Protein AF-0000000079106112 (afdb_homodimer)

Organism: Champsocephalus gunnari (NCBI:txid52237)

Sequence (578 aa):
MQNSGRPVKVTGPGAHPPPTRPFEHLMLDFIELSPSEGKKHCLVVVDMWSKWVEAFPVKAQTAHAVAKALLREIIPRWGLPDKMSSDNGSHFANEAITQIGEYMDMDIRKHCAYHPQIGGGVERENGTIKNKLAKCCADTGLSWTQALPIVLMYMRMRKITRSQLSQFEILFGAPPQIGLKAPGCPLPSTTLCEDAMLSYCVNLSSTLADIRRQVAAALPTPATGPLHRLQPGDFMLIKDFRRKSWKSNRWQGPYQVLLVTQTAVKVAERARWVHASHCKVVVTGKEKQMQNSGRPVKVTGPGAHPPPTRPFEHLMLDFIELSPSEGKKHCLVVVDMWSKWVEAFPVKAQTAHAVAKALLREIIPRWGLPDKMSSDNGSHFANEAITQIGEYMDMDIRKHCAYHPQIGGGVERENGTIKNKLAKCCADTGLSWTQALPIVLMYMRMRKITRSQLSQFEILFGAPPQIGLKAPGCPLPSTTLCEDAMLSYCVNLSSTLADIRRQVAAALPTPATGPLHRLQPGDFMLIKDFRRKSWKSNRWQGPYQVLLVTQTAVKVAERARWVHASHCKVVVTGKEKQ

pLDDT: mean 70.66, std 18.74, range [21.92, 96.88]

Secondary structure (DSSP, 8-state):
------------S-------STTSEEEEEEEEEEEETTEEEEEEEEETTT--EEEEEESS--HHHHHHIIIIIIHHHHB--SEEEESS--HHHHHHHHHHHHHHT----------HHHHHHHHHHHHHHHHHHHHHHHHH---HHHHHHHHHHHHHHSBPTTTS-BHHHHHHSS--B--SS---SPP--TTT--HHHHHHHHHHHHHHHHHHHHHHHHS-S--SS-SS---TT-EEEEE-TT-SSTTS-SEEEEEEEEEE-SSEEEETT-SSEEEGGGEEE----GGG-/------------S-------STTSEEEEEEEEEEEETTEEEEEEEEETTT--EEEEEESS--HHHHHHIIIIIIHHHHB--SEEEESS--HHHHHHHHHHHHHHT----------HHHHHHHHHHHHHHHHHHHHHHHHH---HHHHHHHHHHHHHHSBPTTTS-BHHHHHHSS--B--SS---SPP--TTT--HHHHHHHHHHHHHHHHHHHHHHHHS----SS-SS---TT-EEEEE-TT-SSTTS-SEEEEEEEEEE-SSEEEETT-SSEEEGGGEEE----GGG-

Structure (mmCIF, N/CA/C/O backbone):
data_AF-0000000079106112-model_v1
#
loop_
_entity.id
_entity.type
_entity.pdbx_description
1 polymer 'Integrase catalytic domain-containing protein'
#
loop_
_atom_site.group_PDB
_atom_site.id
_atom_site.type_symbol
_atom_site.label_atom_id
_atom_site.label_alt_id
_atom_site.label_comp_id
_atom_site.label_asym_id
_atom_site.label_entity_id
_atom_site.label_seq_id
_atom_site.pdbx_PDB_ins_code
_atom_site.Cartn_x
_atom_site.Cartn_y
_atom_site.Cartn_z
_atom_site.occupancy
_atom_site.B_iso_or_equiv
_atom_site.auth_seq_id
_atom_site.auth_comp_id
_atom_site.auth_asym_id
_atom_site.auth_atom_id
_atom_site.pdbx_PDB_model_num
ATOM 1 N N . MET A 1 1 ? 51.438 24 -23.375 1 22.22 1 MET A N 1
ATOM 2 C CA . MET A 1 1 ? 50.656 23.875 -22.141 1 22.22 1 MET A CA 1
ATOM 3 C C . MET A 1 1 ? 49.156 23.969 -22.406 1 22.22 1 MET A C 1
ATOM 5 O O . MET A 1 1 ? 48.625 25.062 -22.609 1 22.22 1 MET A O 1
ATOM 9 N N . GLN A 1 2 ? 48.531 23.094 -23.078 1 24.62 2 GLN A N 1
ATOM 10 C CA . GLN A 1 2 ? 47.219 23.109 -23.75 1 24.62 2 GLN A CA 1
ATOM 11 C C . GLN A 1 2 ? 46.094 23.172 -22.734 1 24.62 2 GLN A C 1
ATOM 13 O O . GLN A 1 2 ? 46 22.359 -21.812 1 24.62 2 GLN A O 1
ATOM 18 N N . ASN A 1 3 ? 45.625 24.406 -22.281 1 22.14 3 ASN A N 1
ATOM 19 C CA . ASN A 1 3 ? 44.594 24.828 -21.359 1 22.14 3 ASN A CA 1
ATOM 20 C C . ASN A 1 3 ? 43.25 24.141 -21.656 1 22.14 3 ASN A C 1
ATOM 22 O O . ASN A 1 3 ? 42.594 24.484 -22.625 1 22.14 3 ASN A O 1
ATOM 26 N N . SER A 1 4 ? 43.219 22.875 -21.672 1 28.69 4 SER A N 1
ATOM 27 C CA . SER A 1 4 ? 42 22.141 -22.047 1 28.69 4 SER A CA 1
ATOM 28 C C . SER A 1 4 ? 40.781 22.625 -21.266 1 28.69 4 SER A C 1
ATOM 30 O O . SER A 1 4 ? 40.875 22.828 -20.047 1 28.69 4 SER A O 1
ATOM 32 N N . GLY A 1 5 ? 39.969 23.453 -21.812 1 27.44 5 GLY A N 1
ATOM 33 C CA . GLY A 1 5 ? 38.719 24.125 -21.438 1 27.44 5 GLY A CA 1
ATOM 34 C C . GLY A 1 5 ? 37.812 23.266 -20.578 1 27.44 5 GLY A C 1
ATOM 35 O O . GLY A 1 5 ? 37.812 22.047 -20.719 1 27.44 5 GLY A O 1
ATOM 36 N N . ARG A 1 6 ? 37.625 23.672 -19.375 1 26.02 6 ARG A N 1
ATOM 37 C CA . ARG A 1 6 ? 36.781 23.125 -18.312 1 26.02 6 ARG A CA 1
ATOM 38 C C . ARG A 1 6 ? 35.375 22.906 -18.812 1 26.02 6 ARG A C 1
ATOM 40 O O . ARG A 1 6 ? 34.781 23.781 -19.438 1 26.02 6 ARG A O 1
ATOM 47 N N . PRO A 1 7 ? 35.062 21.703 -19.219 1 27.81 7 PRO A N 1
ATOM 48 C CA . PRO A 1 7 ? 33.688 21.531 -19.703 1 27.81 7 PRO A CA 1
ATOM 49 C C . PRO A 1 7 ? 32.656 22.203 -18.812 1 27.81 7 PRO A C 1
ATOM 51 O O . PRO A 1 7 ? 32.781 22.203 -17.594 1 27.81 7 PRO A O 1
ATOM 54 N N . VAL A 1 8 ? 32.062 23.328 -19.156 1 27.94 8 VAL A N 1
ATOM 55 C CA . VAL A 1 8 ? 30.984 24.062 -18.547 1 27.94 8 VAL A CA 1
ATOM 56 C C . VAL A 1 8 ? 29.875 23.109 -18.141 1 27.94 8 VAL A C 1
ATOM 58 O O . VAL A 1 8 ? 29.406 22.297 -18.953 1 27.94 8 VAL A O 1
ATOM 61 N N . LYS A 1 9 ? 29.922 22.719 -16.953 1 29.34 9 LYS A N 1
ATOM 62 C CA . LYS A 1 9 ? 28.797 21.984 -16.375 1 29.34 9 LYS A CA 1
ATOM 63 C C . LYS A 1 9 ? 27.469 22.641 -16.703 1 29.34 9 LYS A C 1
ATOM 65 O O . LYS A 1 9 ? 27.219 23.781 -16.312 1 29.34 9 LYS A O 1
ATOM 70 N N . VAL A 1 10 ? 27.062 22.672 -18 1 29.75 10 VAL A N 1
ATOM 71 C CA . VAL A 1 10 ? 25.766 23.172 -18.406 1 29.75 10 VAL A CA 1
ATOM 72 C C . VAL A 1 10 ? 24.688 22.688 -17.438 1 29.75 10 VAL A C 1
ATOM 74 O O . VAL A 1 10 ? 24.547 21.484 -17.203 1 29.75 10 VAL A O 1
ATOM 77 N N . THR A 1 11 ? 24.594 23.234 -16.312 1 33.34 11 THR A N 1
ATOM 78 C CA . THR A 1 11 ? 23.422 23.156 -15.453 1 33.34 11 THR A CA 1
ATOM 79 C C . THR A 1 11 ? 22.141 23.344 -16.266 1 33.34 11 THR A C 1
ATOM 81 O O . THR A 1 11 ? 21.828 24.469 -16.672 1 33.34 11 THR A O 1
ATOM 84 N N . GLY A 1 12 ? 21.969 22.812 -17.391 1 33.09 12 GLY A N 1
ATOM 85 C CA . GLY A 1 12 ? 20.859 23.172 -18.266 1 33.09 12 GLY A CA 1
ATOM 86 C C . GLY A 1 12 ? 19.547 23.359 -17.516 1 33.09 12 GLY A C 1
ATOM 87 O O . GLY A 1 12 ? 19.406 22.891 -16.391 1 33.09 12 GLY A O 1
ATOM 88 N N . PRO A 1 13 ? 18.75 24.391 -17.797 1 36.03 13 PRO A N 1
ATOM 89 C CA . PRO A 1 13 ? 17.453 24.844 -17.328 1 36.03 13 PRO A CA 1
ATOM 90 C C . PRO A 1 13 ? 16.5 23.688 -17.016 1 36.03 13 PRO A C 1
ATOM 92 O O . PRO A 1 13 ? 15.344 23.922 -16.656 1 36.03 13 PRO A O 1
ATOM 95 N N . GLY A 1 14 ? 16.703 22.5 -17.484 1 36.81 14 GLY A N 1
ATOM 96 C CA . GLY A 1 14 ? 15.695 21.469 -17.672 1 36.81 14 GLY A CA 1
ATOM 97 C C . GLY A 1 14 ? 15.336 20.734 -16.406 1 36.81 14 GLY A C 1
ATOM 98 O O . GLY A 1 14 ? 14.891 19.594 -16.453 1 36.81 14 GLY A O 1
ATOM 99 N N . ALA A 1 15 ? 15.797 21.062 -15.32 1 42.19 15 ALA A N 1
ATOM 100 C CA . ALA A 1 15 ? 15.477 20.312 -14.102 1 42.19 15 ALA A CA 1
ATOM 101 C C . ALA A 1 15 ? 13.977 20.281 -13.859 1 42.19 15 ALA A C 1
ATOM 103 O O . ALA A 1 15 ? 13.32 21.328 -13.828 1 42.19 15 ALA A O 1
ATOM 104 N N . HIS A 1 16 ? 13.289 19.344 -14.375 1 50.28 16 HIS A N 1
ATOM 105 C CA . HIS A 1 16 ? 11.883 19.281 -14 1 50.28 16 HIS A CA 1
ATOM 106 C C . HIS A 1 16 ? 11.695 19.547 -12.508 1 50.28 16 HIS A C 1
ATOM 108 O O . HIS A 1 16 ? 12.547 19.156 -11.695 1 50.28 16 HIS A O 1
ATOM 114 N N . PRO A 1 17 ? 10.977 20.453 -12.289 1 56.81 17 PRO A N 1
ATOM 115 C CA . PRO A 1 17 ? 10.664 20.734 -10.883 1 56.81 17 PRO A CA 1
ATOM 116 C C . PRO A 1 17 ? 10.32 19.469 -10.102 1 56.81 17 PRO A C 1
ATOM 118 O O . PRO A 1 17 ? 9.75 18.516 -10.656 1 56.81 17 PRO A O 1
ATOM 121 N N . PRO A 1 18 ? 11 19.328 -9.016 1 63.41 18 PRO A N 1
ATOM 122 C CA . PRO A 1 18 ? 10.641 18.203 -8.141 1 63.41 18 PRO A CA 1
ATOM 123 C C . PRO A 1 18 ? 9.133 18.078 -7.934 1 63.41 18 PRO A C 1
ATOM 125 O O . PRO A 1 18 ? 8.422 19.078 -7.977 1 63.41 18 PRO A O 1
ATOM 128 N N . PRO A 1 19 ? 8.758 16.766 -7.922 1 71.56 19 PRO A N 1
ATOM 129 C CA . PRO A 1 19 ? 7.328 16.594 -7.648 1 71.56 19 PRO A CA 1
ATOM 130 C C . PRO A 1 19 ? 6.887 17.281 -6.363 1 71.56 19 PRO A C 1
ATOM 132 O O . PRO A 1 19 ? 7.691 17.469 -5.445 1 71.56 19 PRO A O 1
ATOM 135 N N . THR A 1 20 ? 5.684 17.656 -6.379 1 67.5 20 THR A N 1
ATOM 136 C CA . THR A 1 20 ? 5.168 18.438 -5.262 1 67.5 20 THR A CA 1
ATOM 137 C C . THR A 1 20 ? 4.188 17.625 -4.43 1 67.5 20 THR A C 1
ATOM 139 O O . THR A 1 20 ? 3.729 18.078 -3.379 1 67.5 20 THR A O 1
ATOM 142 N N . ARG A 1 21 ? 3.859 16.469 -4.883 1 73.25 21 ARG A N 1
ATOM 143 C CA . ARG A 1 21 ? 2.928 15.617 -4.156 1 73.25 21 ARG A CA 1
ATOM 144 C C . ARG A 1 21 ? 3.293 14.141 -4.32 1 73.25 21 ARG A C 1
ATOM 146 O O . ARG A 1 21 ? 4.02 13.781 -5.246 1 73.25 21 ARG A O 1
ATOM 153 N N . PRO A 1 22 ? 2.742 13.406 -3.432 1 80.25 22 PRO A N 1
ATOM 154 C CA . PRO A 1 22 ? 3.031 11.969 -3.523 1 80.25 22 PRO A CA 1
ATOM 155 C C . PRO A 1 22 ? 2.568 11.359 -4.844 1 80.25 22 PRO A C 1
ATOM 157 O O . PRO A 1 22 ? 1.471 11.664 -5.316 1 80.25 22 PRO A O 1
ATOM 160 N N . PHE A 1 23 ? 3.469 10.617 -5.426 1 88.31 23 PHE A N 1
ATOM 161 C CA . PHE A 1 23 ? 3.209 9.781 -6.594 1 88.31 23 PHE A CA 1
ATOM 162 C C . PHE A 1 23 ? 2.834 10.641 -7.797 1 88.31 23 PHE A C 1
ATOM 164 O O . PHE A 1 23 ? 2.121 10.18 -8.695 1 88.31 23 PHE A O 1
ATOM 171 N N . GLU A 1 24 ? 3.26 11.859 -7.766 1 82.38 24 GLU A N 1
ATOM 172 C CA . GLU A 1 24 ? 3.123 12.742 -8.914 1 82.38 24 GLU A CA 1
ATOM 173 C C . GLU A 1 24 ? 4.023 12.305 -10.062 1 82.38 24 GLU A C 1
ATOM 175 O O . GLU A 1 24 ? 3.609 12.32 -11.227 1 82.38 24 GLU A O 1
ATOM 180 N N . HIS A 1 25 ? 5.168 11.93 -9.672 1 84.69 25 HIS A N 1
ATOM 181 C CA . HIS A 1 25 ? 6.168 11.469 -10.625 1 84.69 25 HIS A CA 1
ATOM 182 C C . HIS A 1 25 ? 6.75 10.125 -10.203 1 84.69 25 HIS A C 1
ATOM 184 O O . HIS A 1 25 ? 7.355 10.008 -9.133 1 84.69 25 HIS A O 1
ATOM 190 N N . LEU A 1 26 ? 6.516 9.156 -11.133 1 88.94 26 LEU A N 1
ATOM 191 C CA . LEU A 1 26 ? 7.039 7.82 -10.875 1 88.94 26 LEU A CA 1
ATOM 192 C C . LEU A 1 26 ? 8.195 7.496 -11.805 1 88.94 26 LEU A C 1
ATOM 194 O O . LEU A 1 26 ? 8.148 7.82 -12.992 1 88.94 26 LEU A O 1
ATOM 198 N N . MET A 1 27 ? 9.188 6.926 -11.227 1 87 27 MET A N 1
ATOM 199 C CA . MET A 1 27 ? 10.273 6.359 -12.016 1 87 27 MET A CA 1
ATOM 200 C C . MET A 1 27 ? 10.234 4.836 -11.984 1 87 27 MET A C 1
ATOM 202 O O . MET A 1 27 ? 10.125 4.238 -10.914 1 87 27 MET A O 1
ATOM 206 N N . LEU A 1 28 ? 10.281 4.281 -13.164 1 88.81 28 LEU A N 1
ATOM 207 C CA . LEU A 1 28 ? 10.211 2.83 -13.289 1 88.81 28 LEU A CA 1
ATOM 208 C C . LEU A 1 28 ? 11.516 2.268 -13.836 1 88.81 28 LEU A C 1
ATOM 210 O O . LEU A 1 28 ? 12.117 2.855 -14.734 1 88.81 28 LEU A O 1
ATOM 214 N N . ASP A 1 29 ? 11.938 1.133 -13.297 1 86.19 29 ASP A N 1
ATOM 215 C CA . ASP A 1 29 ? 13.109 0.415 -13.789 1 86.19 29 ASP A CA 1
ATOM 216 C C . ASP A 1 29 ? 13 -1.079 -13.492 1 86.19 29 ASP A C 1
ATOM 218 O O . ASP A 1 29 ? 12.359 -1.479 -12.516 1 86.19 29 ASP A O 1
ATOM 222 N N . PHE A 1 30 ? 13.656 -1.836 -14.398 1 89 30 PHE A N 1
ATOM 223 C CA . PHE A 1 30 ? 13.742 -3.268 -14.141 1 89 30 PHE A CA 1
ATOM 224 C C . PHE A 1 30 ? 15.102 -3.621 -13.531 1 89 30 PHE A C 1
ATOM 226 O O . PHE A 1 30 ? 16.125 -3.076 -13.938 1 89 30 PHE A O 1
ATOM 233 N N . ILE A 1 31 ? 15.086 -4.457 -12.586 1 88.88 31 ILE A N 1
ATOM 234 C CA . ILE A 1 31 ? 16.328 -5.082 -12.141 1 88.88 31 ILE A CA 1
ATOM 235 C C . ILE A 1 31 ? 16.281 -6.586 -12.406 1 88.88 31 ILE A C 1
ATOM 237 O O . ILE A 1 31 ? 15.211 -7.203 -12.305 1 88.88 31 ILE A O 1
ATOM 241 N N . GLU A 1 32 ? 17.391 -7.055 -12.773 1 90.56 32 GLU A N 1
ATOM 242 C CA . GLU A 1 32 ? 17.516 -8.492 -13.008 1 90.56 32 GLU A CA 1
ATOM 243 C C . GLU A 1 32 ? 18.094 -9.203 -11.789 1 90.56 32 GLU A C 1
ATOM 245 O O . GLU A 1 32 ? 19.062 -8.742 -11.188 1 90.56 32 GLU A O 1
ATOM 250 N N . LEU A 1 33 ? 17.453 -10.273 -11.406 1 91.81 33 LEU A N 1
ATOM 251 C CA . LEU A 1 33 ? 17.859 -11.086 -10.266 1 91.81 33 LEU A CA 1
ATOM 252 C C . LEU A 1 33 ? 17.953 -12.555 -10.656 1 91.81 33 LEU A C 1
ATOM 254 O O . LEU A 1 33 ? 17.641 -12.922 -11.797 1 91.81 33 LEU A O 1
ATOM 258 N N . SER A 1 34 ? 18.516 -13.359 -9.75 1 90.94 34 SER A N 1
ATOM 259 C CA . SER A 1 34 ? 18.547 -14.797 -10.008 1 90.94 34 SER A CA 1
ATOM 260 C C . SER A 1 34 ? 17.125 -15.375 -10.055 1 90.94 34 SER A C 1
ATOM 262 O O . SER A 1 34 ? 16.25 -14.922 -9.328 1 90.94 34 SER A O 1
ATOM 264 N N . PRO A 1 35 ? 16.938 -16.344 -10.945 1 91.94 35 PRO A N 1
ATOM 265 C CA . PRO A 1 35 ? 15.602 -16.938 -11.023 1 91.94 35 PRO A CA 1
ATOM 266 C C . PRO A 1 35 ? 15.109 -17.469 -9.68 1 91.94 35 PRO A C 1
ATOM 268 O O . PRO A 1 35 ? 15.883 -18.094 -8.945 1 91.94 35 PRO A O 1
ATOM 271 N N . SER A 1 36 ? 13.93 -17.172 -9.297 1 91.56 36 SER A N 1
ATOM 272 C CA . SER A 1 36 ? 13.281 -17.594 -8.062 1 91.56 36 SER A CA 1
ATOM 273 C C . SER A 1 36 ? 11.766 -17.641 -8.219 1 91.56 36 SER A C 1
ATOM 275 O O . SER A 1 36 ? 11.141 -16.641 -8.57 1 91.56 36 SER A O 1
ATOM 277 N N . GLU A 1 37 ? 11.188 -18.812 -8 1 92.75 37 GLU A N 1
ATOM 278 C CA . GLU A 1 37 ? 9.742 -19 -8.062 1 92.75 37 GLU A CA 1
ATOM 279 C C . GLU A 1 37 ? 9.172 -18.484 -9.383 1 92.75 37 GLU A C 1
ATOM 281 O O . GLU A 1 37 ? 8.172 -17.781 -9.398 1 92.75 37 GLU A O 1
ATOM 286 N N . GLY A 1 38 ? 9.875 -18.672 -10.43 1 92.94 38 GLY A N 1
ATOM 287 C CA . GLY A 1 38 ? 9.422 -18.344 -11.773 1 92.94 38 GLY A CA 1
ATOM 288 C C . GLY A 1 38 ? 9.633 -16.891 -12.133 1 92.94 38 GLY A C 1
ATOM 289 O O . GLY A 1 38 ? 9.188 -16.438 -13.188 1 92.94 38 GLY A O 1
ATOM 290 N N . LYS A 1 39 ? 10.219 -16.156 -11.242 1 95.56 39 LYS A N 1
ATOM 291 C CA . LYS A 1 39 ? 10.5 -14.75 -11.477 1 95.56 39 LYS A CA 1
ATOM 292 C C . LYS A 1 39 ? 12 -14.508 -11.648 1 95.56 39 LYS A C 1
ATOM 294 O O . LYS A 1 39 ? 12.812 -15.125 -10.953 1 95.56 39 LYS A O 1
ATOM 299 N N . LYS A 1 40 ? 12.328 -13.633 -12.648 1 94.62 40 LYS A N 1
ATOM 300 C CA . LYS A 1 40 ? 13.742 -13.359 -12.891 1 94.62 40 LYS A CA 1
ATOM 301 C C . LYS A 1 40 ? 14.031 -11.867 -12.844 1 94.62 40 LYS A C 1
ATOM 303 O O . LYS A 1 40 ? 15.188 -11.453 -12.852 1 94.62 40 LYS A O 1
ATOM 308 N N . HIS A 1 41 ? 12.977 -11.086 -12.844 1 93.38 41 HIS A N 1
ATOM 309 C CA . HIS A 1 41 ? 13.117 -9.633 -12.836 1 93.38 41 HIS A CA 1
ATOM 310 C C . HIS A 1 41 ? 12.219 -9 -11.781 1 93.38 41 HIS A C 1
ATOM 312 O O . HIS A 1 41 ? 11.305 -9.648 -11.266 1 93.38 41 HIS A O 1
ATOM 318 N N . CYS A 1 42 ? 12.594 -7.832 -11.43 1 94.44 42 CYS A N 1
ATOM 319 C CA . CYS A 1 42 ? 11.773 -7.023 -10.531 1 94.44 42 CYS A CA 1
ATOM 320 C C . CYS A 1 42 ? 11.539 -5.633 -11.109 1 94.44 42 CYS A C 1
ATOM 322 O O . CYS A 1 42 ? 12.492 -4.941 -11.484 1 94.44 42 CYS A O 1
ATOM 324 N N . LEU A 1 43 ? 10.281 -5.309 -11.359 1 93.38 43 LEU A N 1
ATOM 325 C CA . LEU A 1 43 ? 9.945 -3.939 -11.727 1 93.38 43 LEU A CA 1
ATOM 326 C C . LEU A 1 43 ? 9.93 -3.033 -10.5 1 93.38 43 LEU A C 1
ATOM 328 O O . LEU A 1 43 ? 9.141 -3.246 -9.578 1 93.38 43 LEU A O 1
ATOM 332 N N . VAL A 1 44 ? 10.797 -2.109 -10.5 1 93.56 44 VAL A N 1
ATOM 333 C CA . VAL A 1 44 ? 10.898 -1.176 -9.391 1 93.56 44 VAL A CA 1
ATOM 334 C C . VAL A 1 44 ? 10.25 0.155 -9.766 1 93.56 44 VAL A C 1
ATOM 336 O O . VAL A 1 44 ? 10.523 0.703 -10.836 1 93.56 44 VAL A O 1
ATOM 339 N N . VAL A 1 45 ? 9.352 0.619 -8.922 1 93 45 VAL A N 1
ATOM 340 C CA . VAL A 1 45 ? 8.672 1.903 -9.078 1 93 45 VAL A CA 1
ATOM 341 C C . VAL A 1 45 ? 9.008 2.812 -7.898 1 93 45 VAL A C 1
ATOM 343 O O . VAL A 1 45 ? 8.766 2.457 -6.746 1 93 45 VAL A O 1
ATOM 346 N N . VAL A 1 46 ? 9.555 3.996 -8.227 1 91.81 46 VAL A N 1
ATOM 347 C CA . VAL A 1 46 ? 9.961 4.914 -7.168 1 91.81 46 VAL A CA 1
ATOM 348 C C . VAL A 1 46 ? 9.164 6.215 -7.277 1 91.81 46 VAL A C 1
ATOM 350 O O . VAL A 1 46 ? 9.109 6.828 -8.344 1 91.81 46 VAL A O 1
ATOM 353 N N . ASP A 1 47 ? 8.516 6.555 -6.227 1 90.25 47 ASP A N 1
ATOM 354 C CA . ASP A 1 47 ? 7.93 7.887 -6.125 1 90.25 47 ASP A CA 1
ATOM 355 C C . ASP A 1 47 ? 9.016 8.945 -5.945 1 90.25 47 ASP A C 1
ATOM 357 O O . ASP A 1 47 ? 9.711 8.961 -4.93 1 90.25 47 ASP A O 1
ATOM 361 N N . MET A 1 48 ? 9.031 9.781 -6.781 1 83.88 48 MET A N 1
ATOM 362 C CA . MET A 1 48 ? 10.148 10.719 -6.801 1 83.88 48 MET A CA 1
ATOM 363 C C . MET A 1 48 ? 9.938 11.828 -5.773 1 83.88 48 MET A C 1
ATOM 365 O O . MET A 1 48 ? 10.852 12.617 -5.516 1 83.88 48 MET A O 1
ATOM 369 N N . TRP A 1 49 ? 8.82 11.836 -5.203 1 80 49 TRP A N 1
ATOM 370 C CA . TRP A 1 49 ? 8.57 12.805 -4.141 1 80 49 TRP A CA 1
ATOM 371 C C . TRP A 1 49 ? 9.023 12.266 -2.791 1 80 49 TRP A C 1
ATOM 373 O O . TRP A 1 49 ? 9.82 12.906 -2.098 1 80 49 TRP A O 1
ATOM 383 N N . SER A 1 50 ? 8.578 11.141 -2.432 1 81 50 SER A N 1
ATOM 384 C CA . SER A 1 50 ? 8.859 10.57 -1.117 1 81 50 SER A CA 1
ATOM 385 C C . SER A 1 50 ? 10 9.562 -1.182 1 81 50 SER A C 1
ATOM 387 O O . SER A 1 50 ? 10.531 9.156 -0.148 1 81 50 SER A O 1
ATOM 389 N N . LYS A 1 51 ? 10.312 9.094 -2.332 1 86.12 51 LYS A N 1
ATOM 390 C CA . LYS A 1 51 ? 11.289 8.031 -2.576 1 86.12 51 LYS A CA 1
ATOM 391 C C . LYS A 1 51 ? 10.742 6.676 -2.143 1 86.12 51 LYS A C 1
ATOM 393 O O . LYS A 1 51 ? 11.492 5.695 -2.068 1 86.12 51 LYS A O 1
ATOM 398 N N . TRP A 1 52 ? 9.422 6.656 -1.921 1 92.5 52 TRP A N 1
ATOM 399 C CA . TRP A 1 52 ? 8.75 5.391 -1.646 1 92.5 52 TRP A CA 1
ATOM 400 C C . TRP A 1 52 ? 8.961 4.402 -2.789 1 92.5 52 TRP A C 1
ATOM 402 O O . TRP A 1 52 ? 8.836 4.766 -3.961 1 92.5 52 TRP A O 1
ATOM 412 N N . VAL A 1 53 ? 9.258 3.193 -2.369 1 94.31 53 VAL A N 1
ATOM 413 C CA . VAL A 1 53 ? 9.594 2.197 -3.381 1 94.31 53 VAL A CA 1
ATOM 414 C C . VAL A 1 53 ? 8.523 1.106 -3.41 1 94.31 53 VAL A C 1
ATOM 416 O O . VAL A 1 53 ? 8.117 0.604 -2.361 1 94.31 53 VAL A O 1
ATOM 419 N N . GLU A 1 54 ? 8.008 0.826 -4.57 1 96.56 54 GLU A N 1
ATOM 420 C CA . GLU A 1 54 ? 7.258 -0.386 -4.887 1 96.56 54 GLU A CA 1
ATOM 421 C C . GLU A 1 54 ? 8.055 -1.305 -5.809 1 96.56 54 GLU A C 1
ATOM 423 O O . GLU A 1 54 ? 8.781 -0.835 -6.684 1 96.56 54 GLU A O 1
ATOM 428 N N . ALA A 1 55 ? 7.941 -2.559 -5.578 1 96.31 55 ALA A N 1
ATOM 429 C CA . ALA A 1 55 ? 8.656 -3.525 -6.406 1 96.31 55 ALA A CA 1
ATOM 430 C C . ALA A 1 55 ? 7.793 -4.754 -6.688 1 96.31 55 ALA A C 1
ATOM 432 O O . ALA A 1 55 ? 7.121 -5.266 -5.793 1 96.31 55 ALA A O 1
ATOM 433 N N . PHE A 1 56 ? 7.875 -5.18 -7.949 1 96.38 56 PHE A N 1
ATOM 434 C CA . PHE A 1 56 ? 7.016 -6.27 -8.391 1 96.38 56 PHE A CA 1
ATOM 435 C C . PHE A 1 56 ? 7.82 -7.328 -9.133 1 96.38 56 PHE A C 1
ATOM 437 O O . PHE A 1 56 ? 8.375 -7.059 -10.203 1 96.38 56 PHE A O 1
ATOM 444 N N . PRO A 1 57 ? 7.891 -8.547 -8.547 1 96.88 57 PRO A N 1
ATOM 445 C CA . PRO A 1 57 ? 8.547 -9.625 -9.281 1 96.88 57 PRO A CA 1
ATOM 446 C C . PRO A 1 57 ? 7.836 -9.969 -10.586 1 96.88 57 PRO A C 1
ATOM 448 O O . PRO A 1 57 ? 6.605 -10.07 -10.609 1 96.88 57 PRO A O 1
ATOM 451 N N . VAL A 1 58 ? 8.609 -10.094 -11.641 1 94.81 58 VAL A N 1
ATOM 452 C CA . VAL A 1 58 ? 8.039 -10.438 -12.938 1 94.81 58 VAL A CA 1
ATOM 453 C C . VAL A 1 58 ? 8.906 -11.5 -13.617 1 94.81 58 VAL A C 1
ATOM 455 O O . VAL A 1 58 ? 10.109 -11.578 -13.375 1 94.81 58 VAL A O 1
ATOM 458 N N . LYS A 1 59 ? 8.227 -12.305 -14.422 1 94.5 59 LYS A N 1
ATOM 459 C CA . LYS A 1 59 ? 8.93 -13.359 -15.148 1 94.5 59 LYS A CA 1
ATOM 460 C C . LYS A 1 59 ? 9.82 -12.766 -16.25 1 94.5 59 LYS A C 1
ATOM 462 O O . LYS A 1 59 ? 10.93 -13.25 -16.484 1 94.5 59 LYS A O 1
ATOM 467 N N . ALA A 1 60 ? 9.297 -11.711 -16.953 1 90.88 60 ALA A N 1
ATOM 468 C CA . ALA A 1 60 ? 9.984 -11.094 -18.078 1 90.88 60 ALA A CA 1
ATOM 469 C C . ALA A 1 60 ? 9.742 -9.586 -18.109 1 90.88 60 ALA A C 1
ATOM 471 O O . ALA A 1 60 ? 8.719 -9.109 -17.609 1 90.88 60 ALA A O 1
ATOM 472 N N . GLN A 1 61 ? 10.68 -8.953 -18.656 1 89 61 GLN A N 1
ATOM 473 C CA . GLN A 1 61 ? 10.547 -7.516 -18.844 1 89 61 GLN A CA 1
ATOM 474 C C . GLN A 1 61 ? 9.672 -7.207 -20.062 1 89 61 GLN A C 1
ATOM 476 O O . GLN A 1 61 ? 10.164 -7.125 -21.188 1 89 61 GLN A O 1
ATOM 481 N N . THR A 1 62 ? 8.445 -7.07 -19.844 1 86.62 62 THR A N 1
ATOM 482 C CA . THR A 1 62 ? 7.527 -6.805 -20.938 1 86.62 62 THR A CA 1
ATOM 483 C C . THR A 1 62 ? 6.68 -5.566 -20.641 1 86.62 62 THR A C 1
ATOM 485 O O . THR A 1 62 ? 6.539 -5.16 -19.484 1 86.62 62 THR A O 1
ATOM 488 N N . ALA A 1 63 ? 6.195 -5.027 -21.656 1 83.88 63 ALA A N 1
ATOM 489 C CA . ALA A 1 63 ? 5.258 -3.916 -21.516 1 83.88 63 ALA A CA 1
ATOM 490 C C . ALA A 1 63 ? 4.02 -4.34 -20.734 1 83.88 63 ALA A C 1
ATOM 492 O O . ALA A 1 63 ? 3.465 -3.553 -19.953 1 83.88 63 ALA A O 1
ATOM 493 N N . HIS A 1 64 ? 3.672 -5.57 -20.938 1 84.12 64 HIS A N 1
ATOM 494 C CA . HIS A 1 64 ? 2.512 -6.109 -20.25 1 84.12 64 HIS A CA 1
ATOM 495 C C . HIS A 1 64 ? 2.742 -6.148 -18.734 1 84.12 64 HIS A C 1
ATOM 497 O O . HIS A 1 64 ? 1.847 -5.812 -17.953 1 84.12 64 HIS A O 1
ATOM 503 N N . ALA A 1 65 ? 3.91 -6.535 -18.391 1 88.88 65 ALA A N 1
ATOM 504 C CA . ALA A 1 65 ? 4.246 -6.582 -16.969 1 88.88 65 ALA A CA 1
ATOM 505 C C . ALA A 1 65 ? 4.172 -5.191 -16.344 1 88.88 65 ALA A C 1
ATOM 507 O O . ALA A 1 65 ? 3.67 -5.031 -15.227 1 88.88 65 ALA A O 1
ATOM 508 N N . VAL A 1 66 ? 4.613 -4.219 -17.031 1 88.88 66 VAL A N 1
ATOM 509 C CA . VAL A 1 66 ? 4.586 -2.84 -16.562 1 88.88 66 VAL A CA 1
ATOM 510 C C . VAL A 1 66 ? 3.141 -2.359 -16.453 1 88.88 66 VAL A C 1
ATOM 512 O O . VAL A 1 66 ? 2.74 -1.79 -15.438 1 88.88 66 VAL A O 1
ATOM 515 N N . ALA A 1 67 ? 2.404 -2.625 -17.484 1 85.56 67 ALA A N 1
ATOM 516 C CA . ALA A 1 67 ? 1.003 -2.215 -17.5 1 85.56 67 ALA A CA 1
ATOM 517 C C . ALA A 1 67 ? 0.234 -2.838 -16.344 1 85.56 67 ALA A C 1
ATOM 519 O O . ALA A 1 67 ? -0.55 -2.16 -15.672 1 85.56 67 ALA A O 1
ATOM 520 N N . LYS A 1 68 ? 0.493 -4.055 -16.125 1 89.12 68 LYS A N 1
ATOM 521 C CA . LYS A 1 68 ? -0.174 -4.766 -15.039 1 89.12 68 LYS A CA 1
ATOM 522 C C . LYS A 1 68 ? 0.17 -4.148 -13.688 1 89.12 68 LYS A C 1
ATOM 524 O O . LYS A 1 68 ? -0.714 -3.928 -12.859 1 89.12 68 LYS A O 1
ATOM 529 N N . ALA A 1 69 ? 1.377 -3.881 -13.477 1 92.31 69 ALA A N 1
ATOM 530 C CA . ALA A 1 69 ? 1.821 -3.277 -12.227 1 92.31 69 ALA A CA 1
ATOM 531 C C . ALA A 1 69 ? 1.188 -1.902 -12.023 1 92.31 69 ALA A C 1
ATOM 533 O O . ALA A 1 69 ? 0.73 -1.578 -10.93 1 92.31 69 ALA A O 1
ATOM 534 N N . LEU A 1 70 ? 1.149 -1.147 -13.039 1 89.62 70 LEU A N 1
ATOM 535 C CA . LEU A 1 70 ? 0.616 0.208 -12.945 1 89.62 70 LEU A CA 1
ATOM 536 C C . LEU A 1 70 ? -0.895 0.185 -12.742 1 89.62 70 LEU A C 1
ATOM 538 O O . LEU A 1 70 ? -1.414 0.84 -11.836 1 89.62 70 LEU A O 1
ATOM 542 N N . LEU A 1 71 ? -1.559 -0.663 -13.523 1 87.75 71 LEU A N 1
ATOM 543 C CA . LEU A 1 71 ? -3.016 -0.625 -13.57 1 87.75 71 LEU A CA 1
ATOM 544 C C . LEU A 1 71 ? -3.619 -1.362 -12.383 1 87.75 71 LEU A C 1
ATOM 546 O O . LEU A 1 71 ? -4.676 -0.976 -11.875 1 87.75 71 LEU A O 1
ATOM 550 N N . ARG A 1 72 ? -2.914 -2.373 -11.859 1 90.94 72 ARG A N 1
ATOM 551 C CA . ARG A 1 72 ? -3.535 -3.215 -10.844 1 90.94 72 ARG A CA 1
ATOM 552 C C . ARG A 1 72 ? -2.975 -2.902 -9.461 1 90.94 72 ARG A C 1
ATOM 554 O O . ARG A 1 72 ? -3.627 -3.166 -8.445 1 90.94 72 ARG A O 1
ATOM 561 N N . GLU A 1 73 ? -1.802 -2.377 -9.445 1 94.12 73 GLU A N 1
ATOM 562 C CA . GLU A 1 73 ? -1.145 -2.25 -8.148 1 94.12 73 GLU A CA 1
ATOM 563 C C . GLU A 1 73 ? -0.932 -0.786 -7.777 1 94.12 73 GLU A C 1
ATOM 565 O O . GLU A 1 73 ? -1.29 -0.359 -6.676 1 94.12 73 GLU A O 1
ATOM 570 N N . ILE A 1 74 ? -0.462 -0.005 -8.695 1 93.94 74 ILE A N 1
ATOM 571 C CA . ILE A 1 74 ? -0.033 1.351 -8.367 1 93.94 74 ILE A CA 1
ATOM 572 C C . ILE A 1 74 ? -1.237 2.291 -8.383 1 93.94 74 ILE A C 1
ATOM 574 O O . ILE A 1 74 ? -1.579 2.891 -7.359 1 93.94 74 ILE A O 1
ATOM 578 N N . ILE A 1 75 ? -1.95 2.324 -9.469 1 90.44 75 ILE A N 1
ATOM 579 C CA . ILE A 1 75 ? -2.996 3.322 -9.664 1 90.44 75 ILE A CA 1
ATOM 580 C C . ILE A 1 75 ? -4.125 3.084 -8.664 1 90.44 75 ILE A C 1
ATOM 582 O O . ILE A 1 75 ? -4.594 4.02 -8.008 1 90.44 75 ILE A O 1
ATOM 586 N N . PRO A 1 76 ? -4.531 1.853 -8.445 1 92.69 76 PRO A N 1
ATOM 587 C CA . PRO A 1 76 ? -5.625 1.652 -7.488 1 92.69 76 PRO A CA 1
ATOM 588 C C . PRO A 1 76 ? -5.238 2.031 -6.062 1 92.69 76 PRO A C 1
ATOM 590 O O . PRO A 1 76 ? -6.113 2.32 -5.238 1 92.69 76 PRO A O 1
ATOM 593 N N . ARG A 1 77 ? -3.99 2.027 -5.793 1 93.75 77 ARG A N 1
ATOM 594 C CA . ARG A 1 77 ? -3.559 2.295 -4.426 1 93.75 77 ARG A CA 1
ATOM 595 C C . ARG A 1 77 ? -3.189 3.766 -4.246 1 93.75 77 ARG A C 1
ATOM 597 O O . ARG A 1 77 ? -3.49 4.363 -3.211 1 93.75 77 ARG A O 1
ATOM 604 N N . TRP A 1 78 ? -2.572 4.305 -5.324 1 92.38 78 TRP A N 1
ATOM 605 C CA . TRP A 1 78 ? -1.915 5.586 -5.105 1 92.38 78 TRP A CA 1
ATOM 606 C C . TRP A 1 78 ? -2.539 6.676 -5.973 1 92.38 78 TRP A C 1
ATOM 608 O O . TRP A 1 78 ? -2.24 7.859 -5.809 1 92.38 78 TRP A O 1
ATOM 618 N N . GLY A 1 79 ? -3.377 6.285 -6.898 1 87.69 79 GLY A N 1
ATOM 619 C CA . GLY A 1 79 ? -3.941 7.25 -7.828 1 87.69 79 GLY A CA 1
ATOM 620 C C . GLY A 1 79 ? -3.137 7.383 -9.109 1 87.69 79 GLY A C 1
ATOM 621 O O . GLY A 1 79 ? -2.184 6.637 -9.328 1 87.69 79 GLY A O 1
ATOM 622 N N . LEU A 1 80 ? -3.535 8.336 -9.906 1 86.12 80 LEU A N 1
ATOM 623 C CA . LEU A 1 80 ? -2.896 8.547 -11.195 1 86.12 80 LEU A CA 1
ATOM 624 C C . LEU A 1 80 ? -1.66 9.43 -11.055 1 86.12 80 LEU A C 1
ATOM 626 O O . LEU A 1 80 ? -1.741 10.539 -10.523 1 86.12 80 LEU A O 1
ATOM 630 N N . PRO A 1 81 ? -0.544 8.891 -11.531 1 86.75 81 PRO A N 1
ATOM 631 C CA . PRO A 1 81 ? 0.612 9.789 -11.57 1 86.75 81 PRO A CA 1
ATOM 632 C C . PRO A 1 81 ? 0.502 10.844 -12.672 1 86.75 81 PRO A C 1
ATOM 634 O O . PRO A 1 81 ? -0.188 10.625 -13.672 1 86.75 81 PRO A O 1
ATOM 637 N N . ASP A 1 82 ? 1.224 11.945 -12.508 1 80.44 82 ASP A N 1
ATOM 638 C CA . ASP A 1 82 ? 1.281 12.977 -13.539 1 80.44 82 ASP A CA 1
ATOM 639 C C . ASP A 1 82 ? 2.379 12.664 -14.562 1 80.44 82 ASP A C 1
ATOM 641 O O . ASP A 1 82 ? 2.252 13.008 -15.734 1 80.44 82 ASP A O 1
ATOM 645 N N . LYS A 1 83 ? 3.359 12.094 -13.953 1 81.94 83 LYS A N 1
ATOM 646 C CA . LYS A 1 83 ? 4.535 11.82 -14.773 1 81.94 83 LYS A CA 1
ATOM 647 C C . LYS A 1 83 ? 5.109 10.438 -14.461 1 81.94 83 LYS A C 1
ATOM 649 O O . LYS A 1 83 ? 5.172 10.031 -13.297 1 81.94 83 LYS A O 1
ATOM 654 N N . MET A 1 84 ? 5.496 9.75 -15.523 1 85.38 84 MET A N 1
ATOM 655 C CA . MET A 1 84 ? 6.219 8.484 -15.391 1 85.38 84 MET A CA 1
ATOM 656 C C . MET A 1 84 ? 7.449 8.461 -16.281 1 85.38 84 MET A C 1
ATOM 658 O O . MET A 1 84 ? 7.395 8.898 -17.438 1 85.38 84 MET A O 1
ATOM 662 N N . SER A 1 85 ? 8.555 8.094 -15.68 1 79.5 85 SER A N 1
ATOM 663 C CA . SER A 1 85 ? 9.797 7.988 -16.438 1 79.5 85 SER A CA 1
ATOM 664 C C . SER A 1 85 ? 10.484 6.652 -16.188 1 79.5 85 SER A C 1
ATOM 666 O O . SER A 1 85 ? 10.266 6.016 -15.156 1 79.5 85 SER A O 1
ATOM 668 N N . SER A 1 86 ? 11.164 6.172 -17.234 1 78.31 86 SER A N 1
ATOM 669 C CA . SER A 1 86 ? 11.992 4.977 -17.109 1 78.31 86 SER A CA 1
ATOM 670 C C . SER A 1 86 ? 13.391 5.211 -17.672 1 78.31 86 SER A C 1
ATOM 672 O O . SER A 1 86 ? 13.547 5.828 -18.719 1 78.31 86 SER A O 1
ATOM 674 N N 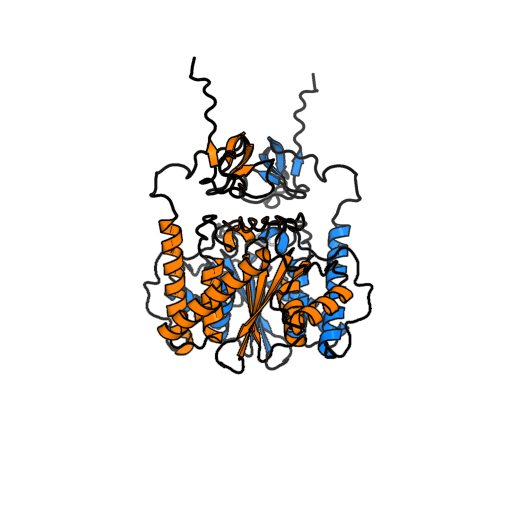. ASP A 1 87 ? 14.469 5.301 -16.875 1 60.03 87 ASP A N 1
ATOM 675 C CA . ASP A 1 87 ? 15.828 5.57 -17.344 1 60.03 87 ASP A CA 1
ATOM 676 C C . ASP A 1 87 ? 16.312 4.496 -18.312 1 60.03 87 ASP A C 1
ATOM 678 O O . ASP A 1 87 ? 16.984 4.797 -19.297 1 60.03 87 ASP A O 1
ATOM 682 N N . ASN A 1 88 ? 16.484 3.232 -17.672 1 54.34 88 ASN A N 1
ATOM 683 C CA . ASN A 1 88 ? 17.266 2.311 -18.484 1 54.34 88 ASN A CA 1
ATOM 684 C C . ASN A 1 88 ? 16.531 1.903 -19.75 1 54.34 88 ASN A C 1
ATOM 686 O O . ASN A 1 88 ? 16.797 0.836 -20.312 1 54.34 88 ASN A O 1
ATOM 690 N N . GLY A 1 89 ? 15.953 2.971 -20.375 1 53.81 89 GLY A N 1
ATOM 691 C CA . GLY A 1 89 ? 15.523 2.736 -21.75 1 53.81 89 GLY A CA 1
ATOM 692 C C . GLY A 1 89 ? 14.711 1.469 -21.906 1 53.81 89 GLY A C 1
ATOM 693 O O . GLY A 1 89 ? 14.734 0.838 -22.969 1 53.81 89 GLY A O 1
ATOM 694 N N . SER A 1 90 ? 14.227 0.981 -20.75 1 63.72 90 SER A N 1
ATOM 695 C CA . SER A 1 90 ? 13.547 -0.264 -21.094 1 63.72 90 SER A CA 1
ATOM 696 C C . SER A 1 90 ? 12.367 -0.012 -22.031 1 63.72 90 SER A C 1
ATOM 698 O O . SER A 1 90 ? 11.461 0.756 -21.703 1 63.72 90 SER A O 1
ATOM 700 N N . HIS A 1 91 ? 12.695 -0.261 -23.266 1 69.62 91 HIS A N 1
ATOM 701 C CA . HIS A 1 91 ? 11.711 -0.202 -24.344 1 69.62 91 HIS A CA 1
ATOM 702 C C . HIS A 1 91 ? 10.336 -0.657 -23.859 1 69.62 91 HIS A C 1
ATOM 704 O O . HIS A 1 91 ? 9.32 -0.035 -24.188 1 69.62 91 HIS A O 1
ATOM 710 N N . PHE A 1 92 ? 10.32 -1.521 -22.938 1 72.5 92 PHE A N 1
ATOM 711 C CA . PHE A 1 92 ? 9.055 -2.102 -22.484 1 72.5 92 PHE A CA 1
ATOM 712 C C . PHE A 1 92 ? 8.328 -1.146 -21.547 1 72.5 92 PHE A C 1
ATOM 714 O O . PHE A 1 92 ? 7.113 -0.964 -21.672 1 72.5 92 PHE A O 1
ATOM 721 N N . ALA A 1 93 ? 9.086 -0.46 -20.719 1 73.94 93 ALA A N 1
ATOM 722 C CA . ALA A 1 93 ? 8.477 0.488 -19.797 1 73.94 93 ALA A CA 1
ATOM 723 C C . ALA A 1 93 ? 7.941 1.711 -20.531 1 73.94 93 ALA A C 1
ATOM 725 O O . ALA A 1 93 ? 6.824 2.164 -20.281 1 73.94 93 ALA A O 1
ATOM 726 N N . ASN A 1 94 ? 8.648 2.072 -21.438 1 73.69 94 ASN A N 1
ATOM 727 C CA . ASN A 1 94 ? 8.234 3.248 -22.203 1 73.69 94 ASN A CA 1
ATOM 728 C C . ASN A 1 94 ? 6.992 2.967 -23.031 1 73.69 94 ASN A C 1
ATOM 730 O O . ASN A 1 94 ? 6.102 3.812 -23.125 1 73.69 94 ASN A O 1
ATOM 734 N N . GLU A 1 95 ? 6.996 1.821 -23.609 1 74.88 95 GLU A N 1
ATOM 735 C CA . GLU A 1 95 ? 5.836 1.433 -24.406 1 74.88 95 GLU A CA 1
ATOM 736 C C . GLU A 1 95 ? 4.574 1.362 -23.547 1 74.88 95 GLU A C 1
ATOM 738 O O . GLU A 1 95 ? 3.531 1.896 -23.922 1 74.88 95 GLU A O 1
ATOM 743 N N . ALA A 1 96 ? 4.676 0.721 -22.438 1 77.19 96 ALA A N 1
ATOM 744 C CA . ALA A 1 96 ? 3.531 0.584 -21.531 1 77.19 96 ALA A CA 1
ATOM 745 C C . ALA A 1 96 ? 3.09 1.942 -21 1 77.19 96 ALA A C 1
ATOM 747 O O . ALA A 1 96 ? 1.894 2.238 -20.953 1 77.19 96 ALA A O 1
ATOM 748 N N . ILE A 1 97 ? 4.023 2.744 -20.656 1 76.44 97 ILE A N 1
ATOM 749 C CA . ILE A 1 97 ? 3.752 4.062 -20.094 1 76.44 97 ILE A CA 1
ATOM 750 C C . ILE A 1 97 ? 3.023 4.922 -21.109 1 76.44 97 ILE A C 1
ATOM 752 O O . ILE A 1 97 ? 2.041 5.594 -20.797 1 76.44 97 ILE A O 1
ATOM 756 N N . THR A 1 98 ? 3.525 4.82 -22.25 1 74.06 98 THR A N 1
ATOM 757 C CA . THR A 1 98 ? 2.934 5.609 -23.328 1 74.06 98 THR A CA 1
ATOM 758 C C . THR A 1 98 ? 1.494 5.176 -23.594 1 74.06 98 THR A C 1
ATOM 760 O O . THR A 1 98 ? 0.594 6.012 -23.688 1 74.06 98 THR A O 1
ATOM 763 N N . GLN A 1 99 ? 1.321 3.936 -23.625 1 72.62 99 GLN A N 1
ATOM 764 C CA . GLN A 1 99 ? -0.003 3.412 -23.938 1 72.62 99 GLN A CA 1
ATOM 765 C C . GLN A 1 99 ? -0.988 3.674 -22.812 1 72.62 99 GLN A C 1
ATOM 767 O O . GLN A 1 99 ? -2.121 4.098 -23.047 1 72.62 99 GLN A O 1
ATOM 772 N N . ILE A 1 100 ? -0.553 3.428 -21.625 1 74.38 100 ILE A N 1
ATOM 773 C CA . ILE A 1 100 ? -1.404 3.652 -20.469 1 74.38 100 ILE A CA 1
ATOM 774 C C . ILE A 1 100 ? -1.664 5.148 -20.297 1 74.38 100 ILE A C 1
ATOM 776 O O . ILE A 1 100 ? -2.781 5.555 -19.969 1 74.38 100 ILE A O 1
ATOM 780 N N . GLY A 1 101 ? -0.649 5.879 -20.5 1 72.19 101 GLY A N 1
ATOM 781 C CA . GLY A 1 101 ? -0.785 7.32 -20.406 1 72.19 101 GLY A CA 1
ATOM 782 C C . GLY A 1 101 ? -1.791 7.898 -21.375 1 72.19 101 GLY A C 1
ATOM 783 O O . GLY A 1 101 ? -2.59 8.766 -21.016 1 72.19 101 GLY A O 1
ATOM 784 N N . GLU A 1 102 ? -1.701 7.43 -22.516 1 68.56 102 GLU A N 1
ATOM 785 C CA . GLU A 1 102 ? -2.635 7.898 -23.531 1 68.56 102 GLU A CA 1
ATOM 786 C C . GLU A 1 102 ? -4.07 7.52 -23.172 1 68.56 102 GLU A C 1
ATOM 788 O O . GLU A 1 102 ? -4.988 8.32 -23.344 1 68.56 102 GLU A O 1
ATOM 793 N N . TYR A 1 103 ? -4.223 6.41 -22.656 1 68.06 103 TYR A N 1
ATOM 794 C CA . TYR A 1 103 ? -5.559 5.926 -22.328 1 68.06 103 TYR A CA 1
ATOM 795 C C . TYR A 1 103 ? -6.125 6.648 -21.109 1 68.06 103 TYR A C 1
ATOM 797 O O . TYR A 1 103 ? -7.309 6.988 -21.078 1 68.06 103 TYR A O 1
ATOM 805 N N . MET A 1 104 ? -5.32 6.793 -20.219 1 70.56 104 MET A N 1
ATOM 806 C CA . MET A 1 104 ? -5.801 7.379 -18.969 1 70.56 104 MET A CA 1
ATOM 807 C C . MET A 1 104 ? -5.707 8.898 -19 1 70.56 104 MET A C 1
ATOM 809 O O . MET A 1 104 ? -6.012 9.57 -18.016 1 70.56 104 MET A O 1
ATOM 813 N N . ASP A 1 105 ? -5.352 9.531 -20.172 1 63.03 105 ASP A N 1
ATOM 814 C CA . ASP A 1 105 ? -5.195 10.977 -20.344 1 63.03 105 ASP A CA 1
ATOM 815 C C . ASP A 1 105 ? -4.223 11.555 -19.328 1 63.03 105 ASP A C 1
ATOM 817 O O . ASP A 1 105 ? -4.52 12.57 -18.688 1 63.03 105 ASP A O 1
ATOM 821 N N . MET A 1 106 ? -3.346 10.766 -19.031 1 63.22 106 MET A N 1
ATOM 822 C CA . MET A 1 106 ? -2.262 11.258 -18.188 1 63.22 106 MET A CA 1
ATOM 823 C C . MET A 1 106 ? -1.295 12.125 -18.984 1 63.22 106 MET A C 1
ATOM 825 O O . MET A 1 106 ? -1.062 11.875 -20.172 1 63.22 106 MET A O 1
ATOM 829 N N . ASP A 1 107 ? -1.221 13.5 -18.594 1 54.28 107 ASP A N 1
ATOM 830 C CA . ASP A 1 107 ? -0.179 14.281 -19.234 1 54.28 107 ASP A CA 1
ATOM 831 C C . ASP A 1 107 ? 1.192 13.641 -19.062 1 54.28 107 ASP A C 1
ATOM 833 O O . ASP A 1 107 ? 1.926 13.984 -18.125 1 54.28 107 ASP A O 1
ATOM 837 N N . ILE A 1 108 ? 1.228 12.43 -19.469 1 49.31 108 ILE A N 1
ATOM 838 C CA . ILE A 1 108 ? 2.527 11.773 -19.359 1 49.31 108 ILE A CA 1
ATOM 839 C C . ILE A 1 108 ? 3.535 12.484 -20.266 1 49.31 108 ILE A C 1
ATOM 841 O O . ILE A 1 108 ? 3.588 12.227 -21.469 1 49.31 108 ILE A O 1
ATOM 845 N N . ARG A 1 109 ? 3.566 13.852 -20.297 1 42.78 109 ARG A N 1
ATOM 846 C CA . ARG A 1 109 ? 4.652 14.391 -21.109 1 42.78 109 ARG A CA 1
ATOM 847 C C . ARG A 1 109 ? 5.891 13.5 -21.016 1 42.78 109 ARG A C 1
ATOM 849 O O . ARG A 1 109 ? 6.293 13.094 -19.938 1 42.78 109 ARG A O 1
ATOM 856 N N . LYS A 1 110 ? 6.035 12.773 -22.031 1 43.06 110 LYS A N 1
ATOM 857 C CA . LYS A 1 110 ? 7.293 12.086 -22.312 1 43.06 110 LYS A CA 1
ATOM 858 C C . LYS A 1 110 ? 8.477 12.828 -21.688 1 43.06 110 LYS A C 1
ATOM 860 O O . LYS A 1 110 ? 9.203 13.539 -22.391 1 43.06 110 LYS A O 1
ATOM 865 N N . HIS A 1 111 ? 8.32 13.68 -20.922 1 39.81 111 HIS A N 1
ATOM 866 C CA . HIS A 1 111 ? 9.578 14.32 -20.562 1 39.81 111 HIS A CA 1
ATOM 867 C C . HIS A 1 111 ? 10.602 13.297 -20.078 1 39.81 111 HIS A C 1
ATOM 869 O O . HIS A 1 111 ? 10.766 13.094 -18.875 1 39.81 111 HIS A O 1
ATOM 875 N N . CYS A 1 112 ? 10.539 12.164 -20.594 1 41.47 112 CYS A N 1
ATOM 876 C CA . CYS A 1 112 ? 11.766 11.406 -20.391 1 41.47 112 CYS A CA 1
ATOM 877 C C . CYS A 1 112 ? 12.992 12.266 -20.688 1 41.47 112 CYS A C 1
ATOM 879 O O . CYS A 1 112 ? 13.68 12.055 -21.688 1 41.47 112 CYS A O 1
ATOM 881 N N . ALA A 1 113 ? 12.93 13.484 -21.016 1 39.81 113 ALA A N 1
ATOM 882 C CA . ALA A 1 113 ? 14.312 13.93 -21.109 1 39.81 113 ALA A 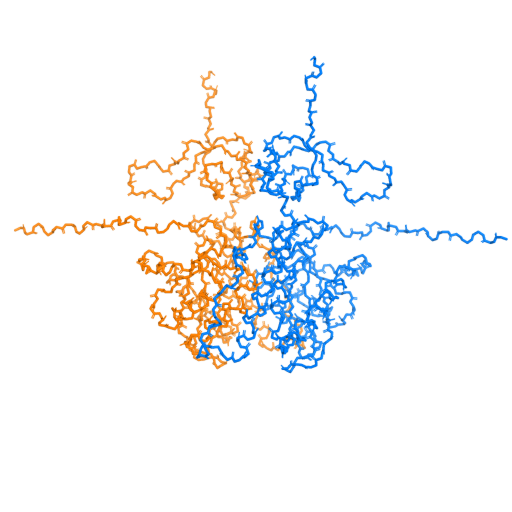CA 1
ATOM 883 C C . ALA A 1 113 ? 15.125 13.469 -19.906 1 39.81 113 ALA A C 1
ATOM 885 O O . ALA A 1 113 ? 14.758 13.734 -18.766 1 39.81 113 ALA A O 1
ATOM 886 N N . TYR A 1 114 ? 15.656 12.273 -20.219 1 41.5 114 TYR A N 1
ATOM 887 C CA . TYR A 1 114 ? 16.641 11.711 -19.297 1 41.5 114 TYR A CA 1
ATOM 888 C C . TYR A 1 114 ? 17.391 12.812 -18.562 1 41.5 114 TYR A C 1
ATOM 890 O O . TYR A 1 114 ? 18.047 13.648 -19.172 1 41.5 114 TYR A O 1
ATOM 898 N N . HIS A 1 115 ? 16.953 13.266 -17.562 1 45.84 115 HIS A N 1
ATOM 899 C CA . HIS A 1 115 ? 17.922 14.031 -16.781 1 45.84 115 HIS A CA 1
ATOM 900 C C . HIS A 1 115 ? 18.75 13.117 -15.875 1 45.84 115 HIS A C 1
ATOM 902 O O . HIS A 1 115 ? 18.203 12.406 -15.039 1 45.84 115 HIS A O 1
ATOM 908 N N . PRO A 1 116 ? 19.953 12.977 -16.312 1 48.28 116 PRO A N 1
ATOM 909 C CA . PRO A 1 116 ? 20.922 12.141 -15.578 1 48.28 116 PRO A CA 1
ATOM 910 C C . PRO A 1 116 ? 20.688 12.172 -14.07 1 48.28 116 PRO A C 1
ATOM 912 O O . PRO A 1 116 ? 20.953 11.18 -13.383 1 48.28 116 PRO A O 1
ATOM 915 N N . GLN A 1 117 ? 20.219 13.32 -13.625 1 49.06 117 GLN A N 1
ATOM 916 C CA . GLN A 1 117 ? 20.125 13.414 -12.172 1 49.06 117 GLN A CA 1
ATOM 917 C C . GLN A 1 117 ? 19 12.539 -11.625 1 49.06 117 GLN A C 1
ATOM 919 O O . GLN A 1 117 ? 19.094 12.031 -10.508 1 49.06 117 GLN A O 1
ATOM 924 N N . ILE A 1 118 ? 17.969 12.375 -12.445 1 52.28 118 ILE A N 1
ATOM 925 C CA . ILE A 1 118 ? 16.844 11.57 -11.969 1 52.28 118 ILE A CA 1
ATOM 926 C C . ILE A 1 118 ? 17.234 10.094 -11.977 1 52.28 118 ILE A C 1
ATOM 928 O O . ILE A 1 118 ? 16.859 9.344 -11.078 1 52.28 118 ILE A O 1
ATOM 932 N N . GLY A 1 119 ? 18.031 9.734 -12.938 1 56.28 119 GLY A N 1
ATOM 933 C CA . GLY A 1 119 ? 18.5 8.359 -13.031 1 56.28 119 GLY A CA 1
ATOM 934 C C . GLY A 1 119 ? 19.281 7.91 -11.82 1 56.28 119 GLY A C 1
ATOM 935 O O . GLY A 1 119 ? 19.25 6.738 -11.445 1 56.28 119 GLY A O 1
ATOM 936 N N . GLY A 1 120 ? 19.891 8.914 -11.219 1 59.38 120 GLY A N 1
ATOM 937 C CA . GLY A 1 120 ? 20.719 8.594 -10.055 1 59.38 120 GLY A CA 1
ATOM 938 C C . GLY A 1 120 ? 19.906 8.117 -8.867 1 59.38 120 GLY A C 1
ATOM 939 O O . GLY A 1 120 ? 20.344 7.25 -8.109 1 59.38 120 GLY A O 1
ATOM 940 N N . GLY A 1 121 ? 18.656 8.617 -8.758 1 62.88 121 GLY A N 1
ATOM 941 C CA . GLY A 1 121 ? 17.828 8.234 -7.629 1 62.88 121 GLY A CA 1
ATOM 942 C C . GLY A 1 121 ? 17.328 6.801 -7.707 1 62.88 121 GLY A C 1
ATOM 943 O O . GLY A 1 121 ? 17.438 6.047 -6.738 1 62.88 121 GLY A O 1
ATOM 944 N N . VAL A 1 122 ? 16.953 6.324 -8.867 1 72 122 VAL A N 1
ATOM 945 C CA . VAL A 1 122 ? 16.453 4.961 -9.016 1 72 122 VAL A CA 1
ATOM 946 C C . VAL A 1 122 ? 17.609 3.973 -8.953 1 72 122 VAL A C 1
ATOM 948 O O . VAL A 1 122 ? 17.469 2.875 -8.406 1 72 122 VAL A O 1
ATOM 951 N N . GLU A 1 123 ? 18.797 4.426 -9.547 1 75.38 123 GLU A N 1
ATOM 952 C CA . GLU A 1 123 ? 19.969 3.566 -9.508 1 75.38 123 GLU A CA 1
ATOM 953 C C . GLU A 1 123 ? 20.406 3.287 -8.07 1 75.38 123 GLU A C 1
ATOM 955 O O . GLU A 1 123 ? 20.797 2.166 -7.738 1 75.38 123 GLU A O 1
ATOM 960 N N . ARG A 1 124 ? 20.281 4.246 -7.254 1 78 124 ARG A N 1
ATOM 961 C CA . ARG A 1 124 ? 20.625 4.074 -5.848 1 78 124 ARG A CA 1
ATOM 962 C C . ARG A 1 124 ? 19.656 3.119 -5.164 1 78 124 ARG A C 1
ATOM 964 O O . ARG A 1 124 ? 20.062 2.225 -4.422 1 78 124 ARG A O 1
ATOM 971 N N . GLU A 1 125 ? 18.359 3.332 -5.414 1 86.31 125 GLU A N 1
ATOM 972 C CA . GLU A 1 125 ? 17.359 2.449 -4.824 1 86.31 125 GLU A CA 1
ATOM 973 C C . GLU A 1 125 ? 17.516 1.018 -5.328 1 86.31 125 GLU A C 1
ATOM 975 O O . GLU A 1 125 ? 17.406 0.066 -4.551 1 86.31 125 GLU A O 1
ATOM 980 N N . ASN A 1 126 ? 17.844 0.896 -6.617 1 86.69 126 ASN A N 1
ATOM 981 C CA . ASN A 1 126 ? 18.047 -0.431 -7.184 1 86.69 126 ASN A CA 1
ATOM 982 C C . ASN A 1 126 ? 19.25 -1.131 -6.543 1 86.69 126 ASN A C 1
ATOM 984 O O . ASN A 1 126 ? 19.188 -2.33 -6.27 1 86.69 126 ASN A O 1
ATOM 988 N N . GLY A 1 127 ? 20.266 -0.344 -6.371 1 88.12 127 GLY A N 1
ATOM 989 C CA . GLY A 1 127 ? 21.422 -0.892 -5.684 1 88.12 127 GLY A CA 1
ATOM 990 C C . GLY A 1 127 ? 21.125 -1.341 -4.266 1 88.12 127 GLY A C 1
ATOM 991 O O . GLY A 1 127 ? 21.562 -2.41 -3.84 1 88.12 127 GLY A O 1
ATOM 992 N N . THR A 1 128 ? 20.375 -0.578 -3.582 1 88.25 128 THR A N 1
ATOM 993 C CA . THR A 1 128 ? 19.984 -0.901 -2.213 1 88.25 128 THR A CA 1
ATOM 994 C C . THR A 1 128 ? 19.125 -2.164 -2.176 1 88.25 128 THR A C 1
ATOM 996 O O . THR A 1 128 ? 19.344 -3.043 -1.34 1 88.25 128 THR A O 1
ATOM 999 N N . ILE A 1 129 ? 18.188 -2.283 -3.104 1 93.12 129 ILE A N 1
ATOM 1000 C CA . ILE A 1 129 ? 17.312 -3.455 -3.162 1 93.12 129 ILE A CA 1
ATOM 1001 C C . ILE A 1 129 ? 18.156 -4.707 -3.4 1 93.12 129 ILE A C 1
ATOM 1003 O O . ILE A 1 129 ? 18.016 -5.707 -2.693 1 93.12 129 ILE A O 1
ATOM 1007 N N . LYS A 1 130 ? 19.031 -4.656 -4.34 1 91.62 130 LYS A N 1
ATOM 1008 C CA . LYS A 1 130 ? 19.844 -5.82 -4.691 1 91.62 130 LYS A CA 1
ATOM 1009 C C . LYS A 1 130 ? 20.734 -6.242 -3.521 1 91.62 130 LYS A C 1
ATOM 1011 O O . LYS A 1 130 ? 20.797 -7.426 -3.176 1 91.62 130 LYS A O 1
ATOM 1016 N N . ASN A 1 131 ? 21.359 -5.266 -2.916 1 90.81 131 ASN A N 1
ATOM 1017 C CA . ASN A 1 131 ? 22.266 -5.555 -1.81 1 90.81 131 ASN A CA 1
ATOM 1018 C C . ASN A 1 131 ? 21.516 -6.129 -0.61 1 90.81 131 ASN A C 1
ATOM 1020 O O . ASN A 1 131 ? 21.938 -7.129 -0.025 1 90.81 131 ASN A O 1
ATOM 1024 N N . LYS A 1 132 ? 20.438 -5.551 -0.277 1 91.19 132 LYS A N 1
ATOM 1025 C CA . LYS A 1 132 ? 19.688 -5.984 0.895 1 91.19 132 LYS A CA 1
ATOM 1026 C C . LYS A 1 132 ? 19.016 -7.332 0.646 1 91.19 132 LYS A C 1
ATOM 1028 O O . LYS A 1 132 ? 18.875 -8.148 1.563 1 91.19 132 LYS A O 1
ATOM 1033 N N . LEU A 1 133 ? 18.562 -7.527 -0.585 1 92.69 133 LEU A N 1
ATOM 1034 C CA . LEU A 1 133 ? 18.016 -8.836 -0.927 1 92.69 133 LEU A CA 1
ATOM 1035 C C . LEU A 1 133 ? 19.062 -9.922 -0.789 1 92.69 133 LEU A C 1
ATOM 1037 O O . LEU A 1 133 ? 18.797 -10.984 -0.22 1 92.69 133 LEU A O 1
ATOM 1041 N N . ALA A 1 134 ? 20.25 -9.633 -1.297 1 91.25 134 ALA A N 1
ATOM 1042 C CA . ALA A 1 134 ? 21.344 -10.594 -1.211 1 91.25 134 ALA A CA 1
ATOM 1043 C C . ALA A 1 134 ? 21.656 -10.953 0.242 1 91.25 134 ALA A C 1
ATOM 1045 O O . ALA A 1 134 ? 21.797 -12.125 0.585 1 91.25 134 ALA A O 1
ATOM 1046 N N . LYS A 1 135 ? 21.719 -9.945 1.004 1 87.44 135 LYS A N 1
ATOM 1047 C CA . LYS A 1 135 ? 22 -10.156 2.418 1 87.44 135 LYS A CA 1
ATOM 1048 C C . LYS A 1 135 ? 20.891 -10.945 3.102 1 87.44 135 LYS A C 1
ATOM 1050 O O . LYS A 1 135 ? 21.172 -11.891 3.842 1 87.44 135 LYS A O 1
ATOM 1055 N N . CYS A 1 136 ? 19.672 -10.57 2.893 1 87.56 136 CYS A N 1
ATOM 1056 C CA . CYS A 1 136 ? 18.531 -11.227 3.506 1 87.56 136 CYS A CA 1
ATOM 1057 C C . CYS A 1 136 ? 18.453 -12.695 3.088 1 87.56 136 CYS A C 1
ATOM 1059 O O . CYS A 1 136 ? 18.203 -13.57 3.92 1 87.56 136 CYS A O 1
ATOM 1061 N N . CYS A 1 137 ? 18.656 -12.875 1.825 1 88.56 137 CYS A N 1
ATOM 1062 C CA . CYS A 1 137 ? 18.625 -14.242 1.313 1 88.56 137 CYS A CA 1
ATOM 1063 C C . CYS A 1 137 ? 19.734 -15.086 1.922 1 88.56 137 CYS A C 1
ATOM 1065 O O . CYS A 1 137 ? 19.516 -16.25 2.279 1 88.56 137 CYS A O 1
ATOM 1067 N N . ALA A 1 138 ? 20.875 -14.562 2.025 1 86.5 138 ALA A N 1
ATOM 1068 C CA . ALA A 1 138 ? 22.031 -15.273 2.604 1 86.5 138 ALA A CA 1
ATOM 1069 C C . ALA A 1 138 ? 21.781 -15.594 4.074 1 86.5 138 ALA A C 1
ATOM 1071 O O . ALA A 1 138 ? 22.062 -16.703 4.527 1 86.5 138 ALA A O 1
ATOM 1072 N N . ASP A 1 139 ? 21.172 -14.68 4.766 1 79.75 139 ASP A N 1
ATOM 1073 C CA . ASP A 1 139 ? 20.984 -14.805 6.207 1 79.75 139 ASP A CA 1
ATOM 1074 C C . ASP A 1 139 ? 19.859 -15.789 6.531 1 79.75 139 ASP A C 1
ATOM 1076 O O . ASP A 1 139 ? 19.891 -16.453 7.566 1 79.75 139 ASP A O 1
ATOM 1080 N N . THR A 1 140 ? 18.891 -15.922 5.652 1 77.19 140 THR A N 1
ATOM 1081 C CA . THR A 1 140 ? 17.672 -16.609 6.055 1 77.19 140 THR A CA 1
ATOM 1082 C C . THR A 1 140 ? 17.422 -17.828 5.164 1 77.19 140 THR A C 1
ATOM 1084 O O . THR A 1 140 ? 16.625 -18.688 5.504 1 77.19 140 THR A O 1
ATOM 1087 N N . GLY A 1 141 ? 18.031 -17.828 3.982 1 83.12 141 GLY A N 1
ATOM 1088 C CA . GLY A 1 141 ? 17.75 -18.891 3.027 1 83.12 141 GLY A CA 1
ATOM 1089 C C . GLY A 1 141 ? 16.484 -18.656 2.229 1 83.12 141 GLY A C 1
ATOM 1090 O O . GLY A 1 141 ? 16.125 -19.484 1.39 1 83.12 141 GLY A O 1
ATOM 1091 N N . LEU A 1 142 ? 15.852 -17.562 2.514 1 87.38 142 LEU A N 1
ATOM 1092 C CA . LEU A 1 142 ? 14.648 -17.234 1.753 1 87.38 142 LEU A CA 1
ATOM 1093 C C . LEU A 1 142 ? 15 -16.891 0.312 1 87.38 142 LEU A C 1
ATOM 1095 O O . LEU A 1 142 ? 16.078 -16.359 0.043 1 87.38 142 LEU A O 1
ATOM 1099 N N . SER A 1 143 ? 14.078 -17.234 -0.598 1 91.81 143 SER A N 1
ATOM 1100 C CA . SER A 1 143 ? 14.219 -16.703 -1.951 1 91.81 143 SER A CA 1
ATOM 1101 C C . SER A 1 143 ? 14.039 -15.188 -1.976 1 91.81 143 SER A C 1
ATOM 1103 O O . SER A 1 143 ? 13.461 -14.609 -1.051 1 91.81 143 SER A O 1
ATOM 1105 N N . TRP A 1 144 ? 14.547 -14.555 -3.021 1 93.75 144 TRP A N 1
ATOM 1106 C CA . TRP A 1 144 ? 14.438 -13.102 -3.041 1 93.75 144 TRP A CA 1
ATOM 1107 C C . TRP A 1 144 ? 12.984 -12.664 -3.166 1 93.75 144 TRP A C 1
ATOM 1109 O O . TRP A 1 144 ? 12.602 -11.602 -2.662 1 93.75 144 TRP A O 1
ATOM 1119 N N . THR A 1 145 ? 12.188 -13.492 -3.818 1 94.31 145 THR A N 1
ATOM 1120 C CA . THR A 1 145 ? 10.773 -13.148 -3.926 1 94.31 145 THR A CA 1
ATOM 1121 C C . THR A 1 145 ? 10.109 -13.164 -2.553 1 94.31 145 THR A C 1
ATOM 1123 O O . THR A 1 145 ? 9.25 -12.328 -2.264 1 94.31 145 THR A O 1
ATOM 1126 N N . GLN A 1 146 ? 10.531 -14.016 -1.695 1 91.69 146 GLN A N 1
ATOM 1127 C CA . GLN A 1 146 ? 9.984 -14.109 -0.345 1 91.69 146 GLN A CA 1
ATOM 1128 C C . GLN A 1 146 ? 10.547 -13.008 0.55 1 91.69 146 GLN A C 1
ATOM 1130 O O . GLN A 1 146 ? 9.852 -12.508 1.437 1 91.69 146 GLN A O 1
ATOM 1135 N N . ALA A 1 147 ? 11.75 -12.625 0.302 1 93.38 147 ALA A N 1
ATOM 1136 C CA . ALA A 1 147 ? 12.445 -11.656 1.146 1 93.38 147 ALA A CA 1
ATOM 1137 C C . ALA A 1 147 ? 12.07 -10.227 0.771 1 93.38 147 ALA A C 1
ATOM 1139 O O . ALA A 1 147 ? 12.297 -9.297 1.544 1 93.38 147 ALA A O 1
ATOM 1140 N N . LEU A 1 148 ? 11.484 -10.039 -0.352 1 95.69 148 LEU A N 1
ATOM 1141 C CA . LEU A 1 148 ? 11.297 -8.719 -0.947 1 95.69 148 LEU A CA 1
ATOM 1142 C C . LEU A 1 148 ? 10.484 -7.82 -0.026 1 95.69 148 LEU A C 1
ATOM 1144 O O . LEU A 1 148 ? 10.859 -6.672 0.219 1 95.69 148 LEU A O 1
ATOM 1148 N N . PRO A 1 149 ? 9.422 -8.359 0.603 1 95.44 149 PRO A N 1
ATOM 1149 C CA . PRO A 1 149 ? 8.641 -7.469 1.468 1 95.44 149 PRO A CA 1
ATOM 1150 C C . PRO A 1 149 ? 9.438 -6.965 2.668 1 95.44 149 PRO A C 1
ATOM 1152 O O . PRO A 1 149 ? 9.258 -5.824 3.102 1 95.44 149 PRO A O 1
ATOM 1155 N N . ILE A 1 150 ? 10.258 -7.766 3.178 1 92.88 150 ILE A N 1
ATOM 1156 C CA . ILE A 1 150 ? 11.086 -7.383 4.312 1 92.88 150 ILE A CA 1
ATOM 1157 C C . ILE A 1 150 ? 12.062 -6.285 3.893 1 92.88 150 ILE A C 1
ATOM 1159 O O . ILE A 1 150 ? 12.242 -5.297 4.605 1 92.88 150 ILE A O 1
ATOM 1163 N N . VAL A 1 151 ? 12.648 -6.48 2.74 1 94.38 151 VAL A N 1
ATOM 1164 C CA . VAL A 1 151 ? 13.609 -5.516 2.225 1 94.38 151 VAL A CA 1
ATOM 1165 C C . VAL A 1 151 ? 12.914 -4.188 1.938 1 94.38 151 VAL A C 1
ATOM 1167 O O . VAL A 1 151 ? 13.445 -3.121 2.258 1 94.38 151 VAL A O 1
ATOM 1170 N N . LEU A 1 152 ? 11.758 -4.258 1.356 1 96 152 LEU A N 1
ATOM 1171 C CA . LEU A 1 152 ? 11.008 -3.039 1.081 1 96 152 LEU A CA 1
ATOM 1172 C C . LEU A 1 152 ? 10.625 -2.334 2.377 1 96 152 LEU A C 1
ATOM 1174 O O . LEU A 1 152 ? 10.672 -1.104 2.455 1 96 152 LEU A O 1
ATOM 1178 N N . MET A 1 153 ? 10.234 -3.088 3.355 1 93.94 153 MET A N 1
ATOM 1179 C CA . MET A 1 153 ? 9.93 -2.504 4.66 1 93.94 153 MET A CA 1
ATOM 1180 C C . MET A 1 153 ? 11.133 -1.727 5.199 1 93.94 153 MET A C 1
ATOM 1182 O O . MET A 1 153 ? 10.984 -0.592 5.656 1 93.94 153 MET A O 1
ATOM 1186 N N . TYR A 1 154 ? 12.266 -2.34 5.125 1 91 154 TYR A N 1
ATOM 1187 C CA . TYR A 1 154 ? 13.492 -1.693 5.57 1 91 154 TYR A CA 1
ATOM 1188 C C . TYR A 1 154 ? 13.719 -0.379 4.836 1 91 154 TYR A C 1
ATOM 1190 O O . TYR A 1 154 ? 13.992 0.65 5.457 1 91 154 TYR A O 1
ATOM 1198 N N . MET A 1 155 ? 13.562 -0.416 3.586 1 92.06 155 MET A N 1
ATOM 1199 C CA . MET A 1 155 ? 13.812 0.771 2.771 1 92.06 155 MET A CA 1
ATOM 1200 C C . MET A 1 155 ? 12.789 1.862 3.078 1 92.06 155 MET A C 1
ATOM 1202 O O . MET A 1 155 ? 13.141 3.041 3.154 1 92.06 155 MET A O 1
ATOM 1206 N N . ARG A 1 156 ? 11.562 1.486 3.266 1 92.75 156 ARG A N 1
ATOM 1207 C CA . ARG A 1 156 ? 10.469 2.43 3.461 1 92.75 156 ARG A CA 1
ATOM 1208 C C . ARG A 1 156 ? 10.531 3.066 4.844 1 92.75 156 ARG A C 1
ATOM 1210 O O . ARG A 1 156 ? 10.133 4.219 5.023 1 92.75 156 ARG A O 1
ATOM 1217 N N . MET A 1 157 ? 11.078 2.318 5.797 1 90.19 157 MET A N 1
ATOM 1218 C CA . MET A 1 157 ? 10.906 2.766 7.18 1 90.19 157 MET A CA 1
ATOM 1219 C C . MET A 1 157 ? 12.234 3.236 7.762 1 90.19 157 MET A C 1
ATOM 1221 O O . MET A 1 157 ? 12.266 3.912 8.789 1 90.19 157 MET A O 1
ATOM 1225 N N . ARG A 1 158 ? 13.273 2.947 7.082 1 84.31 158 ARG A N 1
ATOM 1226 C CA . ARG A 1 158 ? 14.57 3.408 7.566 1 84.31 158 ARG A CA 1
ATOM 1227 C C . ARG A 1 158 ? 14.719 4.914 7.371 1 84.31 158 ARG A C 1
ATOM 1229 O O . ARG A 1 158 ? 14.234 5.469 6.383 1 84.31 158 ARG A O 1
ATOM 1236 N N . LYS A 1 159 ? 15.422 5.422 8.32 1 78.31 159 LYS A N 1
ATOM 1237 C CA . LYS A 1 159 ? 15.703 6.848 8.188 1 78.31 159 LYS A CA 1
ATOM 1238 C C . LYS A 1 159 ? 16.781 7.109 7.145 1 78.31 159 LYS A C 1
ATOM 1240 O O . LYS A 1 159 ? 17.766 6.371 7.066 1 78.31 159 LYS A O 1
ATOM 1245 N N . ILE A 1 160 ? 16.406 8.039 6.34 1 67.81 160 ILE A N 1
ATOM 1246 C CA . ILE A 1 160 ? 17.391 8.445 5.336 1 67.81 160 ILE A CA 1
ATOM 1247 C C . ILE A 1 160 ? 18.312 9.508 5.926 1 67.81 160 ILE A C 1
ATOM 1249 O O . ILE A 1 160 ? 17.859 10.445 6.582 1 67.81 160 ILE A O 1
ATOM 1253 N N . THR A 1 161 ? 19.625 9.227 5.793 1 59.88 161 THR A N 1
ATOM 1254 C CA . THR A 1 161 ? 20.672 10.016 6.43 1 59.88 161 THR A CA 1
ATOM 1255 C C . THR A 1 161 ? 20.5 11.5 6.125 1 59.88 161 THR A C 1
ATOM 1257 O O . THR A 1 161 ? 20.625 12.344 7.012 1 59.88 161 THR A O 1
ATOM 1260 N N . ARG A 1 162 ? 20.125 11.797 4.93 1 55.84 162 ARG A N 1
ATOM 1261 C CA . ARG A 1 162 ? 20.094 13.188 4.496 1 55.84 162 ARG A CA 1
ATOM 1262 C C . ARG A 1 162 ? 18.922 13.93 5.141 1 55.84 162 ARG A C 1
ATOM 1264 O O . ARG A 1 162 ? 19.094 15.055 5.621 1 55.84 162 ARG A O 1
ATOM 1271 N N . SER A 1 163 ? 17.75 13.359 5.293 1 58.06 163 SER A N 1
ATOM 1272 C CA . SER A 1 163 ? 16.531 14.023 5.75 1 58.06 163 SER A CA 1
ATOM 1273 C C . SER A 1 163 ? 16.188 13.617 7.176 1 58.06 163 SER A C 1
ATOM 1275 O O . SER A 1 163 ? 15.367 14.258 7.828 1 58.06 163 SER A O 1
ATOM 1277 N N . GLN A 1 164 ? 16.781 12.57 7.66 1 64.31 164 GLN A N 1
ATOM 1278 C CA . GLN A 1 164 ? 16.469 11.961 8.945 1 64.31 164 GLN A CA 1
ATOM 1279 C C . GLN A 1 164 ? 15 11.531 9.008 1 64.31 164 GLN A C 1
ATOM 1281 O O . GLN A 1 164 ? 14.406 11.477 10.086 1 64.31 164 GLN A O 1
ATOM 1286 N N . LEU A 1 165 ? 14.43 11.578 7.809 1 72.25 165 LEU A N 1
ATOM 1287 C CA . LEU A 1 165 ? 13.07 11.055 7.676 1 72.25 165 LEU A CA 1
ATOM 1288 C C . LEU A 1 165 ? 13.055 9.797 6.816 1 72.25 165 LEU A C 1
ATOM 1290 O O . LEU A 1 165 ? 13.789 9.695 5.836 1 72.25 165 LEU A O 1
ATOM 1294 N N . SER A 1 166 ? 12.227 8.969 7.309 1 83.38 166 SER A N 1
ATOM 1295 C CA . SER A 1 166 ? 12.016 7.793 6.465 1 83.38 166 SER A CA 1
ATOM 1296 C C . SER A 1 166 ? 11.039 8.094 5.336 1 83.38 166 SER A C 1
ATOM 1298 O O . SER A 1 166 ? 10.297 9.078 5.387 1 83.38 166 SER A O 1
ATOM 1300 N N . GLN A 1 167 ? 11.078 7.293 4.258 1 85.94 167 GLN A N 1
ATOM 1301 C CA . GLN A 1 167 ? 10.086 7.395 3.193 1 85.94 167 GLN A CA 1
ATOM 1302 C C . GLN A 1 167 ? 8.672 7.316 3.756 1 85.94 167 GLN A C 1
ATOM 1304 O O . GLN A 1 167 ? 7.773 8.031 3.303 1 85.94 167 GLN A O 1
ATOM 1309 N N . PHE A 1 168 ? 8.539 6.535 4.801 1 88.56 168 PHE A N 1
ATOM 1310 C CA . PHE A 1 168 ? 7.254 6.359 5.473 1 88.56 168 PHE A CA 1
ATOM 1311 C C . PHE A 1 168 ? 6.801 7.66 6.121 1 88.56 168 PHE A C 1
ATOM 1313 O O . PHE A 1 168 ? 5.66 8.094 5.926 1 88.56 168 PHE A O 1
ATOM 1320 N N . GLU A 1 169 ? 7.633 8.211 6.734 1 76.81 169 GLU A N 1
ATOM 1321 C CA . GLU A 1 169 ? 7.316 9.461 7.422 1 76.81 169 GLU A CA 1
ATOM 1322 C C . GLU A 1 169 ? 7.004 10.578 6.426 1 76.81 169 GLU A C 1
ATOM 1324 O O . GLU A 1 169 ? 6.125 11.406 6.672 1 76.81 169 GLU A O 1
ATOM 1329 N N . ILE A 1 170 ? 7.711 10.547 5.422 1 74.06 170 ILE A N 1
ATOM 1330 C CA . ILE A 1 170 ? 7.48 11.555 4.395 1 74.06 170 ILE A CA 1
ATOM 1331 C C . ILE A 1 170 ? 6.094 11.367 3.789 1 74.06 170 ILE A C 1
ATOM 1333 O O . ILE A 1 170 ? 5.359 12.336 3.592 1 74.06 170 ILE A O 1
ATOM 1337 N N . LEU A 1 171 ? 5.699 10.164 3.592 1 78.81 171 LEU A N 1
ATOM 1338 C CA . LEU A 1 171 ? 4.453 9.867 2.893 1 78.81 171 LEU A CA 1
ATOM 1339 C C . LEU A 1 171 ? 3.262 9.953 3.84 1 78.81 171 LEU A C 1
ATOM 1341 O O . LEU A 1 171 ? 2.199 10.453 3.465 1 78.81 171 LEU A O 1
ATOM 1345 N N . PHE A 1 172 ? 3.479 9.5 5.094 1 74.25 172 PHE A N 1
ATOM 1346 C CA . PHE A 1 172 ? 2.32 9.328 5.965 1 74.25 172 PHE A CA 1
ATOM 1347 C C . PHE A 1 172 ? 2.307 10.398 7.055 1 74.25 172 PHE A C 1
ATOM 1349 O O . PHE A 1 172 ? 1.318 10.539 7.777 1 74.25 172 PHE A O 1
ATOM 1356 N N . GLY A 1 173 ? 3.369 11.055 7.188 1 65.88 173 GLY A N 1
ATOM 1357 C CA . GLY A 1 173 ? 3.43 12.148 8.141 1 65.88 173 GLY A CA 1
ATOM 1358 C C . GLY A 1 173 ? 3.625 11.688 9.57 1 65.88 173 GLY A C 1
ATOM 1359 O O . GLY A 1 173 ? 3.482 12.469 10.516 1 65.88 173 GLY A O 1
ATOM 1360 N N . ALA A 1 174 ? 3.77 10.469 9.766 1 66.25 174 ALA A N 1
ATOM 1361 C CA . ALA A 1 174 ? 3.996 9.891 11.086 1 66.25 174 ALA A CA 1
ATOM 1362 C C . ALA A 1 174 ? 4.957 8.703 11.016 1 66.25 174 ALA A C 1
ATOM 1364 O O . ALA A 1 174 ? 5.031 8.023 9.992 1 66.25 174 ALA A O 1
ATOM 1365 N N . PRO A 1 175 ? 5.699 8.539 12.086 1 71.75 175 PRO A N 1
ATOM 1366 C CA . PRO A 1 175 ? 6.602 7.391 12.078 1 71.75 175 PRO A CA 1
ATOM 1367 C C . PRO A 1 175 ? 5.859 6.059 12.109 1 71.75 175 PRO A C 1
ATOM 1369 O O . PRO A 1 175 ? 4.742 5.98 12.633 1 71.75 175 PRO A O 1
ATOM 1372 N N . PRO A 1 176 ? 6.48 5.125 11.477 1 78.31 176 PRO A N 1
ATOM 1373 C CA . PRO A 1 176 ? 5.879 3.795 11.57 1 78.31 176 PRO A CA 1
ATOM 1374 C C . PRO A 1 176 ? 6 3.191 12.969 1 78.31 176 PRO A C 1
ATOM 1376 O O . PRO A 1 176 ? 6.902 3.561 13.727 1 78.31 176 PRO A O 1
ATOM 1379 N N . GLN A 1 177 ? 5.074 2.383 13.25 1 77.5 177 GLN A N 1
ATOM 1380 C CA . GLN A 1 177 ? 5.199 1.616 14.484 1 77.5 177 GLN A CA 1
ATOM 1381 C C . GLN A 1 177 ? 6.062 0.374 14.273 1 77.5 177 GLN A C 1
ATOM 1383 O O . GLN A 1 177 ? 5.684 -0.534 13.531 1 77.5 177 GLN A O 1
ATOM 1388 N N . ILE A 1 178 ? 7.184 0.381 14.867 1 76.19 178 ILE A N 1
ATOM 1389 C CA . ILE A 1 178 ? 8.125 -0.708 14.633 1 76.19 178 ILE A CA 1
ATOM 1390 C C . ILE A 1 178 ? 8.32 -1.505 15.922 1 76.19 178 ILE A C 1
ATOM 1392 O O . ILE A 1 178 ? 9.156 -2.41 15.984 1 76.19 178 ILE A O 1
ATOM 1396 N N . GLY A 1 179 ? 7.496 -1.337 16.859 1 69.38 179 GLY A N 1
ATOM 1397 C CA . GLY A 1 179 ? 7.594 -2.062 18.125 1 69.38 179 GLY A CA 1
ATOM 1398 C C . GLY A 1 179 ? 8.641 -1.495 19.062 1 69.38 179 GLY A C 1
ATOM 1399 O O . GLY A 1 179 ? 9.578 -0.823 18.625 1 69.38 179 GLY A O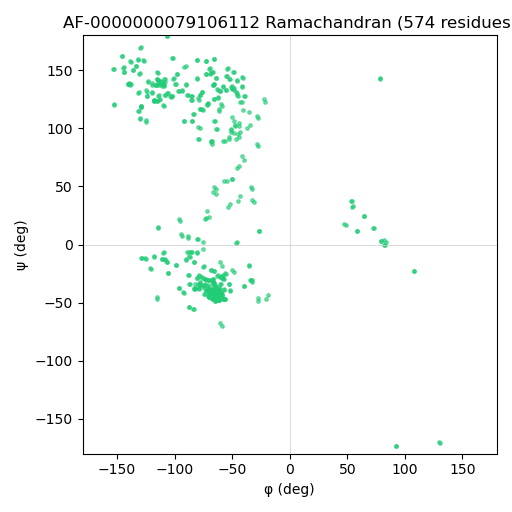 1
ATOM 1400 N N . LEU A 1 180 ? 8.367 -1.492 20.297 1 56.16 180 LEU A N 1
ATOM 1401 C CA . LEU A 1 180 ? 9.258 -0.904 21.297 1 56.16 180 LEU A CA 1
ATOM 1402 C C . LEU A 1 180 ? 10.383 -1.868 21.672 1 56.16 180 LEU A C 1
ATOM 1404 O O . LEU A 1 180 ? 11.484 -1.439 22.016 1 56.16 180 LEU A O 1
ATOM 1408 N N . LYS A 1 181 ? 9.992 -3.164 21.734 1 58.06 181 LYS A N 1
ATOM 1409 C CA . LYS A 1 181 ? 10.953 -4.145 22.234 1 58.06 181 LYS A CA 1
ATOM 1410 C C . LYS A 1 181 ? 11.258 -5.199 21.172 1 58.06 181 LYS A C 1
ATOM 1412 O O . LYS A 1 181 ? 10.438 -5.457 20.297 1 58.06 181 LYS A O 1
ATOM 1417 N N . ALA A 1 182 ? 12.578 -5.574 21.078 1 54.62 182 ALA A N 1
ATOM 1418 C CA . ALA A 1 182 ? 12.961 -6.711 20.234 1 54.62 182 ALA A CA 1
ATOM 1419 C C . ALA A 1 182 ? 12.109 -7.938 20.562 1 54.62 182 ALA A C 1
ATOM 1421 O O . ALA A 1 182 ? 11.719 -8.141 21.719 1 54.62 182 ALA A O 1
ATOM 1422 N N . PRO A 1 183 ? 11.625 -8.648 19.484 1 54.16 183 PRO A N 1
ATOM 1423 C CA . PRO A 1 183 ? 10.844 -9.859 19.766 1 54.16 183 PRO A CA 1
ATOM 1424 C C . PRO A 1 183 ? 11.508 -10.773 20.797 1 54.16 183 PRO A C 1
ATOM 1426 O O . PRO A 1 183 ? 12.719 -10.984 20.75 1 54.16 183 PRO A O 1
ATOM 1429 N N . GLY A 1 184 ? 11.055 -10.758 22.016 1 51.25 184 GLY A N 1
ATOM 1430 C CA . GLY A 1 184 ? 11.641 -11.617 23.047 1 51.25 184 GLY A CA 1
ATOM 1431 C C . GLY A 1 184 ? 11.023 -13 23.078 1 51.25 184 GLY A C 1
ATOM 1432 O O . GLY A 1 184 ? 11.492 -13.875 23.812 1 51.25 184 GLY A O 1
ATOM 1433 N N . CYS A 1 185 ? 9.992 -13.164 22.406 1 52.97 185 CYS A N 1
ATOM 1434 C CA . CYS A 1 185 ? 9.312 -14.422 22.703 1 52.97 185 CYS A CA 1
ATOM 1435 C C . CYS A 1 185 ? 9.625 -15.461 21.625 1 52.97 185 CYS A C 1
ATOM 1437 O O . CYS A 1 185 ? 10.016 -15.109 20.516 1 52.97 185 CYS A O 1
ATOM 1439 N N . PRO A 1 186 ? 9.391 -16.781 22.031 1 56.34 186 PRO A N 1
ATOM 1440 C CA . PRO A 1 186 ? 9.594 -17.922 21.125 1 56.34 186 PRO A CA 1
ATOM 1441 C C . PRO A 1 186 ? 8.812 -17.797 19.828 1 56.34 186 PRO A C 1
ATOM 1443 O O . PRO A 1 186 ? 7.777 -17.109 19.781 1 56.34 186 PRO A O 1
ATOM 1446 N N . LEU A 1 187 ? 9.43 -18.297 18.75 1 60.44 187 LEU A N 1
ATOM 1447 C CA . LEU A 1 187 ? 8.852 -18.375 17.406 1 60.44 187 LEU A CA 1
ATOM 1448 C C . LEU A 1 187 ? 7.453 -18.984 17.453 1 60.44 187 LEU A C 1
ATOM 1450 O O . LEU A 1 187 ? 7.18 -19.875 18.281 1 60.44 187 LEU A O 1
ATOM 1454 N N . PRO A 1 188 ? 6.531 -18.328 16.75 1 59.34 188 PRO A N 1
ATOM 1455 C CA . PRO A 1 188 ? 5.191 -18.922 16.672 1 59.34 188 PRO A CA 1
ATOM 1456 C C . PRO A 1 188 ? 5.223 -20.438 16.5 1 59.34 188 PRO A C 1
ATOM 1458 O O . PRO A 1 188 ? 6.195 -20.984 15.969 1 59.34 188 PRO A O 1
ATOM 1461 N N . SER A 1 189 ? 4.277 -21.109 17.125 1 58.41 189 SER A N 1
ATOM 1462 C CA . SER A 1 189 ? 4.199 -22.562 17.031 1 58.41 189 SER A CA 1
ATOM 1463 C C . SER A 1 189 ? 4.25 -23.031 15.586 1 58.41 189 SER A C 1
ATOM 1465 O O . SER A 1 189 ? 3.801 -22.328 14.68 1 58.41 189 SER A O 1
ATOM 1467 N N . THR A 1 190 ? 5.008 -24.047 15.312 1 54.69 190 THR A N 1
ATOM 1468 C CA . THR A 1 190 ? 5.242 -24.688 14.023 1 54.69 190 THR A CA 1
ATOM 1469 C C . THR A 1 190 ? 3.92 -25.016 13.336 1 54.69 190 THR A C 1
ATOM 1471 O O . THR A 1 190 ? 3.873 -25.156 12.109 1 54.69 190 THR A O 1
ATOM 1474 N N . THR A 1 191 ? 2.891 -25.109 14.062 1 56.38 191 THR A N 1
ATOM 1475 C CA . THR A 1 191 ? 1.648 -25.5 13.398 1 56.38 191 THR A CA 1
ATOM 1476 C C . THR A 1 191 ? 1.184 -24.406 12.445 1 56.38 191 THR A C 1
ATOM 1478 O O . THR A 1 191 ? 0.607 -24.688 11.391 1 56.38 191 THR A O 1
ATOM 1481 N N . LEU A 1 192 ? 1.438 -23.172 12.867 1 55.72 192 LEU A N 1
ATOM 1482 C CA . LEU A 1 192 ? 0.939 -22.078 12.039 1 55.72 192 LEU A CA 1
ATOM 1483 C C . LEU A 1 192 ? 1.95 -21.719 10.953 1 55.72 192 LEU A C 1
ATOM 1485 O O . LEU A 1 192 ? 1.581 -21.156 9.914 1 55.72 192 LEU A O 1
ATOM 1489 N N . CYS A 1 193 ? 3.199 -22.047 11.328 1 59.91 193 CYS A N 1
ATOM 1490 C CA . CYS A 1 193 ? 4.18 -21.438 10.43 1 59.91 193 CYS A CA 1
ATOM 1491 C C . CYS A 1 193 ? 5.098 -22.5 9.836 1 59.91 193 CYS A C 1
ATOM 1493 O O . CYS A 1 193 ? 5.668 -23.312 10.57 1 59.91 193 CYS A O 1
ATOM 1495 N N . GLU A 1 194 ? 4.836 -22.766 8.57 1 66.69 194 GLU A N 1
ATOM 1496 C CA . GLU A 1 194 ? 5.855 -23.5 7.84 1 66.69 194 GLU A CA 1
ATOM 1497 C C . GLU A 1 194 ? 7.238 -22.891 8.047 1 66.69 194 GLU A C 1
ATOM 1499 O O . GLU A 1 194 ? 7.355 -21.734 8.453 1 66.69 194 GLU A O 1
ATOM 1504 N N . ASP A 1 195 ? 8.234 -23.812 8.008 1 65.38 195 ASP A N 1
ATOM 1505 C CA . ASP A 1 195 ? 9.625 -23.406 8.188 1 65.38 195 ASP A CA 1
ATOM 1506 C C . ASP A 1 195 ? 9.914 -22.094 7.484 1 65.38 195 ASP A C 1
ATOM 1508 O O . ASP A 1 195 ? 10.602 -21.219 8.031 1 65.38 195 ASP A O 1
ATOM 1512 N N . ALA A 1 196 ? 9.266 -21.984 6.379 1 71.56 196 ALA A N 1
ATOM 1513 C CA . ALA A 1 196 ? 9.508 -20.781 5.602 1 71.56 196 ALA A CA 1
ATOM 1514 C C . ALA A 1 196 ? 8.914 -19.547 6.293 1 71.56 196 ALA A C 1
ATOM 1516 O O . ALA A 1 196 ? 9.516 -18.484 6.293 1 71.56 196 ALA A O 1
ATOM 1517 N N . MET A 1 197 ? 7.855 -19.75 7.012 1 75.5 197 MET A N 1
ATOM 1518 C CA . MET A 1 197 ? 7.199 -18.641 7.691 1 75.5 197 MET A CA 1
ATOM 1519 C C . MET A 1 197 ? 7.953 -18.25 8.961 1 75.5 197 MET A C 1
ATOM 1521 O O . MET A 1 197 ? 8.047 -17.078 9.297 1 75.5 197 MET A O 1
ATOM 1525 N N . LEU A 1 198 ? 8.477 -19.25 9.555 1 72.88 198 LEU A N 1
ATOM 1526 C CA . LEU A 1 198 ? 9.273 -18.984 10.742 1 72.88 198 LEU A CA 1
ATOM 1527 C C . LEU A 1 198 ? 10.516 -18.172 10.398 1 72.88 198 LEU A C 1
ATOM 1529 O O . LEU A 1 198 ? 10.836 -17.188 11.078 1 72.88 198 LEU A O 1
ATOM 1533 N N . SER A 1 199 ? 11.164 -18.688 9.359 1 75.12 199 SER A N 1
ATOM 1534 C CA . SER A 1 199 ? 12.328 -17.938 8.906 1 75.12 199 SER A CA 1
ATOM 1535 C C . SER A 1 199 ? 11.961 -16.5 8.539 1 75.12 199 SER A C 1
ATOM 1537 O O . SER A 1 199 ? 12.703 -15.57 8.844 1 75.12 199 SER A O 1
ATOM 1539 N N . TYR A 1 200 ? 10.883 -16.406 7.98 1 81.62 200 TYR A N 1
ATOM 1540 C CA . TYR A 1 200 ? 10.406 -15.078 7.609 1 81.62 200 TYR A CA 1
ATOM 1541 C C . TYR A 1 200 ? 10.188 -14.211 8.844 1 81.62 200 TYR A C 1
ATOM 1543 O O . TYR A 1 200 ? 10.602 -13.055 8.875 1 81.62 200 TYR A O 1
ATOM 1551 N N . CYS A 1 201 ? 9.641 -14.797 9.82 1 76.94 201 CYS A N 1
ATOM 1552 C CA . CYS A 1 201 ? 9.336 -14.062 11.039 1 76.94 201 CYS A CA 1
ATOM 1553 C C . CYS A 1 201 ? 10.617 -13.578 11.711 1 76.94 201 CYS A C 1
ATOM 1555 O O . CYS A 1 201 ? 10.68 -12.445 12.195 1 76.94 201 CYS A O 1
ATOM 1557 N N . VAL A 1 202 ? 11.492 -14.383 11.695 1 74.12 202 VAL A N 1
ATOM 1558 C CA . VAL A 1 202 ? 12.766 -14.047 12.305 1 74.12 202 VAL A CA 1
ATOM 1559 C C . VAL A 1 202 ? 13.406 -12.883 11.555 1 74.12 202 VAL A C 1
ATOM 1561 O O . VAL A 1 202 ? 13.898 -11.93 12.172 1 74.12 202 VAL A O 1
ATOM 1564 N N . ASN A 1 203 ? 13.375 -12.945 10.289 1 79.69 203 ASN A N 1
ATOM 1565 C CA . ASN A 1 203 ? 13.977 -11.891 9.484 1 79.69 203 ASN A CA 1
ATOM 1566 C C . ASN A 1 203 ? 13.203 -10.578 9.602 1 79.69 203 ASN A C 1
ATOM 1568 O O . ASN A 1 203 ? 13.805 -9.508 9.664 1 79.69 203 ASN A O 1
ATOM 1572 N N . LEU A 1 204 ? 11.992 -10.742 9.633 1 80.69 204 LEU A N 1
ATOM 1573 C CA . LEU A 1 204 ? 11.164 -9.555 9.828 1 80.69 204 LEU A CA 1
ATOM 1574 C C . LEU A 1 204 ? 11.477 -8.891 11.164 1 80.69 204 LEU A C 1
ATOM 1576 O O . LEU A 1 204 ? 11.656 -7.668 11.227 1 80.69 204 LEU A O 1
ATOM 1580 N N . SER A 1 205 ? 11.57 -9.695 12.156 1 77.31 205 SER A N 1
ATOM 1581 C CA . SER A 1 205 ? 11.875 -9.18 13.492 1 77.31 205 SER A CA 1
ATOM 1582 C C . SER A 1 205 ? 13.25 -8.523 13.531 1 77.31 205 SER A C 1
ATOM 1584 O O . SER A 1 205 ? 13.422 -7.469 14.148 1 77.31 205 SER A O 1
ATOM 1586 N N . SER A 1 206 ? 14.148 -9.164 12.906 1 78.06 206 SER A N 1
ATOM 1587 C CA . SER A 1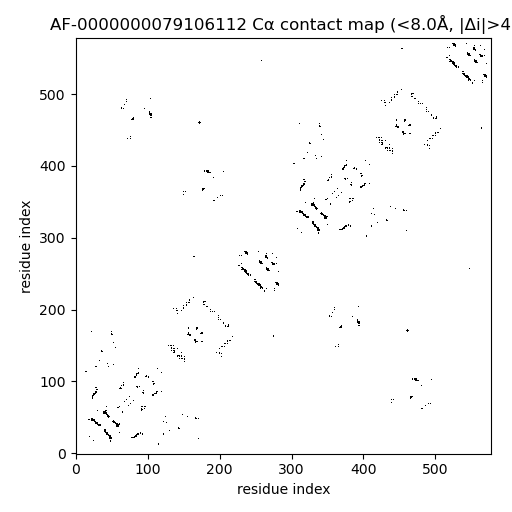 206 ? 15.5 -8.617 12.859 1 78.06 206 SER A CA 1
ATOM 1588 C C . SER A 1 206 ? 15.539 -7.289 12.117 1 78.06 206 SER A C 1
ATOM 1590 O O . SER A 1 206 ? 16.219 -6.355 12.539 1 78.06 206 SER A O 1
ATOM 1592 N N . THR A 1 207 ? 14.875 -7.23 11.07 1 80.81 207 THR A N 1
ATOM 1593 C CA . THR A 1 207 ? 14.812 -6 10.289 1 80.81 207 THR A CA 1
ATOM 1594 C C . THR A 1 207 ? 14.156 -4.879 11.086 1 80.81 207 THR A C 1
ATOM 1596 O O . THR A 1 207 ? 14.633 -3.742 11.086 1 80.81 207 THR A O 1
ATOM 1599 N N . LEU A 1 208 ? 13.141 -5.207 11.766 1 77.81 208 LEU A N 1
ATOM 1600 C CA . LEU A 1 208 ? 12.477 -4.219 12.609 1 77.81 208 LEU A CA 1
ATOM 1601 C C . LEU A 1 208 ? 13.406 -3.723 13.711 1 77.81 208 LEU A C 1
ATOM 1603 O O . LEU A 1 208 ? 13.422 -2.531 14.023 1 77.81 208 LEU A O 1
ATOM 1607 N N . ALA A 1 209 ? 14.141 -4.629 14.227 1 75.25 209 ALA A N 1
ATOM 1608 C CA . ALA A 1 209 ? 15.117 -4.258 15.242 1 75.25 209 ALA A CA 1
ATOM 1609 C C . ALA A 1 209 ? 16.172 -3.305 14.68 1 75.25 209 ALA A C 1
ATOM 1611 O O . ALA A 1 209 ? 16.578 -2.352 15.344 1 75.25 209 ALA A O 1
ATOM 1612 N N . ASP A 1 210 ? 16.594 -3.602 13.523 1 78.06 210 ASP A N 1
ATOM 1613 C CA . ASP A 1 210 ? 17.562 -2.746 12.859 1 78.06 210 ASP A CA 1
ATOM 1614 C C . ASP A 1 210 ? 17.016 -1.34 12.641 1 78.06 210 ASP A C 1
ATOM 1616 O O . ASP A 1 210 ? 17.703 -0.349 12.859 1 78.06 210 ASP A O 1
ATOM 1620 N N . ILE A 1 211 ? 15.828 -1.273 12.227 1 77.81 211 ILE A N 1
ATOM 1621 C CA . ILE A 1 211 ? 15.195 0.021 12.008 1 77.81 211 ILE A CA 1
ATOM 1622 C C . ILE A 1 211 ? 15.07 0.768 13.328 1 77.81 211 ILE A C 1
ATOM 1624 O O . ILE A 1 211 ? 15.328 1.972 13.398 1 77.81 211 ILE A O 1
ATOM 1628 N N . ARG A 1 212 ? 14.727 0.049 14.344 1 71.12 212 ARG A N 1
ATOM 1629 C CA . ARG A 1 212 ? 14.609 0.646 15.672 1 71.12 212 ARG A CA 1
ATOM 1630 C C . ARG A 1 212 ? 15.93 1.264 16.109 1 71.12 212 ARG A C 1
ATOM 1632 O O . ARG A 1 212 ? 15.953 2.361 16.672 1 71.12 212 ARG A O 1
ATOM 1639 N N . ARG A 1 213 ? 16.891 0.563 15.883 1 71 213 ARG A N 1
ATOM 1640 C CA . ARG A 1 213 ? 18.219 1.05 16.25 1 71 213 ARG A CA 1
ATOM 1641 C C . ARG A 1 213 ? 18.562 2.334 15.5 1 71 213 ARG A C 1
ATOM 1643 O O . ARG A 1 213 ? 19.141 3.258 16.078 1 71 213 ARG A O 1
ATOM 1650 N N . GLN A 1 214 ? 18.219 2.434 14.32 1 69.56 214 GLN A N 1
ATOM 1651 C CA . GLN A 1 214 ? 18.484 3.619 13.508 1 69.56 214 GLN A CA 1
ATOM 1652 C C . GLN A 1 214 ? 17.641 4.805 13.977 1 69.56 214 GLN A C 1
ATOM 1654 O O . GLN A 1 214 ? 18.141 5.934 14.039 1 69.56 214 GLN A O 1
ATOM 1659 N N . VAL A 1 215 ? 16.5 4.449 14.305 1 62.69 215 VAL A N 1
ATOM 1660 C CA . VAL A 1 215 ? 15.594 5.496 14.766 1 62.69 215 VAL A CA 1
ATOM 1661 C C . VAL A 1 215 ? 16.047 6.004 16.141 1 62.69 215 VAL A C 1
ATOM 1663 O O . VAL A 1 215 ? 16.062 7.211 16.391 1 62.69 215 VAL A O 1
ATOM 1666 N N . ALA A 1 216 ? 16.406 5.004 16.953 1 59.41 216 ALA A N 1
ATOM 1667 C CA . ALA A 1 216 ? 16.891 5.355 18.281 1 59.41 216 ALA A CA 1
ATOM 1668 C C . ALA A 1 216 ? 18.188 6.168 18.188 1 59.41 216 ALA A C 1
ATOM 1670 O O . ALA A 1 216 ? 18.391 7.102 18.953 1 59.41 216 ALA A O 1
ATOM 1671 N N . ALA A 1 217 ? 18.984 5.73 17.312 1 56.53 217 ALA A N 1
ATOM 1672 C CA . ALA A 1 217 ? 20.266 6.414 17.125 1 56.53 217 ALA A CA 1
ATOM 1673 C C . ALA A 1 217 ? 20.062 7.824 16.578 1 56.53 217 ALA A C 1
ATOM 1675 O O . ALA A 1 217 ? 20.859 8.727 16.844 1 56.53 217 ALA A O 1
ATOM 1676 N N . ALA A 1 218 ? 19.078 7.848 15.859 1 52.19 218 ALA A N 1
ATOM 1677 C CA . ALA A 1 218 ? 18.766 9.156 15.281 1 52.19 218 ALA A CA 1
ATOM 1678 C C . ALA A 1 218 ? 18.062 10.047 16.297 1 52.19 218 ALA A C 1
ATOM 1680 O O . ALA A 1 218 ? 18.031 11.273 16.141 1 52.19 218 ALA A O 1
ATOM 1681 N N . LEU A 1 219 ? 17.359 9.359 17.281 1 41.34 219 LEU A N 1
ATOM 1682 C CA . LEU A 1 219 ? 16.703 10.133 18.344 1 41.34 219 LEU A CA 1
ATOM 1683 C C . LEU A 1 219 ? 17.75 10.828 19.203 1 41.34 219 LEU A C 1
ATOM 1685 O O . LEU A 1 219 ? 18.719 10.211 19.641 1 41.34 219 LEU A O 1
ATOM 1689 N N . PRO A 1 220 ? 17.891 12.078 19.078 1 34.88 220 PRO A N 1
ATOM 1690 C CA . PRO A 1 220 ? 18.812 12.734 20.016 1 34.88 220 PRO A CA 1
ATOM 1691 C C . PRO A 1 220 ? 18.719 12.172 21.438 1 34.88 220 PRO A C 1
ATOM 1693 O O . PRO A 1 220 ? 17.688 11.625 21.812 1 34.88 220 PRO A O 1
ATOM 1696 N N . THR A 1 221 ? 19.906 11.719 22.141 1 35.06 221 THR A N 1
ATOM 1697 C CA . THR A 1 221 ? 19.906 11.477 23.578 1 35.06 221 THR A CA 1
ATOM 1698 C C . THR A 1 221 ? 18.781 12.258 24.25 1 35.06 221 THR A C 1
ATOM 1700 O O . THR A 1 221 ? 18.547 13.422 23.938 1 35.06 221 THR A O 1
ATOM 1703 N N . PRO A 1 222 ? 17.922 11.523 25 1 32.44 222 PRO A N 1
ATOM 1704 C CA . PRO A 1 222 ? 16.828 12.172 25.719 1 32.44 222 PRO A CA 1
ATOM 1705 C C . PRO A 1 222 ? 17.203 13.57 26.219 1 32.44 222 PRO A C 1
ATOM 1707 O O . PRO A 1 222 ? 17.938 13.703 27.188 1 32.44 222 PRO A O 1
ATOM 1710 N N . ALA A 1 223 ? 17.719 14.492 25.578 1 31.2 223 ALA A N 1
ATOM 1711 C CA . ALA A 1 223 ? 17.484 15.773 26.234 1 31.2 223 ALA A CA 1
ATOM 1712 C C . ALA A 1 223 ? 16 15.953 26.578 1 31.2 223 ALA A C 1
ATOM 1714 O O . ALA A 1 223 ? 15.133 15.508 25.828 1 31.2 223 ALA A O 1
ATOM 1715 N N . THR A 1 224 ? 15.523 15.93 27.859 1 34.69 224 THR A N 1
ATOM 1716 C CA . THR A 1 224 ? 14.234 16.078 28.516 1 34.69 224 THR A CA 1
ATOM 1717 C C . THR A 1 224 ? 13.242 16.812 27.609 1 34.69 224 THR A C 1
ATOM 1719 O O . THR A 1 224 ? 12.031 16.734 27.828 1 34.69 224 THR A O 1
ATOM 1722 N N . GLY A 1 225 ? 13.461 17.922 26.922 1 34.84 225 GLY A N 1
ATOM 1723 C CA . GLY A 1 225 ? 12.547 18.922 26.375 1 34.84 225 GLY A CA 1
ATOM 1724 C C . GLY A 1 225 ? 12.102 18.609 24.969 1 34.84 225 GLY A C 1
ATOM 1725 O O . GLY A 1 225 ? 12.578 17.656 24.344 1 34.84 225 GLY A O 1
ATOM 1726 N N . PRO A 1 226 ? 10.945 19.031 24.469 1 39.31 226 PRO A N 1
ATOM 1727 C CA . PRO A 1 226 ? 10.484 18.984 23.078 1 39.31 226 PRO A CA 1
ATOM 1728 C C . PRO A 1 226 ? 11.633 19.031 22.078 1 39.31 226 PRO A C 1
ATOM 1730 O O . PRO A 1 226 ? 12.688 19.609 22.359 1 39.31 226 PRO A O 1
ATOM 1733 N N . LEU A 1 227 ? 11.891 17.953 21.391 1 44.06 227 LEU A N 1
ATOM 1734 C CA . LEU A 1 227 ? 13.031 17.828 20.484 1 44.06 227 LEU A CA 1
ATOM 1735 C C . LEU A 1 227 ? 13.43 19.203 19.938 1 44.06 227 LEU A C 1
ATOM 1737 O O . LEU A 1 227 ? 14.57 19.391 19.5 1 44.06 227 LEU A O 1
ATOM 1741 N N . HIS A 1 228 ? 12.609 19.797 19.547 1 49.38 228 HIS A N 1
ATOM 1742 C CA . HIS A 1 228 ? 12.828 21.219 19.281 1 49.38 228 HIS A CA 1
ATOM 1743 C C . HIS A 1 228 ? 11.82 22.078 20.031 1 49.38 228 HIS A C 1
ATOM 1745 O O . HIS A 1 228 ? 10.789 21.578 20.484 1 49.38 228 HIS A O 1
ATOM 1751 N N . ARG A 1 229 ? 12.117 23.016 20.672 1 54.38 229 ARG A N 1
ATOM 1752 C CA . ARG A 1 229 ? 11.289 23.984 21.375 1 54.38 229 ARG A CA 1
ATOM 1753 C C . ARG A 1 229 ? 10.586 24.922 20.391 1 54.38 229 ARG A C 1
ATOM 1755 O O . ARG A 1 229 ? 10.219 26.047 20.734 1 54.38 229 ARG A O 1
ATOM 1762 N N . LEU A 1 230 ? 10.469 24.312 19.062 1 62.03 230 LEU A N 1
ATOM 1763 C CA . LEU A 1 230 ? 9.898 25.203 18.062 1 62.03 230 LEU A CA 1
ATOM 1764 C C . LEU A 1 230 ? 8.375 25.25 18.188 1 62.03 230 LEU A C 1
ATOM 1766 O O . LEU A 1 230 ? 7.734 24.219 18.438 1 62.03 230 LEU A O 1
ATOM 1770 N N . GLN A 1 231 ? 7.82 26.344 18.312 1 64.44 231 GLN A N 1
ATOM 1771 C CA . GLN A 1 231 ? 6.387 26.578 18.406 1 64.44 231 GLN A CA 1
ATOM 1772 C C . GLN A 1 231 ? 5.867 27.266 17.141 1 64.44 231 GLN A C 1
ATOM 1774 O O . GLN A 1 231 ? 6.605 27.984 16.469 1 64.44 231 GLN A O 1
ATOM 1779 N N . PRO A 1 232 ? 4.707 26.828 16.719 1 67.44 232 PRO A N 1
ATOM 1780 C CA . PRO A 1 232 ? 4.148 27.641 15.625 1 67.44 232 PRO A CA 1
ATOM 1781 C C . PRO A 1 232 ? 4.234 29.141 15.891 1 67.44 232 PRO A C 1
ATOM 1783 O O . PRO A 1 232 ? 3.953 29.594 17 1 67.44 232 PRO A O 1
ATOM 1786 N N . GLY A 1 233 ? 4.719 29.969 14.984 1 69.5 233 GLY A N 1
ATOM 1787 C CA . GLY A 1 233 ? 4.98 31.391 15.164 1 69.5 233 GLY A CA 1
ATOM 1788 C C . GLY A 1 233 ? 6.461 31.719 15.234 1 69.5 233 GLY A C 1
ATOM 1789 O O . GLY A 1 233 ? 6.855 32.875 15.047 1 69.5 233 GLY A O 1
ATOM 1790 N N . ASP A 1 234 ? 7.25 30.781 15.578 1 71.94 234 ASP A N 1
ATOM 1791 C CA . ASP A 1 234 ? 8.688 31 15.625 1 71.94 234 ASP A CA 1
ATOM 1792 C C . ASP A 1 234 ? 9.258 31.25 14.234 1 71.94 234 ASP A C 1
ATOM 1794 O O . ASP A 1 234 ? 8.711 30.766 13.242 1 71.94 234 ASP A O 1
ATOM 1798 N N . PHE A 1 235 ? 10.117 32.188 14.188 1 78.88 235 PHE A N 1
ATOM 1799 C CA . PHE A 1 235 ? 10.852 32.406 12.945 1 78.88 235 PHE A CA 1
ATOM 1800 C C . PHE A 1 235 ? 12.117 31.562 12.922 1 78.88 235 PHE A C 1
ATOM 1802 O O . PHE A 1 235 ? 12.836 31.469 13.922 1 78.88 235 PHE A O 1
ATOM 1809 N N . MET A 1 236 ? 12.234 30.844 11.828 1 77.81 236 MET A N 1
ATOM 1810 C CA . MET A 1 236 ? 13.406 29.984 11.75 1 77.81 236 MET A CA 1
ATOM 1811 C C . MET A 1 236 ? 14.094 30.109 10.391 1 77.81 236 MET A C 1
ATOM 1813 O O . MET A 1 236 ? 13.469 30.531 9.422 1 77.81 236 MET A O 1
ATOM 1817 N N . LEU A 1 237 ? 15.406 29.812 10.469 1 80.25 237 LEU A N 1
ATOM 1818 C CA . LEU A 1 237 ? 16.188 29.641 9.258 1 80.25 237 LEU A CA 1
ATOM 1819 C C . LEU A 1 237 ? 16.234 28.172 8.844 1 80.25 237 LEU A C 1
ATOM 1821 O O . LEU A 1 237 ? 16.266 27.281 9.695 1 80.25 237 LEU A O 1
ATOM 1825 N N . ILE A 1 238 ? 16.016 27.938 7.672 1 79.44 238 ILE A N 1
ATOM 1826 C CA . ILE A 1 238 ? 16.016 26.578 7.137 1 79.44 238 ILE A CA 1
ATOM 1827 C C . ILE A 1 238 ? 17.281 26.359 6.312 1 79.44 238 ILE A C 1
ATOM 1829 O O . ILE A 1 238 ? 17.656 27.203 5.488 1 79.44 238 ILE A O 1
ATOM 1833 N N . LYS A 1 239 ? 17.906 25.375 6.555 1 74.62 239 LYS A N 1
ATOM 1834 C CA . LYS A 1 239 ? 19.125 25.031 5.836 1 74.62 239 LYS A CA 1
ATOM 1835 C C . LYS A 1 239 ? 18.844 24.797 4.352 1 74.62 239 LYS A C 1
ATOM 1837 O O . LYS A 1 239 ? 17.891 24.094 3.998 1 74.62 239 LYS A O 1
ATOM 1842 N N . ASP A 1 240 ? 19.5 25.422 3.5 1 68.81 240 ASP A N 1
ATOM 1843 C CA . ASP A 1 240 ? 19.359 25.312 2.051 1 68.81 240 ASP A CA 1
ATOM 1844 C C . ASP A 1 240 ? 20.312 24.25 1.495 1 68.81 240 ASP A C 1
ATOM 1846 O O . ASP A 1 240 ? 21.531 24.484 1.411 1 68.81 240 ASP A O 1
ATOM 1850 N N . PHE A 1 241 ? 19.766 23.125 1.11 1 59.94 241 PHE A N 1
ATOM 1851 C CA . PHE A 1 241 ? 20.609 22.047 0.619 1 59.94 241 PHE A CA 1
ATOM 1852 C C . PHE A 1 241 ? 20.828 22.172 -0.884 1 59.94 241 PHE A C 1
ATOM 1854 O O . PHE A 1 241 ? 21.625 21.422 -1.463 1 59.94 241 PHE A O 1
ATOM 1861 N N . ARG A 1 242 ? 20.234 23.016 -1.505 1 51.28 242 ARG A N 1
ATOM 1862 C CA . ARG A 1 242 ? 20.344 23.203 -2.947 1 51.28 242 ARG A CA 1
ATOM 1863 C C . ARG A 1 242 ? 21.375 24.281 -3.283 1 51.28 242 ARG A C 1
ATOM 1865 O O . ARG A 1 242 ? 21.375 24.812 -4.398 1 51.28 242 ARG A O 1
ATOM 1872 N N . ARG A 1 243 ? 22.156 24.531 -2.459 1 53.81 243 ARG A N 1
ATOM 1873 C CA . ARG A 1 243 ? 23.125 25.594 -2.699 1 53.81 243 ARG A CA 1
ATOM 1874 C C . ARG A 1 243 ? 24 25.266 -3.898 1 53.81 243 ARG A C 1
ATOM 1876 O O . ARG A 1 243 ? 24.531 24.156 -4.008 1 53.81 243 ARG A O 1
ATOM 1883 N N . LYS A 1 244 ? 23.922 26.031 -4.867 1 48.84 244 LYS A N 1
ATOM 1884 C CA . LYS A 1 244 ? 24.75 25.875 -6.062 1 48.84 244 LYS A CA 1
ATOM 1885 C C . LYS A 1 244 ? 26.125 26.484 -5.852 1 48.84 244 LYS A C 1
ATOM 1887 O O . LYS A 1 244 ? 27.094 26.094 -6.52 1 48.84 244 LYS A O 1
ATOM 1892 N N . SER A 1 245 ? 26.188 27.609 -5.066 1 50.97 245 SER A N 1
ATOM 1893 C CA . SER A 1 245 ? 27.469 28.281 -4.836 1 50.97 245 SER A CA 1
ATOM 1894 C C . SER A 1 245 ? 27.859 28.219 -3.367 1 50.97 245 SER A C 1
ATOM 1896 O O . SER A 1 245 ? 27 28.188 -2.482 1 50.97 245 SER A O 1
ATOM 1898 N N . TRP A 1 246 ? 29.109 27.953 -3.102 1 51.94 246 TRP A N 1
ATOM 1899 C CA . TRP A 1 246 ? 29.688 27.891 -1.763 1 51.94 246 TRP A CA 1
ATOM 1900 C C . TRP A 1 246 ? 29.438 29.188 -1.005 1 51.94 246 TRP A C 1
ATOM 1902 O O . TRP A 1 246 ? 29.406 29.203 0.228 1 51.94 246 TRP A O 1
ATOM 1912 N N . LYS A 1 247 ? 29.25 30.312 -1.664 1 56.06 247 LYS A N 1
ATOM 1913 C CA . LYS A 1 247 ? 29.078 31.625 -1.054 1 56.06 247 LYS A CA 1
ATOM 1914 C C . LYS A 1 247 ? 27.625 31.859 -0.661 1 56.06 247 LYS A C 1
ATOM 1916 O O . LYS A 1 247 ? 27.297 32.844 0.012 1 56.06 247 LYS A O 1
ATOM 1921 N N . SER A 1 248 ? 26.844 30.906 -1.072 1 57.44 248 SER A N 1
ATOM 1922 C CA . SER A 1 248 ? 25.438 31.125 -0.782 1 57.44 248 SER A CA 1
ATOM 1923 C C . SER A 1 248 ? 25.109 30.766 0.662 1 57.44 248 SER A C 1
ATOM 1925 O O . SER A 1 248 ? 25.766 29.922 1.263 1 57.44 248 SER A O 1
ATOM 1927 N N . ASN A 1 249 ? 24.266 31.5 1.28 1 63.69 249 ASN A N 1
ATOM 1928 C CA . ASN A 1 249 ? 23.875 31.312 2.676 1 63.69 249 ASN A CA 1
ATOM 1929 C C . ASN A 1 249 ? 23.281 29.922 2.91 1 63.69 249 ASN A C 1
ATOM 1931 O O . ASN A 1 249 ? 22.406 29.484 2.164 1 63.69 249 ASN A O 1
ATOM 1935 N N . ARG A 1 250 ? 23.906 29.219 3.738 1 70.75 250 ARG A N 1
ATOM 1936 C 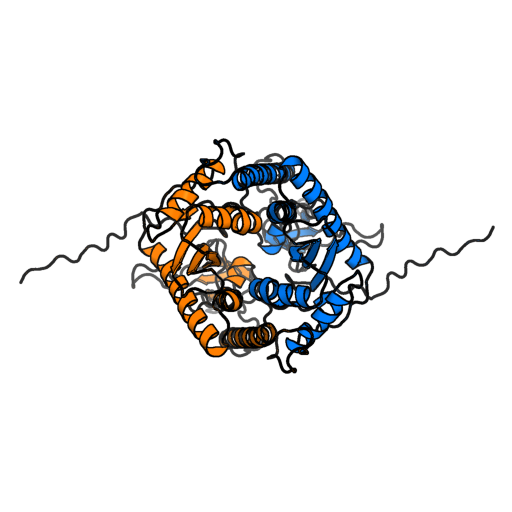CA . ARG A 1 250 ? 23.5 27.859 4.082 1 70.75 250 ARG A CA 1
ATOM 1937 C C . ARG A 1 250 ? 22.078 27.828 4.629 1 70.75 250 ARG A C 1
ATOM 1939 O O . ARG A 1 250 ? 21.406 26.797 4.559 1 70.75 250 ARG A O 1
ATOM 1946 N N . TRP A 1 251 ? 21.797 28.969 5.156 1 73.94 251 TRP A N 1
ATOM 1947 C CA . TRP A 1 251 ? 20.5 29.047 5.824 1 73.94 251 TRP A CA 1
ATOM 1948 C C . TRP A 1 251 ? 19.578 30 5.094 1 73.94 251 TRP A C 1
ATOM 1950 O O . TRP A 1 251 ? 19.969 31.125 4.75 1 73.94 251 TRP A O 1
ATOM 1960 N N . GLN A 1 252 ? 18.469 29.547 4.73 1 77.31 252 GLN A N 1
ATOM 1961 C CA . GLN A 1 252 ? 17.438 30.391 4.121 1 77.31 252 GLN A CA 1
ATOM 1962 C C . GLN A 1 252 ? 16.359 30.766 5.137 1 77.31 252 GLN A C 1
ATOM 1964 O O . GLN A 1 252 ? 15.992 29.953 5.992 1 77.31 252 GLN A O 1
ATOM 1969 N N . GLY A 1 253 ? 15.883 32.031 4.988 1 76.88 253 GLY A N 1
ATOM 1970 C CA . GLY A 1 253 ? 14.891 32.594 5.902 1 76.88 253 GLY A CA 1
ATOM 1971 C C . GLY A 1 253 ? 15.266 33.938 6.434 1 76.88 253 GLY A C 1
ATOM 1972 O O . GLY A 1 253 ? 16.094 34.656 5.844 1 76.88 253 GLY A O 1
ATOM 1973 N N . PRO A 1 254 ? 14.445 34.281 7.402 1 77.44 254 PRO A N 1
ATOM 1974 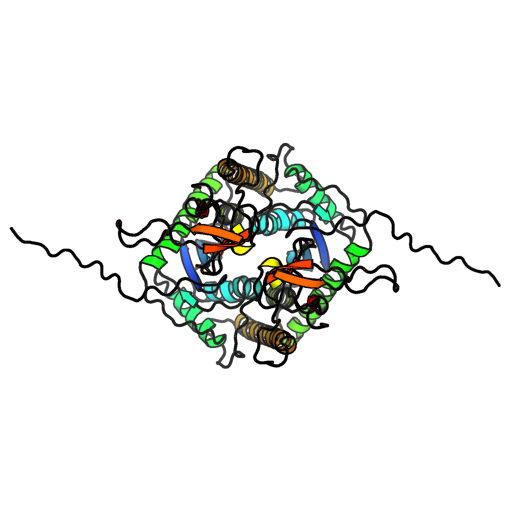C CA . PRO A 1 254 ? 13.641 33.531 8.367 1 77.44 254 PRO A CA 1
ATOM 1975 C C . PRO A 1 254 ? 12.25 33.219 7.844 1 77.44 254 PRO A C 1
ATOM 1977 O O . PRO A 1 254 ? 11.641 34 7.133 1 77.44 254 PRO A O 1
ATOM 1980 N N . TYR A 1 255 ? 11.93 31.984 8.141 1 80.88 255 TYR A N 1
ATOM 1981 C CA . TYR A 1 255 ? 10.57 31.531 7.832 1 80.88 255 TYR A CA 1
ATOM 1982 C C . TYR A 1 255 ? 9.773 31.297 9.109 1 80.88 255 TYR A C 1
ATOM 1984 O O . TYR A 1 255 ? 10.32 30.859 10.125 1 80.88 255 TYR A O 1
ATOM 1992 N N . GLN A 1 256 ? 8.602 31.766 8.992 1 76.88 256 GLN A N 1
ATOM 1993 C CA . GLN A 1 256 ? 7.727 31.531 10.141 1 76.88 256 GLN A CA 1
ATOM 1994 C C . GLN A 1 256 ? 7.199 30.109 10.156 1 76.88 256 GLN A C 1
ATOM 1996 O O . GLN A 1 256 ? 6.684 29.625 9.148 1 76.88 256 GLN A O 1
ATOM 2001 N N . VAL A 1 257 ? 7.359 29.5 11.25 1 76.06 257 VAL A N 1
ATOM 2002 C CA . VAL A 1 257 ? 6.867 28.141 11.445 1 76.06 257 VAL A CA 1
ATOM 2003 C C . VAL A 1 257 ? 5.34 28.141 11.539 1 76.06 257 VAL A C 1
ATOM 2005 O O . VAL A 1 257 ? 4.77 28.859 12.367 1 76.06 257 VAL A O 1
ATOM 2008 N N . LEU A 1 258 ? 4.762 27.422 10.617 1 68.81 258 LEU A N 1
ATOM 2009 C CA . LEU A 1 258 ? 3.305 27.344 10.633 1 68.81 258 LEU A CA 1
ATOM 2010 C C . LEU A 1 258 ? 2.82 26.156 11.453 1 68.81 258 LEU A C 1
ATOM 2012 O O . LEU A 1 258 ? 1.863 26.266 12.219 1 68.81 258 LEU A O 1
ATOM 2016 N N . LEU A 1 259 ? 3.529 25.094 11.242 1 67.44 259 LEU A N 1
ATOM 2017 C CA . LEU A 1 259 ? 3.176 23.844 11.914 1 67.44 259 LEU A CA 1
ATOM 2018 C C . LEU A 1 259 ? 4.426 23.109 12.391 1 67.44 259 LEU A C 1
ATOM 2020 O O . LEU A 1 259 ? 5.5 23.266 11.805 1 67.44 259 LEU A O 1
ATOM 2024 N N . VAL A 1 260 ? 4.25 22.562 13.648 1 61.56 260 VAL A N 1
ATOM 2025 C CA . VAL A 1 260 ? 5.363 21.812 14.211 1 61.56 260 VAL A CA 1
ATOM 2026 C C . VAL A 1 260 ? 4.918 20.375 14.477 1 61.56 260 VAL A C 1
ATOM 2028 O O . VAL A 1 260 ? 3.795 20.141 14.93 1 61.56 260 VAL A O 1
ATOM 2031 N N . THR A 1 261 ? 5.664 19.531 14.039 1 59.62 261 THR A N 1
ATOM 2032 C CA . THR A 1 261 ? 5.547 18.141 14.461 1 59.62 261 THR A CA 1
ATOM 2033 C C . THR A 1 261 ? 6.691 17.766 15.398 1 59.62 261 THR A C 1
ATOM 2035 O O . THR A 1 261 ? 7.504 18.609 15.773 1 59.62 261 THR A O 1
ATOM 2038 N N . GLN A 1 262 ? 6.699 16.578 15.844 1 57.03 262 GLN A N 1
ATOM 2039 C CA . GLN A 1 262 ? 7.762 16.156 16.75 1 57.03 262 GLN A CA 1
ATOM 2040 C C . GLN A 1 262 ? 9.133 16.328 16.094 1 57.03 262 GLN A C 1
ATOM 2042 O O . GLN A 1 262 ? 10.117 16.609 16.781 1 57.03 262 GLN A O 1
ATOM 2047 N N . THR A 1 263 ? 9.172 16.234 14.906 1 54 263 THR A N 1
ATOM 2048 C CA . THR A 1 263 ? 10.508 16.219 14.32 1 54 263 THR A CA 1
ATOM 2049 C C . THR A 1 263 ? 10.617 17.266 13.211 1 54 263 THR A C 1
ATOM 2051 O O . THR A 1 263 ? 11.711 17.531 12.711 1 54 263 THR A O 1
ATOM 2054 N N . ALA A 1 264 ? 9.523 17.828 12.781 1 63.97 264 ALA A N 1
ATOM 2055 C CA . ALA A 1 264 ? 9.562 18.688 11.602 1 63.97 264 ALA A CA 1
ATOM 2056 C C . ALA A 1 264 ? 8.703 19.938 11.805 1 63.97 264 ALA A C 1
ATOM 2058 O O . ALA A 1 264 ? 7.84 19.953 12.688 1 63.97 264 ALA A O 1
ATOM 2059 N N . VAL A 1 265 ? 9.125 20.938 10.961 1 68.69 265 VAL A N 1
ATOM 2060 C CA . VAL A 1 265 ? 8.406 22.203 10.969 1 68.69 265 VAL A CA 1
ATOM 2061 C C . VAL A 1 265 ? 7.906 22.516 9.562 1 68.69 265 VAL A C 1
ATOM 2063 O O . VAL A 1 265 ? 8.547 22.156 8.57 1 68.69 265 VAL A O 1
ATOM 2066 N N . LYS A 1 266 ? 6.805 22.984 9.523 1 71.06 266 LYS A N 1
ATOM 2067 C CA . LYS A 1 266 ? 6.242 23.5 8.281 1 71.06 266 LYS A CA 1
ATOM 2068 C C . LYS A 1 266 ? 6.273 25.031 8.25 1 71.06 266 LYS A C 1
ATOM 2070 O O . LYS A 1 266 ? 5.867 25.688 9.219 1 71.06 266 LYS A O 1
ATOM 2075 N N . VAL A 1 267 ? 6.883 25.578 7.121 1 72.44 267 VAL A N 1
ATOM 2076 C CA . VAL A 1 267 ? 6.965 27.031 6.945 1 72.44 267 VAL A CA 1
ATOM 2077 C C . VAL A 1 267 ? 6.129 27.453 5.738 1 72.44 267 VAL A C 1
ATOM 2079 O O . VAL A 1 267 ? 5.883 26.656 4.836 1 72.44 267 VAL A O 1
ATOM 2082 N N . ALA A 1 268 ? 5.547 28.688 5.809 1 66.5 268 ALA A N 1
ATOM 2083 C CA . ALA A 1 268 ? 4.652 29.203 4.777 1 66.5 268 ALA A CA 1
ATOM 2084 C C . ALA A 1 268 ? 5.344 29.219 3.414 1 66.5 268 ALA A C 1
ATOM 2086 O O . ALA A 1 268 ? 4.703 29 2.383 1 66.5 268 ALA A O 1
ATOM 2087 N N . GLU A 1 269 ? 6.621 29.375 3.371 1 66.44 269 GLU A N 1
ATOM 2088 C CA . GLU A 1 269 ? 7.352 29.641 2.135 1 66.44 269 GLU A CA 1
ATOM 2089 C C . GLU A 1 269 ? 7.793 28.344 1.462 1 66.44 269 GLU A C 1
ATOM 2091 O O . GLU A 1 269 ? 8.242 28.359 0.316 1 66.44 269 GLU A O 1
ATOM 2096 N N . ARG A 1 270 ? 7.672 27.328 2.221 1 65.12 270 ARG A N 1
ATOM 2097 C CA . ARG A 1 270 ? 8.078 26.047 1.657 1 65.12 270 ARG A CA 1
ATOM 2098 C C . ARG A 1 270 ? 6.945 25.031 1.733 1 65.12 270 ARG A C 1
ATOM 2100 O O . ARG A 1 270 ? 6.27 24.922 2.758 1 65.12 270 ARG A O 1
ATOM 2107 N N . ALA A 1 271 ? 6.746 24.547 0.657 1 58.28 271 ALA A N 1
ATOM 2108 C CA . ALA A 1 271 ? 5.648 23.594 0.571 1 58.28 271 ALA A CA 1
ATOM 2109 C C . ALA A 1 271 ? 5.969 22.312 1.349 1 58.28 271 ALA A C 1
ATOM 2111 O O . ALA A 1 271 ? 5.062 21.656 1.857 1 58.28 271 ALA A O 1
ATOM 2112 N N . ARG A 1 272 ? 7.207 22.125 1.536 1 57.88 272 ARG A N 1
ATOM 2113 C CA . ARG A 1 272 ? 7.645 20.875 2.146 1 57.88 272 ARG A CA 1
ATOM 2114 C C . ARG A 1 272 ? 7.891 21.047 3.641 1 57.88 272 ARG A C 1
ATOM 2116 O O . ARG A 1 272 ? 8.234 22.141 4.094 1 57.88 272 ARG A O 1
ATOM 2123 N N . TRP A 1 273 ? 7.633 20 4.43 1 65.19 273 TRP A N 1
ATOM 2124 C CA . TRP A 1 273 ? 8.062 19.984 5.824 1 65.19 273 TRP A CA 1
ATOM 2125 C C . TRP A 1 273 ? 9.578 19.969 5.926 1 65.19 273 TRP A C 1
ATOM 2127 O O . TRP A 1 273 ? 10.258 19.359 5.094 1 65.19 273 TRP A O 1
ATOM 2137 N N . VAL A 1 274 ? 9.977 20.766 6.863 1 67.88 274 VAL A N 1
ATOM 2138 C CA . VAL A 1 274 ? 11.414 20.844 7.121 1 67.88 274 VAL A CA 1
ATOM 2139 C C . VAL A 1 274 ? 11.734 20.172 8.461 1 67.88 274 VAL A C 1
ATOM 2141 O O . VAL A 1 274 ? 11.109 20.484 9.477 1 67.88 274 VAL A O 1
ATOM 2144 N N . HIS A 1 275 ? 12.523 19.188 8.406 1 65.44 275 HIS A N 1
ATOM 2145 C CA . HIS A 1 275 ? 12.969 18.562 9.648 1 65.44 275 HIS A CA 1
ATOM 2146 C C . HIS A 1 275 ? 13.531 19.594 10.617 1 65.44 275 HIS A C 1
ATOM 2148 O O . HIS A 1 275 ? 14.25 20.516 10.211 1 65.44 275 HIS A O 1
ATOM 2154 N N . ALA A 1 276 ? 13.266 19.422 11.875 1 68.5 276 ALA A N 1
ATOM 2155 C CA . ALA A 1 276 ? 13.617 20.391 12.898 1 68.5 276 ALA A CA 1
ATOM 2156 C C . ALA A 1 276 ? 15.133 20.578 12.984 1 68.5 276 ALA A C 1
ATOM 2158 O O . ALA A 1 276 ? 15.617 21.656 13.312 1 68.5 276 ALA A O 1
ATOM 2159 N N . SER A 1 277 ? 15.812 19.656 12.633 1 64.56 277 SER A N 1
ATOM 2160 C CA . SER A 1 277 ? 17.266 19.734 12.711 1 64.56 277 SER A CA 1
ATOM 2161 C C . SER A 1 277 ? 17.828 20.625 11.594 1 64.56 277 SER A C 1
ATOM 2163 O O . SER A 1 277 ? 18.969 21.078 11.672 1 64.56 277 SER A O 1
ATOM 2165 N N . HIS A 1 278 ? 17.109 20.828 10.633 1 68.44 278 HIS A N 1
ATOM 2166 C CA . HIS A 1 278 ? 17.531 21.703 9.539 1 68.44 278 HIS A CA 1
ATOM 2167 C C . HIS A 1 278 ? 17.047 23.125 9.75 1 68.44 278 HIS A C 1
ATOM 2169 O O . HIS A 1 278 ? 17.062 23.938 8.82 1 68.44 278 HIS A O 1
ATOM 2175 N N . CYS A 1 279 ? 16.547 23.266 10.836 1 71.44 279 CYS A N 1
ATOM 2176 C CA . CYS A 1 279 ? 16.016 24.578 11.172 1 71.44 279 CYS A CA 1
ATOM 2177 C C . CYS A 1 279 ? 16.812 25.219 12.297 1 71.44 279 CYS A C 1
ATOM 2179 O O . CYS A 1 279 ? 17.328 24.516 13.172 1 71.44 279 CYS A O 1
ATOM 2181 N N . LYS A 1 280 ? 17.125 26.469 12.227 1 73.31 280 LYS A N 1
ATOM 2182 C CA . LYS A 1 280 ? 17.75 27.266 13.281 1 73.31 280 LYS A CA 1
ATOM 2183 C C . LYS A 1 280 ? 16.812 28.375 13.758 1 73.31 280 LYS A C 1
ATOM 2185 O O . LYS A 1 280 ? 16.25 29.125 12.945 1 73.31 280 LYS A O 1
ATOM 2190 N N . VAL A 1 281 ? 16.5 28.438 14.992 1 69.06 281 VAL A N 1
ATOM 2191 C CA . VAL A 1 281 ? 15.633 29.469 15.578 1 69.06 281 VAL A CA 1
ATOM 2192 C C . VAL A 1 281 ? 16.297 30.828 15.484 1 69.06 281 VAL A C 1
ATOM 2194 O O . VAL A 1 281 ? 17.5 30.953 15.75 1 69.06 281 VAL A O 1
ATOM 2197 N N . VAL A 1 282 ? 15.562 31.797 14.859 1 69.25 282 VAL A N 1
ATOM 2198 C CA . VAL A 1 282 ? 16.047 33.188 14.898 1 69.25 282 VAL A CA 1
ATOM 2199 C C . VAL A 1 282 ? 15.727 33.812 16.25 1 69.25 282 VAL A C 1
ATOM 2201 O O . VAL A 1 282 ? 14.562 33.875 16.641 1 69.25 282 VAL A O 1
ATOM 2204 N N . VAL A 1 283 ? 16.672 33.906 17.172 1 54.25 283 VAL A N 1
ATOM 2205 C CA . VAL A 1 283 ? 16.516 34.656 18.406 1 54.25 283 VAL A CA 1
ATOM 2206 C C . VAL A 1 283 ? 16.438 36.156 18.109 1 54.25 283 VAL A C 1
ATOM 2208 O O . VAL A 1 283 ? 17.344 36.719 17.5 1 54.25 283 VAL A O 1
ATOM 2211 N N . THR A 1 284 ? 15.281 36.688 17.859 1 48.19 284 THR A N 1
ATOM 2212 C CA . THR A 1 284 ? 15.242 38.156 17.844 1 48.19 284 THR A CA 1
ATOM 2213 C C . THR A 1 284 ? 15.836 38.719 19.141 1 48.19 284 THR A C 1
ATOM 2215 O O . THR A 1 284 ? 15.5 38.25 20.234 1 48.19 284 THR A O 1
ATOM 2218 N N . GLY A 1 285 ? 17.016 38.938 19.094 1 45.75 285 GLY A N 1
ATOM 2219 C CA . GLY A 1 285 ? 17.656 39.75 20.109 1 45.75 285 GLY A CA 1
ATOM 2220 C C . GLY A 1 285 ? 16.766 40.844 20.656 1 45.75 285 GLY A C 1
ATOM 2221 O O . GLY A 1 285 ? 17.156 42 20.734 1 45.75 285 GLY A O 1
ATOM 2222 N N . LYS A 1 286 ? 15.492 40.812 20.922 1 40.72 286 LYS A N 1
ATOM 2223 C CA . LYS A 1 286 ? 15.211 42 21.734 1 40.72 286 LYS A CA 1
ATOM 2224 C C . LYS A 1 286 ? 16.047 42 23 1 40.72 286 LYS A C 1
ATOM 2226 O O . LYS A 1 286 ? 15.938 42.906 23.828 1 40.72 286 LYS A O 1
ATOM 2231 N N . GLU A 1 287 ? 16.656 40.906 23.516 1 37.06 287 GLU A N 1
ATOM 2232 C CA . GLU A 1 287 ? 17.234 41.469 24.734 1 37.06 287 GLU A CA 1
ATOM 2233 C C . GLU A 1 287 ? 18.469 42.312 24.406 1 37.06 287 GLU A C 1
ATOM 2235 O O . GLU A 1 287 ? 19.219 42.719 25.312 1 37.06 287 GLU A O 1
ATOM 2240 N N . LYS A 1 288 ? 18.953 42.562 23.188 1 34.47 288 LYS A N 1
ATOM 2241 C CA . LYS A 1 288 ? 20.031 43.531 23.375 1 34.47 288 LYS A CA 1
ATOM 2242 C C . LYS A 1 288 ? 19.469 44.906 23.734 1 34.47 288 LYS A C 1
ATOM 2244 O O . LYS A 1 288 ? 20.203 45.906 23.75 1 34.47 288 LYS A O 1
ATOM 2249 N N . GLN A 1 289 ? 18.234 45.125 24.422 1 24.28 289 GLN A N 1
ATOM 2250 C CA . GLN A 1 289 ? 18.5 46.344 25.234 1 24.28 289 GLN A CA 1
ATOM 2251 C C . GLN A 1 289 ? 19.234 45.969 26.516 1 24.28 289 GLN A C 1
ATOM 2253 O O . GLN A 1 289 ? 18.969 44.938 27.125 1 24.28 289 GLN A O 1
ATOM 2258 N N . MET B 1 1 ? -51.062 -3.637 33.094 1 21.92 1 MET B N 1
ATOM 2259 C CA . MET B 1 1 ? -50.312 -2.576 32.406 1 21.92 1 MET B CA 1
ATOM 2260 C C . MET B 1 1 ? -48.812 -2.781 32.625 1 21.92 1 MET B C 1
ATOM 2262 O O . MET B 1 1 ? -48.25 -2.424 33.656 1 21.92 1 MET B O 1
ATOM 2266 N N . GLN B 1 2 ? -48.219 -3.836 32.281 1 24.88 2 GLN B N 1
ATOM 2267 C CA . GLN B 1 2 ? -46.938 -4.402 32.625 1 24.88 2 GLN B CA 1
ATOM 2268 C C . GLN B 1 2 ? -45.781 -3.543 32.062 1 24.88 2 GLN B C 1
ATOM 2270 O O . GLN B 1 2 ? -45.75 -3.262 30.859 1 24.88 2 GLN B O 1
ATOM 2275 N N . ASN B 1 3 ? -45.312 -2.482 32.812 1 22.42 3 ASN B N 1
ATOM 2276 C CA . ASN B 1 3 ? -44.281 -1.475 32.594 1 22.42 3 ASN B CA 1
ATOM 2277 C C . ASN B 1 3 ? -42.969 -2.107 32.156 1 22.42 3 ASN B C 1
ATOM 2279 O O . ASN B 1 3 ? -42.312 -2.744 32.969 1 22.42 3 ASN B O 1
ATOM 2283 N N . SER B 1 4 ? -42.938 -2.855 31.125 1 28.59 4 SER B N 1
ATOM 2284 C CA . SER B 1 4 ? -41.75 -3.572 30.672 1 28.59 4 SER B CA 1
ATOM 2285 C C . SER B 1 4 ? -40.562 -2.641 30.578 1 28.59 4 SER B C 1
ATOM 2287 O O . SER B 1 4 ? -40.656 -1.531 30.062 1 28.59 4 SER B O 1
ATOM 2289 N N . GLY B 1 5 ? -39.688 -2.615 31.562 1 27.84 5 GLY B N 1
ATOM 2290 C CA . GLY B 1 5 ? -38.469 -1.874 31.875 1 27.84 5 GLY B CA 1
ATOM 2291 C C . GLY B 1 5 ? -37.594 -1.685 30.656 1 27.84 5 GLY B C 1
ATOM 2292 O O . GLY B 1 5 ? -37.594 -2.504 29.734 1 27.84 5 GLY B O 1
ATOM 2293 N N . ARG B 1 6 ? -37.438 -0.45 30.281 1 26.56 6 ARG B N 1
ATOM 2294 C CA . ARG B 1 6 ? -36.594 0.11 29.219 1 26.56 6 ARG B CA 1
ATOM 2295 C C . ARG B 1 6 ? -35.188 -0.427 29.281 1 26.56 6 ARG B C 1
ATOM 2297 O O . ARG B 1 6 ? -34.562 -0.423 30.344 1 26.56 6 ARG B O 1
ATOM 2304 N N . PRO B 1 7 ? -34.875 -1.445 28.531 1 27.7 7 PRO B N 1
ATOM 2305 C CA . PRO B 1 7 ? -33.5 -1.943 28.625 1 27.7 7 PRO B CA 1
ATOM 2306 C C . PRO B 1 7 ? -32.469 -0.821 28.641 1 27.7 7 PRO B C 1
ATOM 2308 O O . PRO B 1 7 ? -32.625 0.189 27.953 1 27.7 7 PRO B O 1
ATOM 2311 N N . VAL B 1 8 ? -31.906 -0.446 29.781 1 28.27 8 VAL B N 1
ATOM 2312 C CA . VAL B 1 8 ? -30.812 0.497 30 1 28.27 8 VAL B CA 1
ATOM 2313 C C . VAL B 1 8 ? -29.703 0.265 28.969 1 28.27 8 VAL B C 1
ATOM 2315 O O . VAL B 1 8 ? -29.266 -0.866 28.766 1 28.27 8 VAL B O 1
ATOM 2318 N N . LYS B 1 9 ? -29.766 1.023 27.984 1 29.52 9 LYS B N 1
ATOM 2319 C CA . LYS B 1 9 ? -28.656 1.076 27.047 1 29.52 9 LYS B CA 1
ATOM 2320 C C . LYS B 1 9 ? -27.312 1.13 27.766 1 29.52 9 LYS B C 1
ATOM 2322 O O . LYS B 1 9 ? -27.047 2.07 28.516 1 29.52 9 LYS B O 1
ATOM 2327 N N . VAL B 1 10 ? -26.922 0.042 28.453 1 29.53 10 VAL B N 1
ATOM 2328 C CA . VAL B 1 10 ? -25.594 -0.039 29.078 1 29.53 10 VAL B CA 1
ATOM 2329 C C . VAL B 1 10 ? -24.547 0.567 28.156 1 29.53 10 VAL B C 1
ATOM 2331 O O . VAL B 1 10 ? -24.375 0.113 27.016 1 29.53 10 VAL B O 1
ATOM 2334 N N . THR B 1 11 ? -24.484 1.818 27.984 1 33.22 11 THR B N 1
ATOM 2335 C CA . THR B 1 11 ? -23.328 2.537 27.453 1 33.22 11 THR B CA 1
ATOM 2336 C C . THR B 1 11 ? -22.047 2.033 28.094 1 33.22 11 THR B C 1
ATOM 2338 O O . THR B 1 11 ? -21.734 2.371 29.234 1 33.22 11 THR B O 1
ATOM 2341 N N . GLY B 1 12 ? -21.859 0.808 28.375 1 33.16 12 GLY B N 1
ATOM 2342 C CA . GLY B 1 12 ? -20.719 0.401 29.203 1 33.16 12 GLY B CA 1
ATOM 2343 C C . GLY B 1 12 ? -19.438 1.135 28.859 1 33.16 12 GLY B C 1
ATOM 2344 O O . GLY B 1 12 ? -19.328 1.723 27.781 1 33.16 12 GLY B O 1
ATOM 2345 N N . PRO B 1 13 ? -18.672 1.604 29.828 1 36.19 13 PRO B N 1
ATOM 2346 C CA . PRO B 1 13 ? -17.391 2.299 29.875 1 36.19 13 PRO B CA 1
ATOM 2347 C C . PRO B 1 13 ? -16.422 1.838 28.781 1 36.19 13 PRO B C 1
ATOM 2349 O O . PRO B 1 13 ? -15.273 2.271 28.734 1 36.19 13 PRO B O 1
ATOM 2352 N N . GLY B 1 14 ? -16.609 0.717 28.156 1 36.75 14 GLY B N 1
ATOM 2353 C CA . GLY B 1 14 ? -15.57 -0.056 27.5 1 36.75 14 GLY B CA 1
ATOM 2354 C C . GLY B 1 14 ? -15.211 0.468 26.125 1 36.75 14 GLY B C 1
ATOM 2355 O O . GLY B 1 14 ? -14.727 -0.284 25.281 1 36.75 14 GLY B O 1
ATOM 2356 N N . ALA B 1 15 ? -15.695 1.497 25.688 1 42 15 ALA B N 1
ATOM 2357 C CA . ALA B 1 15 ? -15.359 1.981 24.359 1 42 15 ALA B CA 1
ATOM 2358 C C . ALA B 1 15 ? -13.852 2.166 24.203 1 42 15 ALA B C 1
ATOM 2360 O O . ALA B 1 15 ? -13.227 2.875 24.984 1 42 15 ALA B O 1
ATOM 2361 N N . HIS B 1 16 ? -13.141 1.164 23.797 1 50.22 16 HIS B N 1
ATOM 2362 C CA . HIS B 1 16 ? -11.727 1.434 23.531 1 50.22 16 HIS B CA 1
ATOM 2363 C C . HIS B 1 16 ? -11.547 2.75 22.781 1 50.22 16 HIS B C 1
ATOM 2365 O O . HIS B 1 16 ? -12.391 3.121 21.953 1 50.22 16 HIS B O 1
ATOM 2371 N N . PRO B 1 17 ? -10.836 3.523 23.344 1 56.81 17 PRO B N 1
ATOM 2372 C CA . PRO B 1 17 ? -10.539 4.785 22.672 1 56.81 17 PRO B CA 1
ATOM 2373 C C . PRO B 1 17 ? -10.172 4.594 21.203 1 56.81 17 PRO B C 1
ATOM 2375 O O . PRO B 1 17 ? -9.586 3.572 20.828 1 56.81 17 PRO B O 1
ATOM 2378 N N . PRO B 1 18 ? -10.852 5.344 20.406 1 63.62 18 PRO B N 1
ATOM 2379 C CA . PRO B 1 18 ? -10.477 5.305 18.984 1 63.62 18 PRO B CA 1
ATOM 2380 C C . PRO B 1 18 ? -8.969 5.402 18.781 1 63.62 18 PRO B C 1
ATOM 2382 O O . PRO B 1 18 ? -8.266 6.02 19.578 1 63.62 18 PRO B O 1
ATOM 2385 N N . PRO B 1 19 ? -8.555 4.578 17.766 1 72.5 19 PRO B N 1
ATOM 2386 C CA . PRO B 1 19 ? -7.121 4.688 17.469 1 72.5 19 PRO B CA 1
ATOM 2387 C C . PRO B 1 19 ? -6.688 6.125 17.188 1 72.5 19 PRO B C 1
ATOM 2389 O O . PRO B 1 19 ? -7.496 6.938 16.734 1 72.5 19 PRO B O 1
ATOM 2392 N N . THR B 1 20 ? -5.488 6.363 17.484 1 67.94 20 THR B N 1
ATOM 2393 C CA . THR B 1 20 ? -4.988 7.73 17.391 1 67.94 20 THR B CA 1
ATOM 2394 C C . THR B 1 20 ? -4 7.867 16.234 1 67.94 20 THR B C 1
ATOM 2396 O O . THR B 1 20 ? -3.557 8.969 15.914 1 67.94 20 THR B O 1
ATOM 2399 N N . ARG B 1 21 ? -3.664 6.781 15.641 1 73.38 21 ARG B N 1
ATOM 2400 C CA . ARG B 1 21 ? -2.725 6.809 14.523 1 73.38 21 ARG B CA 1
ATOM 2401 C C . ARG B 1 21 ? -3.07 5.738 13.492 1 73.38 21 ARG B C 1
ATOM 2403 O O . ARG B 1 21 ? -3.789 4.785 13.797 1 73.38 21 ARG B O 1
ATOM 2410 N N . PRO B 1 22 ? -2.512 5.953 12.359 1 80.31 22 PRO B N 1
ATOM 2411 C CA . PRO B 1 22 ? -2.779 4.961 11.312 1 80.31 22 PRO B CA 1
ATOM 2412 C C . PRO B 1 22 ? -2.307 3.561 11.695 1 80.31 22 PRO B C 1
ATOM 2414 O O . PRO B 1 22 ? -1.209 3.402 12.234 1 80.31 22 PRO B O 1
ATOM 2417 N N . PHE B 1 23 ? -3.191 2.627 11.492 1 88.44 23 PHE B N 1
ATOM 2418 C CA . PHE B 1 23 ? -2.918 1.199 11.602 1 88.44 23 PHE B CA 1
ATOM 2419 C C . PHE B 1 23 ? -2.549 0.824 13.031 1 88.44 23 PHE B C 1
ATOM 2421 O O . PHE B 1 23 ? -1.829 -0.15 13.258 1 88.44 23 PHE B O 1
ATOM 2428 N N . GLU B 1 24 ? -2.996 1.624 13.938 1 82.38 24 GLU B N 1
ATOM 2429 C CA . GLU B 1 24 ? -2.867 1.307 15.352 1 82.38 24 GLU B CA 1
ATOM 2430 C C . GLU B 1 24 ? -3.756 0.127 15.734 1 82.38 24 GLU B C 1
ATOM 2432 O O . GLU B 1 24 ? -3.336 -0.751 16.5 1 82.38 24 GLU B O 1
ATOM 2437 N N . HIS B 1 25 ? -4.891 0.172 15.188 1 84.75 25 HIS B N 1
ATOM 2438 C CA . HIS B 1 25 ? -5.883 -0.869 15.438 1 84.75 25 HIS B CA 1
ATOM 2439 C C . HIS B 1 25 ? -6.449 -1.412 14.133 1 84.75 25 HIS B C 1
ATOM 2441 O O . HIS B 1 25 ? -7.055 -0.668 13.359 1 84.75 25 HIS B O 1
ATOM 2447 N N . LEU B 1 26 ? -6.203 -2.744 13.977 1 89 26 LEU B N 1
ATOM 2448 C CA . LEU B 1 26 ? -6.707 -3.402 12.773 1 89 26 LEU B CA 1
ATOM 2449 C C . LEU B 1 26 ? -7.855 -4.348 13.117 1 89 26 LEU B C 1
ATOM 2451 O O . LEU B 1 26 ? -7.805 -5.055 14.125 1 89 26 LEU B O 1
ATOM 2455 N N . MET B 1 27 ? -8.844 -4.285 12.297 1 87 27 MET B N 1
ATOM 2456 C CA . MET B 1 27 ? -9.914 -5.27 12.359 1 87 27 MET B CA 1
ATOM 2457 C C . MET B 1 27 ? -9.852 -6.215 11.164 1 87 27 MET B C 1
ATOM 2459 O O . MET B 1 27 ? -9.742 -5.773 10.023 1 87 27 MET B O 1
ATOM 2463 N N . LEU B 1 28 ? -9.875 -7.473 11.5 1 88.81 28 LEU B N 1
ATOM 2464 C CA . LEU B 1 28 ? -9.789 -8.492 10.453 1 88.81 28 LEU B CA 1
ATOM 2465 C C . LEU B 1 28 ? -11.078 -9.289 10.367 1 88.81 28 LEU B C 1
ATOM 2467 O O . LEU B 1 28 ? -11.688 -9.617 11.383 1 88.81 28 LEU B O 1
ATOM 2471 N N . ASP B 1 29 ? -11.477 -9.609 9.148 1 86.19 29 ASP B N 1
ATOM 2472 C CA . ASP B 1 29 ? -12.633 -10.461 8.898 1 86.19 29 ASP B CA 1
ATOM 2473 C C . ASP B 1 29 ? -12.508 -11.188 7.559 1 86.19 29 ASP B C 1
ATOM 2475 O O . ASP B 1 29 ? -11.867 -10.68 6.633 1 86.19 29 ASP B O 1
ATOM 2479 N N . PHE B 1 30 ? -13.156 -12.375 7.555 1 89 30 PHE B N 1
ATOM 2480 C CA . PHE B 1 30 ? -13.227 -13.094 6.285 1 89 30 PHE B CA 1
ATOM 2481 C C . PHE B 1 30 ? -14.578 -12.867 5.617 1 89 30 PHE B C 1
ATOM 2483 O O . PHE B 1 30 ? -15.617 -12.852 6.285 1 89 30 PHE B O 1
ATOM 2490 N N . ILE B 1 31 ? -14.57 -12.672 4.375 1 88.88 31 ILE B N 1
ATOM 2491 C CA . ILE B 1 31 ? -15.805 -12.742 3.604 1 88.88 31 ILE B CA 1
ATOM 2492 C C . ILE B 1 31 ? -15.734 -13.898 2.617 1 88.88 31 ILE B C 1
ATOM 2494 O O . ILE B 1 31 ? -14.664 -14.203 2.082 1 88.88 31 ILE B O 1
ATOM 2498 N N . GLU B 1 32 ? -16.828 -14.5 2.484 1 90.5 32 GLU B N 1
ATOM 2499 C CA . GLU B 1 32 ? -16.938 -15.594 1.528 1 90.5 32 GLU B CA 1
ATOM 2500 C C . GLU B 1 32 ? -17.516 -15.117 0.196 1 90.5 32 GLU B C 1
ATOM 2502 O O . GLU B 1 32 ? -18.484 -14.375 0.167 1 90.5 32 GLU B O 1
ATOM 2507 N N . LEU B 1 33 ? -16.875 -15.5 -0.862 1 91.75 33 LEU B N 1
ATOM 2508 C CA . LEU B 1 33 ? -17.266 -15.148 -2.219 1 91.75 33 LEU B CA 1
ATOM 2509 C C . LEU B 1 33 ? -17.328 -16.391 -3.107 1 91.75 33 LEU B C 1
ATOM 2511 O O . LEU B 1 33 ? -17.016 -17.5 -2.66 1 91.75 33 LEU B O 1
ATOM 2515 N N . SER B 1 34 ? -17.891 -16.219 -4.305 1 90.88 34 SER B N 1
ATOM 2516 C CA . SER B 1 34 ? -17.891 -17.328 -5.242 1 90.88 34 SER B CA 1
ATOM 2517 C C . SER B 1 34 ? -16.484 -17.703 -5.656 1 90.88 34 SER B C 1
ATOM 2519 O O . SER B 1 34 ? -15.602 -16.844 -5.754 1 90.88 34 SER B O 1
ATOM 2521 N N . PRO B 1 35 ? -16.266 -19 -5.828 1 91.81 35 PRO B N 1
ATOM 2522 C CA . PRO B 1 35 ? -14.922 -19.422 -6.223 1 91.81 35 PRO B CA 1
ATOM 2523 C C . PRO B 1 35 ? -14.438 -18.734 -7.492 1 91.81 35 PRO B C 1
ATOM 2525 O O . PRO B 1 35 ? -15.211 -18.562 -8.445 1 91.81 35 PRO B O 1
ATOM 2528 N N . SER B 1 36 ? -13.258 -18.234 -7.5 1 91.38 36 SER B N 1
ATOM 2529 C CA . SER B 1 36 ? -12.609 -17.531 -8.609 1 91.38 36 SER B CA 1
ATOM 2530 C C . SER B 1 36 ? -11.094 -17.672 -8.531 1 91.38 36 SER B C 1
ATOM 2532 O O . SER B 1 36 ? -10.484 -17.281 -7.527 1 91.38 36 SER B O 1
ATOM 2534 N N . GLU B 1 37 ? -10.5 -18.25 -9.57 1 92.56 37 GLU B N 1
ATOM 2535 C CA . GLU B 1 37 ? -9.055 -18.391 -9.664 1 92.56 37 GLU B CA 1
ATOM 2536 C C . GLU B 1 37 ? -8.492 -19.078 -8.422 1 92.56 37 GLU B C 1
ATOM 2538 O O . GLU B 1 37 ? -7.496 -18.625 -7.855 1 92.56 37 GLU B O 1
ATOM 2543 N N . GLY B 1 38 ? -9.188 -20.031 -7.902 1 92.81 38 GLY B N 1
ATOM 2544 C CA . GLY B 1 38 ? -8.742 -20.844 -6.785 1 92.81 38 GLY B CA 1
ATOM 2545 C C . GLY B 1 38 ? -8.961 -20.172 -5.438 1 92.81 38 GLY B C 1
ATOM 2546 O O . GLY B 1 38 ? -8.523 -20.688 -4.41 1 92.81 38 GLY B O 1
ATOM 2547 N N . LYS B 1 39 ? -9.562 -19.031 -5.453 1 95.44 39 LYS B N 1
ATOM 2548 C CA . LYS B 1 39 ? -9.859 -18.312 -4.219 1 95.44 39 LYS B CA 1
ATOM 2549 C C . LYS B 1 39 ? -11.359 -18.312 -3.934 1 95.44 39 LYS B C 1
ATOM 2551 O O . LYS B 1 39 ? -12.172 -18.188 -4.855 1 95.44 39 LYS B O 1
ATOM 2556 N N . LYS B 1 40 ? -11.688 -18.531 -2.633 1 94.5 40 LYS B N 1
ATOM 2557 C CA . LYS B 1 40 ? -13.102 -18.578 -2.273 1 94.5 40 LYS B CA 1
ATOM 2558 C C . LYS B 1 40 ? -13.406 -17.578 -1.154 1 94.5 40 LYS B C 1
ATOM 2560 O O . LYS B 1 40 ? -14.578 -17.328 -0.841 1 94.5 40 LYS B O 1
ATOM 2565 N N . HIS B 1 41 ? -12.367 -17.062 -0.546 1 93.31 41 HIS B N 1
ATOM 2566 C CA . HIS B 1 41 ? -12.531 -16.141 0.562 1 93.31 41 HIS B CA 1
ATOM 2567 C C . HIS B 1 41 ? -11.648 -14.906 0.381 1 93.31 41 HIS B C 1
ATOM 2569 O O . HIS B 1 41 ? -10.727 -14.914 -0.44 1 93.31 41 HIS B O 1
ATOM 2575 N N . CYS B 1 42 ? -12.031 -13.906 1.062 1 94.38 42 CYS B N 1
ATOM 2576 C CA . CYS B 1 42 ? -11.227 -12.688 1.117 1 94.38 42 CYS B CA 1
ATOM 2577 C C . CYS B 1 42 ? -11.008 -12.242 2.559 1 94.38 42 CYS B C 1
ATOM 2579 O O . CYS B 1 42 ? -11.961 -12.102 3.32 1 94.38 42 CYS B O 1
ATOM 2581 N N . LEU B 1 43 ? -9.758 -12.203 2.969 1 93.31 43 LEU B N 1
ATOM 2582 C CA . LEU B 1 43 ? -9.438 -11.609 4.262 1 93.31 43 LEU B CA 1
ATOM 2583 C C . LEU B 1 43 ? -9.445 -10.086 4.176 1 93.31 43 LEU B C 1
ATOM 2585 O O . LEU B 1 43 ? -8.656 -9.492 3.432 1 93.31 43 LEU B O 1
ATOM 2589 N N . VAL B 1 44 ? -10.32 -9.508 4.887 1 93.56 44 VAL B N 1
ATOM 2590 C CA . VAL B 1 44 ? -10.445 -8.055 4.891 1 93.56 44 VAL B CA 1
ATOM 2591 C C . VAL B 1 44 ? -9.812 -7.484 6.16 1 93.56 44 VAL B C 1
ATOM 2593 O O . VAL B 1 44 ? -10.078 -7.965 7.262 1 93.56 44 VAL B O 1
ATOM 2596 N N . VAL B 1 45 ? -8.922 -6.527 5.984 1 93.06 45 VAL B N 1
ATOM 2597 C CA . VAL B 1 45 ? -8.258 -5.824 7.082 1 93.06 45 VAL B CA 1
ATOM 2598 C C . VAL B 1 45 ? -8.609 -4.336 7.023 1 93.06 45 VAL B C 1
ATOM 2600 O O . VAL B 1 45 ? -8.367 -3.672 6.016 1 93.06 45 VAL B O 1
ATOM 2603 N N . VAL B 1 46 ? -9.172 -3.846 8.133 1 91.94 46 VAL B N 1
ATOM 2604 C CA . VAL B 1 46 ? -9.594 -2.449 8.156 1 91.94 46 VAL B CA 1
ATOM 2605 C C . VAL B 1 46 ? -8.82 -1.693 9.234 1 91.94 46 VAL B C 1
ATOM 2607 O O . VAL B 1 46 ? -8.766 -2.123 10.391 1 91.94 46 VAL B O 1
ATOM 2610 N N . ASP B 1 47 ? -8.172 -0.649 8.836 1 90.31 47 ASP B N 1
ATOM 2611 C CA . ASP B 1 47 ? -7.605 0.291 9.797 1 90.31 47 ASP B CA 1
ATOM 2612 C C . ASP B 1 47 ? -8.703 1.095 10.492 1 90.31 47 ASP B C 1
ATOM 2614 O O . ASP B 1 47 ? -9.398 1.884 9.852 1 90.31 47 ASP B O 1
ATOM 2618 N N . MET B 1 48 ? -8.734 0.978 11.672 1 83.94 48 MET B N 1
ATOM 2619 C CA . MET B 1 48 ? -9.859 1.552 12.398 1 83.94 48 MET B CA 1
ATOM 2620 C C . MET B 1 48 ? -9.672 3.053 12.602 1 83.94 48 MET B C 1
ATOM 2622 O O . MET B 1 48 ? -10.594 3.746 13.031 1 83.94 48 MET B O 1
ATOM 2626 N N . TRP B 1 49 ? -8.562 3.506 12.242 1 80.06 49 TRP B N 1
ATOM 2627 C CA . TRP B 1 49 ? -8.32 4.945 12.312 1 80.06 49 TRP B CA 1
ATOM 2628 C C . TRP B 1 49 ? -8.781 5.637 11.039 1 80.06 49 TRP B C 1
ATOM 2630 O O . TRP B 1 49 ? -9.586 6.57 11.078 1 80.06 49 TRP B O 1
ATOM 2640 N N . SER B 1 50 ? -8.328 5.195 9.945 1 81 50 SER B N 1
ATOM 2641 C CA . SER B 1 50 ? -8.602 5.84 8.664 1 81 50 SER B CA 1
ATOM 2642 C C . SER B 1 50 ? -9.734 5.137 7.922 1 81 50 SER B C 1
ATOM 2644 O O . SER B 1 50 ? -10.273 5.664 6.945 1 81 50 SER B O 1
ATOM 2646 N N . LYS B 1 51 ? -10.047 3.945 8.297 1 86.25 51 LYS B N 1
ATOM 2647 C CA . LYS B 1 51 ? -11.008 3.07 7.633 1 86.25 51 LYS B CA 1
ATOM 2648 C C . LYS B 1 51 ? -10.453 2.547 6.312 1 86.25 51 LYS B C 1
ATOM 2650 O O . LYS B 1 51 ? -11.188 1.97 5.508 1 86.25 51 LYS B O 1
ATOM 2655 N N . TRP B 1 52 ? -9.133 2.715 6.152 1 92.5 52 TRP B N 1
ATOM 2656 C CA . TRP B 1 52 ? -8.445 2.127 5.008 1 92.5 52 TRP B CA 1
ATOM 2657 C C . TRP B 1 52 ? -8.641 0.614 4.973 1 92.5 52 TRP B C 1
ATOM 2659 O O . TRP B 1 52 ? -8.523 -0.054 6.004 1 92.5 52 TRP B O 1
ATOM 2669 N N . VAL B 1 53 ? -8.906 0.163 3.779 1 94.31 53 VAL B N 1
ATOM 2670 C CA . VAL B 1 53 ? -9.227 -1.255 3.654 1 94.31 53 VAL B CA 1
ATOM 2671 C C . VAL B 1 53 ? -8.148 -1.959 2.838 1 94.31 53 VAL B C 1
ATOM 2673 O O . VAL B 1 53 ? -7.742 -1.472 1.778 1 94.31 53 VAL B O 1
ATOM 2676 N N . GLU B 1 54 ? -7.609 -3.027 3.375 1 96.56 54 GLU B N 1
ATOM 2677 C CA . GLU B 1 54 ? -6.84 -4.035 2.648 1 96.56 54 GLU B CA 1
ATOM 2678 C C . GLU B 1 54 ? -7.621 -5.34 2.521 1 96.56 54 GLU B C 1
ATOM 2680 O O . GLU B 1 54 ? -8.352 -5.723 3.438 1 96.56 54 GLU B O 1
ATOM 2685 N N . ALA B 1 55 ? -7.492 -5.969 1.413 1 96.31 55 ALA B N 1
ATOM 2686 C CA . ALA B 1 55 ? -8.188 -7.234 1.195 1 96.31 55 ALA B CA 1
ATOM 2687 C C . ALA B 1 55 ? -7.305 -8.219 0.437 1 96.31 55 ALA B C 1
ATOM 2689 O O . ALA B 1 55 ? -6.629 -7.848 -0.525 1 96.31 55 ALA B O 1
ATOM 2690 N N . PHE B 1 56 ? -7.367 -9.461 0.916 1 96.38 56 PHE B N 1
ATOM 2691 C CA . PHE B 1 56 ? -6.488 -10.492 0.365 1 96.38 56 PHE B CA 1
ATOM 2692 C C . PHE B 1 56 ? -7.277 -11.75 0.021 1 96.38 56 PHE B C 1
ATOM 2694 O O . PHE B 1 56 ? -7.824 -12.406 0.909 1 96.38 56 PHE B O 1
ATOM 2701 N N . PRO B 1 57 ? -7.332 -12.07 -1.299 1 96.81 57 PRO B N 1
ATOM 2702 C CA . PRO B 1 57 ? -7.977 -13.336 -1.666 1 96.81 57 PRO B CA 1
ATOM 2703 C C . PRO B 1 57 ? -7.25 -14.547 -1.095 1 96.81 57 PRO B C 1
ATOM 2705 O O . PRO B 1 57 ? -6.02 -14.617 -1.138 1 96.81 57 PRO B O 1
ATOM 2708 N N . VAL B 1 58 ? -8.023 -15.453 -0.525 1 94.81 58 VAL B N 1
ATOM 2709 C CA . VAL B 1 58 ? -7.445 -16.672 0.041 1 94.81 58 VAL B CA 1
ATOM 2710 C C . VAL B 1 58 ? -8.297 -17.875 -0.343 1 94.81 58 VAL B C 1
ATOM 2712 O O . VAL B 1 58 ? -9.5 -17.75 -0.572 1 94.81 58 VAL B O 1
ATOM 2715 N N . LYS B 1 59 ? -7.594 -19 -0.454 1 94.38 59 LYS B N 1
ATOM 2716 C CA . LYS B 1 59 ? -8.281 -20.25 -0.8 1 94.38 59 LYS B CA 1
ATOM 2717 C C . LYS B 1 59 ? -9.164 -20.719 0.35 1 94.38 59 LYS B C 1
ATOM 2719 O O . LYS B 1 59 ? -10.266 -21.219 0.128 1 94.38 59 LYS B O 1
ATOM 2724 N N . ALA B 1 60 ? -8.648 -20.578 1.617 1 90.75 60 ALA B N 1
ATOM 2725 C CA . ALA B 1 60 ? -9.336 -21.062 2.811 1 90.75 60 ALA B CA 1
ATOM 2726 C C . ALA B 1 60 ? -9.109 -20.125 3.994 1 90.75 60 ALA B C 1
ATOM 2728 O O . ALA B 1 60 ? -8.102 -19.422 4.055 1 90.75 60 ALA B O 1
ATOM 2729 N N . GLN B 1 61 ? -10.062 -20.156 4.824 1 89 61 GLN B N 1
ATOM 2730 C CA . GLN B 1 61 ? -9.945 -19.391 6.059 1 89 61 GLN B CA 1
ATOM 2731 C C . GLN B 1 61 ? -9.062 -20.109 7.078 1 89 61 GLN B C 1
ATOM 2733 O O . GLN B 1 61 ? -9.555 -20.938 7.848 1 89 61 GLN B O 1
ATOM 2738 N N . THR B 1 62 ? -7.84 -19.828 7.051 1 86.62 62 THR B N 1
ATOM 2739 C CA . THR B 1 62 ? -6.918 -20.5 7.965 1 86.62 62 THR B CA 1
ATOM 2740 C C . THR B 1 62 ? -6.09 -19.469 8.734 1 86.62 62 THR B C 1
ATOM 2742 O O . THR B 1 62 ? -5.961 -18.328 8.305 1 86.62 62 THR B O 1
ATOM 2745 N N . ALA B 1 63 ? -5.609 -19.906 9.797 1 83.94 63 ALA B N 1
ATOM 2746 C CA . ALA B 1 63 ? -4.691 -19.078 10.562 1 83.94 63 ALA B CA 1
ATOM 2747 C C . ALA B 1 63 ? -3.451 -18.719 9.75 1 83.94 63 ALA B C 1
ATOM 2749 O O . ALA B 1 63 ? -2.91 -17.625 9.859 1 83.94 63 ALA B O 1
ATOM 2750 N N . HIS B 1 64 ? -3.086 -19.672 8.93 1 84.19 64 HIS B N 1
ATOM 2751 C CA . HIS B 1 64 ? -1.924 -19.453 8.078 1 84.19 64 HIS B CA 1
ATOM 2752 C C . HIS B 1 64 ? -2.166 -18.328 7.086 1 84.19 64 HIS B C 1
ATOM 2754 O O . HIS B 1 64 ? -1.278 -17.5 6.848 1 84.19 64 HIS B O 1
ATOM 2760 N N . ALA B 1 65 ? -3.33 -18.312 6.559 1 88.94 65 ALA B N 1
ATOM 2761 C CA . ALA B 1 65 ? -3.674 -17.266 5.613 1 88.94 65 ALA B CA 1
ATOM 2762 C C . ALA B 1 65 ? -3.621 -15.891 6.281 1 88.94 65 ALA B C 1
ATOM 2764 O O . ALA B 1 65 ? -3.129 -14.922 5.695 1 88.94 65 ALA B O 1
ATOM 2765 N N . VAL B 1 66 ? -4.066 -15.805 7.473 1 89 66 VAL B N 1
ATOM 2766 C CA . VAL B 1 66 ? -4.055 -14.555 8.227 1 89 66 VAL B CA 1
ATOM 2767 C C . VAL B 1 66 ? -2.617 -14.156 8.539 1 89 66 VAL B C 1
ATOM 2769 O O . VAL B 1 66 ? -2.23 -13 8.328 1 89 66 VAL B O 1
ATOM 2772 N N . ALA B 1 67 ? -1.874 -15.102 9 1 85.69 67 ALA B N 1
ATOM 2773 C CA . ALA B 1 67 ? -0.478 -14.836 9.336 1 85.69 67 ALA B CA 1
ATOM 2774 C C . ALA B 1 67 ? 0.292 -14.336 8.117 1 85.69 67 ALA B C 1
ATOM 2776 O O . ALA B 1 67 ? 1.063 -13.375 8.219 1 85.69 67 ALA B O 1
ATOM 2777 N N . LYS B 1 68 ? 0.048 -14.953 7.039 1 89.25 68 LYS B N 1
ATOM 2778 C CA . LYS B 1 68 ? 0.719 -14.562 5.805 1 89.25 68 LYS B CA 1
ATOM 2779 C C . LYS B 1 68 ? 0.359 -13.125 5.41 1 89.25 68 LYS B C 1
ATOM 2781 O O . LYS B 1 68 ? 1.235 -12.336 5.059 1 89.25 68 LYS B O 1
ATOM 2786 N N . ALA B 1 69 ? -0.855 -12.812 5.477 1 92.38 69 ALA B N 1
ATOM 2787 C CA . ALA B 1 69 ? -1.315 -11.461 5.137 1 92.38 69 ALA B CA 1
ATOM 2788 C C . ALA B 1 69 ? -0.702 -10.422 6.07 1 92.38 69 ALA B C 1
ATOM 2790 O O . ALA B 1 69 ? -0.257 -9.367 5.617 1 92.38 69 ALA B O 1
ATOM 2791 N N . LEU B 1 70 ? -0.663 -10.727 7.297 1 89.62 70 LEU B N 1
ATOM 2792 C CA . LEU B 1 70 ? -0.148 -9.781 8.281 1 89.62 70 LEU B CA 1
ATOM 2793 C C . LEU B 1 70 ? 1.361 -9.617 8.148 1 89.62 70 LEU B C 1
ATOM 2795 O O . LEU B 1 70 ? 1.866 -8.492 8.07 1 89.62 70 LEU B O 1
ATOM 2799 N N . LEU B 1 71 ? 2.037 -10.75 8 1 87.81 71 LEU B N 1
ATOM 2800 C CA . LEU B 1 71 ? 3.494 -10.742 8.07 1 87.81 71 LEU B CA 1
ATOM 2801 C C . LEU B 1 71 ? 4.098 -10.289 6.742 1 87.81 71 LEU B C 1
ATOM 2803 O O . LEU B 1 71 ? 5.148 -9.641 6.727 1 87.81 71 LEU B O 1
ATOM 2807 N N . ARG B 1 72 ? 3.404 -10.539 5.625 1 91.06 72 ARG B N 1
ATOM 2808 C CA . ARG B 1 72 ? 4.027 -10.289 4.332 1 91.06 72 ARG B CA 1
ATOM 2809 C C . ARG B 1 72 ? 3.457 -9.023 3.689 1 91.06 72 ARG B C 1
ATOM 2811 O O . ARG B 1 72 ? 4.105 -8.406 2.846 1 91.06 72 ARG B O 1
ATOM 2818 N N . GLU B 1 73 ? 2.277 -8.695 4.082 1 94.19 73 GLU B N 1
ATOM 2819 C CA . GLU B 1 73 ? 1.612 -7.617 3.354 1 94.19 73 GLU B CA 1
ATOM 2820 C C . GLU B 1 73 ? 1.384 -6.402 4.25 1 94.19 73 GLU B C 1
ATOM 2822 O O . GLU B 1 73 ? 1.768 -5.285 3.902 1 94.19 73 GLU B O 1
ATOM 2827 N N . ILE B 1 74 ? 0.895 -6.605 5.422 1 93.94 74 ILE B N 1
ATOM 2828 C CA . ILE B 1 74 ? 0.45 -5.5 6.262 1 93.94 74 ILE B CA 1
ATOM 2829 C C . ILE B 1 74 ? 1.645 -4.898 7 1 93.94 74 ILE B C 1
ATOM 2831 O O . ILE B 1 74 ? 1.972 -3.725 6.812 1 93.94 74 ILE B O 1
ATOM 2835 N N . ILE B 1 75 ? 2.361 -5.707 7.719 1 90.5 75 ILE B N 1
ATOM 2836 C CA . ILE B 1 75 ? 3.396 -5.207 8.617 1 90.5 75 ILE B CA 1
ATOM 2837 C C . ILE B 1 75 ? 4.523 -4.574 7.805 1 90.5 75 ILE B C 1
ATOM 2839 O O . ILE B 1 75 ? 4.973 -3.469 8.109 1 90.5 75 ILE B O 1
ATOM 2843 N N . PRO B 1 76 ? 4.945 -5.191 6.715 1 92.69 76 PRO B N 1
ATOM 2844 C CA . PRO B 1 76 ? 6.035 -4.57 5.957 1 92.69 76 PRO B CA 1
ATOM 2845 C C . PRO B 1 76 ? 5.637 -3.234 5.336 1 92.69 76 PRO B C 1
ATOM 2847 O O . PRO B 1 76 ? 6.5 -2.404 5.039 1 92.69 76 PRO B O 1
ATOM 2850 N N . ARG B 1 77 ? 4.383 -3.047 5.156 1 93.81 77 ARG B N 1
ATOM 2851 C CA . ARG B 1 77 ? 3.938 -1.828 4.484 1 93.81 77 ARG B CA 1
ATOM 2852 C C . ARG B 1 77 ? 3.551 -0.756 5.496 1 93.81 77 ARG B C 1
ATOM 2854 O O . ARG B 1 77 ? 3.832 0.427 5.297 1 93.81 77 ARG B O 1
ATOM 2861 N N . TRP B 1 78 ? 2.934 -1.244 6.594 1 92.38 78 TRP B N 1
ATOM 2862 C CA . TRP B 1 78 ? 2.258 -0.263 7.438 1 92.38 78 TRP B CA 1
ATOM 2863 C C . TRP B 1 78 ? 2.871 -0.23 8.836 1 92.38 78 TRP B C 1
ATOM 2865 O O . TRP B 1 78 ? 2.555 0.652 9.633 1 92.38 78 TRP B O 1
ATOM 2875 N N . GLY B 1 79 ? 3.719 -1.179 9.133 1 87.69 79 GLY B N 1
ATOM 2876 C CA . GLY B 1 79 ? 4.277 -1.273 10.469 1 87.69 79 GLY B CA 1
ATOM 2877 C C . GLY B 1 79 ? 3.479 -2.182 11.383 1 87.69 79 GLY B C 1
ATOM 2878 O O . GLY B 1 79 ? 2.533 -2.84 10.945 1 87.69 79 GLY B O 1
ATOM 2879 N N . LEU B 1 80 ? 3.867 -2.188 12.641 1 86.12 80 LEU B N 1
ATOM 2880 C CA . LEU B 1 80 ? 3.232 -3.055 13.625 1 86.12 80 LEU B CA 1
ATOM 2881 C C . LEU B 1 80 ? 1.982 -2.398 14.203 1 86.12 80 LEU B C 1
ATOM 2883 O O . LEU B 1 80 ? 2.045 -1.279 14.719 1 86.12 80 LEU B O 1
ATOM 2887 N N . PRO B 1 81 ? 0.882 -3.127 14.078 1 86.88 81 PRO B N 1
ATOM 2888 C CA . PRO B 1 81 ? -0.286 -2.602 14.789 1 86.88 81 PRO B CA 1
ATOM 2889 C C . PRO B 1 81 ? -0.186 -2.777 16.297 1 86.88 81 PRO B C 1
ATOM 2891 O O . PRO B 1 81 ? 0.518 -3.672 16.781 1 86.88 81 PRO B O 1
ATOM 2894 N N . ASP B 1 82 ? -0.94 -1.957 17.031 1 80.56 82 ASP B N 1
ATOM 2895 C CA . ASP B 1 82 ? -1.01 -2.098 18.484 1 80.56 82 ASP B CA 1
ATOM 2896 C C . ASP B 1 82 ? -2.098 -3.092 18.891 1 80.56 82 ASP B C 1
ATOM 2898 O O . ASP B 1 82 ? -1.97 -3.781 19.906 1 80.56 82 ASP B O 1
ATOM 2902 N N . LYS B 1 83 ? -3.068 -3.002 18.047 1 82.12 83 LYS B N 1
ATOM 2903 C CA . LYS B 1 83 ? -4.234 -3.826 18.359 1 82.12 83 LYS B CA 1
ATOM 2904 C C . LYS B 1 83 ? -4.793 -4.473 17.094 1 82.12 83 LYS B C 1
ATOM 2906 O O . LYS B 1 83 ? -4.863 -3.834 16.031 1 82.12 83 LYS B O 1
ATOM 2911 N N . MET B 1 84 ? -5.145 -5.73 17.219 1 85.38 84 MET B N 1
ATOM 2912 C CA . MET B 1 84 ? -5.852 -6.441 16.156 1 85.38 84 MET B CA 1
ATOM 2913 C C . MET B 1 84 ? -7.078 -7.164 16.719 1 85.38 84 MET B C 1
ATOM 2915 O O . MET B 1 84 ? -7.016 -7.773 17.781 1 85.38 84 MET B O 1
ATOM 2919 N N . SER B 1 85 ? -8.188 -6.953 16.031 1 79.5 85 SER B N 1
ATOM 2920 C CA . SER B 1 85 ? -9.422 -7.609 16.438 1 79.5 85 SER B CA 1
ATOM 2921 C C . SER B 1 85 ? -10.102 -8.281 15.242 1 79.5 85 SER B C 1
ATOM 2923 O O . SER B 1 85 ? -9.883 -7.895 14.094 1 79.5 85 SER B O 1
ATOM 2925 N N . SER B 1 86 ? -10.758 -9.406 15.547 1 78.38 86 SER B N 1
ATOM 2926 C CA . SER B 1 86 ? -11.57 -10.086 14.539 1 78.38 86 SER B CA 1
ATOM 2927 C C . SER B 1 86 ? -12.961 -10.391 15.07 1 78.38 86 SER B C 1
ATOM 2929 O O . SER B 1 86 ? -13.117 -10.82 16.219 1 78.38 86 SER B O 1
ATOM 2931 N N . ASP B 1 87 ? -14.055 -9.734 14.648 1 60.03 87 ASP B N 1
ATOM 2932 C CA . ASP B 1 87 ? -15.414 -9.938 15.141 1 60.03 87 ASP B CA 1
ATOM 2933 C C . ASP B 1 87 ? -15.859 -11.383 14.93 1 60.03 87 ASP B C 1
ATOM 2935 O O . ASP B 1 87 ? -16.484 -11.984 15.812 1 60.03 87 ASP B O 1
ATOM 2939 N N . ASN B 1 88 ? -16.062 -11.664 13.562 1 53.41 88 ASN B N 1
ATOM 2940 C CA . ASN B 1 88 ? -16.844 -12.891 13.375 1 53.41 88 ASN B CA 1
ATOM 2941 C C . ASN B 1 88 ? -16.078 -14.117 13.852 1 53.41 88 ASN B C 1
ATOM 2943 O O . ASN B 1 88 ? -16.25 -15.211 13.312 1 53.41 88 ASN B O 1
ATOM 2947 N N . GLY B 1 89 ? -15.547 -13.984 15.117 1 53.62 89 GLY B N 1
ATOM 2948 C CA . GLY B 1 89 ? -15.102 -15.195 15.797 1 53.62 89 GLY B CA 1
ATOM 2949 C C . GLY B 1 89 ? -14.25 -16.094 14.914 1 53.62 89 GLY B C 1
ATOM 2950 O O . GLY B 1 89 ? -14.25 -17.312 15.078 1 53.62 89 GLY B O 1
ATOM 2951 N N . SER B 1 90 ? -13.75 -15.477 13.82 1 63.56 90 SER B N 1
ATOM 2952 C CA . SER B 1 90 ? -13.047 -16.516 13.078 1 63.56 90 SER B CA 1
ATOM 2953 C C . SER B 1 90 ? -11.867 -17.047 13.883 1 63.56 90 SER B C 1
ATOM 2955 O O . SER B 1 90 ? -10.977 -16.297 14.281 1 63.56 90 SER B O 1
ATOM 2957 N N . HIS B 1 91 ? -12.164 -18.156 14.477 1 69.56 91 HIS B N 1
ATOM 2958 C CA . HIS B 1 91 ? -11.172 -18.938 15.211 1 69.56 91 HIS B CA 1
ATOM 2959 C C . HIS B 1 91 ? -9.797 -18.844 14.555 1 69.56 91 HIS B C 1
ATOM 2961 O O . HIS B 1 91 ? -8.789 -18.688 15.242 1 69.56 91 HIS B O 1
ATOM 2967 N N . PHE B 1 92 ? -9.773 -18.688 13.297 1 73 92 PHE B N 1
ATOM 2968 C CA . PHE B 1 92 ? -8.516 -18.703 12.57 1 73 92 PHE B CA 1
ATOM 2969 C C . PHE B 1 92 ? -7.793 -17.359 12.719 1 73 92 PHE B C 1
ATOM 2971 O O . PHE B 1 92 ? -6.582 -17.328 12.938 1 73 92 PHE B O 1
ATOM 2978 N N . ALA B 1 93 ? -8.555 -16.281 12.703 1 74.31 93 ALA B N 1
ATOM 2979 C CA . ALA B 1 93 ? -7.957 -14.969 12.852 1 74.31 93 ALA B CA 1
ATOM 2980 C C . ALA B 1 93 ? -7.43 -14.75 14.266 1 74.31 93 ALA B C 1
ATOM 2982 O O . ALA B 1 93 ? -6.32 -14.25 14.453 1 74.31 93 ALA B O 1
ATOM 2983 N N . ASN B 1 94 ? -8.141 -15.219 15.109 1 73.81 94 ASN B N 1
ATOM 2984 C CA . ASN B 1 94 ? -7.734 -15.047 16.5 1 73.81 94 ASN B CA 1
ATOM 2985 C C . ASN B 1 94 ? -6.484 -15.859 16.828 1 73.81 94 ASN B C 1
ATOM 2987 O O . ASN B 1 94 ? -5.602 -15.391 17.547 1 73.81 94 ASN B O 1
ATOM 2991 N N . GLU B 1 95 ? -6.477 -17.031 16.297 1 75.19 95 GLU B N 1
ATOM 2992 C CA . GLU B 1 95 ? -5.309 -17.875 16.516 1 75.19 95 GLU B CA 1
ATOM 2993 C C . GLU B 1 95 ? -4.055 -17.25 15.914 1 75.19 95 GLU B C 1
ATOM 2995 O O . GLU B 1 95 ? -3.01 -17.188 16.562 1 75.19 95 GLU B O 1
ATOM 3000 N N . ALA B 1 96 ? -4.148 -16.812 14.719 1 77.38 96 ALA B N 1
ATOM 3001 C CA . ALA B 1 96 ? -3.01 -16.18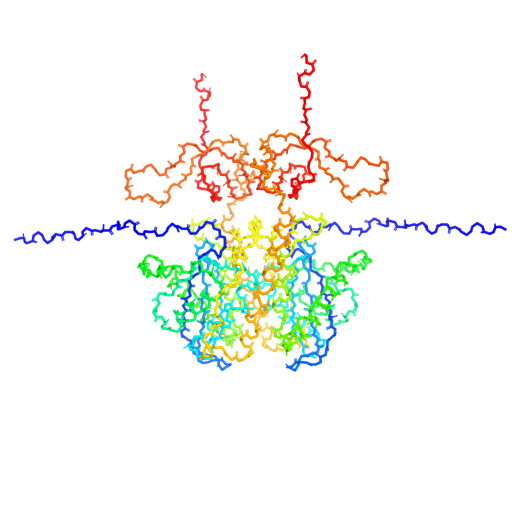8 14.047 1 77.38 96 ALA B CA 1
ATOM 3002 C C . ALA B 1 96 ? -2.582 -14.914 14.75 1 77.38 96 ALA B C 1
ATOM 3004 O O . ALA B 1 96 ? -1.388 -14.68 14.953 1 77.38 96 ALA B O 1
ATOM 3005 N N . ILE B 1 97 ? -3.525 -14.141 15.141 1 76.62 97 ILE B N 1
ATOM 3006 C CA . ILE B 1 97 ? -3.266 -12.859 15.797 1 76.62 97 ILE B CA 1
ATOM 3007 C C . ILE B 1 97 ? -2.541 -13.094 17.125 1 76.62 97 ILE B C 1
ATOM 3009 O O . ILE B 1 97 ? -1.567 -12.406 17.438 1 76.62 97 ILE B O 1
ATOM 3013 N N . THR B 1 98 ? -3.039 -14.039 17.766 1 74.12 98 THR B N 1
ATOM 3014 C CA . THR B 1 98 ? -2.447 -14.352 19.062 1 74.12 98 THR B CA 1
ATOM 3015 C C . THR B 1 98 ? -1.004 -14.82 18.906 1 74.12 98 THR B C 1
ATOM 3017 O O . THR B 1 98 ? -0.109 -14.352 19.609 1 74.12 98 THR B O 1
ATOM 3020 N N . GLN B 1 99 ? -0.816 -15.633 17.969 1 72.62 99 GLN B N 1
ATOM 3021 C CA . GLN B 1 99 ? 0.514 -16.203 17.766 1 72.62 99 GLN B CA 1
ATOM 3022 C C . GLN B 1 99 ? 1.489 -15.148 17.25 1 72.62 99 GLN B C 1
ATOM 3024 O O . GLN B 1 99 ? 2.621 -15.055 17.719 1 72.62 99 GLN B O 1
ATOM 3029 N N . ILE B 1 100 ? 1.055 -14.398 16.312 1 74.62 100 ILE B N 1
ATOM 3030 C CA . ILE B 1 100 ? 1.896 -13.352 15.734 1 74.62 100 ILE B CA 1
ATOM 3031 C C . ILE B 1 100 ? 2.148 -12.266 16.781 1 74.62 100 ILE B C 1
ATOM 3033 O O . ILE B 1 100 ? 3.26 -11.742 16.891 1 74.62 100 ILE B O 1
ATOM 3037 N N . GLY B 1 101 ? 1.131 -11.977 17.484 1 72.12 101 GLY B N 1
ATOM 3038 C CA . GLY B 1 101 ? 1.261 -10.977 18.531 1 72.12 101 GLY B CA 1
ATOM 3039 C C . GLY B 1 101 ? 2.271 -11.359 19.594 1 72.12 101 GLY B C 1
ATOM 3040 O O . GLY B 1 101 ? 3.066 -10.523 20.031 1 72.12 101 GLY B O 1
ATOM 3041 N N . GLU B 1 102 ? 2.184 -12.523 19.953 1 68.44 102 GLU B N 1
ATOM 3042 C CA . GLU B 1 102 ? 3.121 -13.008 20.969 1 68.44 102 GLU B CA 1
ATOM 3043 C C . GLU B 1 102 ? 4.555 -12.969 20.453 1 68.44 102 GLU B C 1
ATOM 3045 O O . GLU B 1 102 ? 5.473 -12.586 21.172 1 68.44 102 GLU B O 1
ATOM 3050 N N . TYR B 1 103 ? 4.707 -13.273 19.25 1 67.88 103 TYR B N 1
ATOM 3051 C CA . TYR B 1 103 ? 6.047 -13.328 18.672 1 67.88 103 TYR B CA 1
ATOM 3052 C C . TYR B 1 103 ? 6.605 -11.922 18.453 1 67.88 103 TYR B C 1
ATOM 3054 O O . TYR B 1 103 ? 7.789 -11.68 18.703 1 67.88 103 TYR B O 1
ATOM 3062 N N . MET B 1 104 ? 5.789 -11.148 18 1 70.62 104 MET B N 1
ATOM 3063 C CA . MET B 1 104 ? 6.258 -9.805 17.656 1 70.62 104 MET B CA 1
ATOM 3064 C C . MET B 1 104 ? 6.168 -8.875 18.859 1 70.62 104 MET B C 1
ATOM 3066 O O . MET B 1 104 ? 6.465 -7.684 18.75 1 70.62 104 MET B O 1
ATOM 3070 N N . ASP B 1 105 ? 5.809 -9.359 20.078 1 62.88 105 ASP B N 1
ATOM 3071 C CA . ASP B 1 105 ? 5.652 -8.586 21.312 1 62.88 105 ASP B CA 1
ATOM 3072 C C . ASP B 1 105 ? 4.684 -7.426 21.109 1 62.88 105 ASP B C 1
ATOM 3074 O O . ASP B 1 105 ? 4.98 -6.293 21.5 1 62.88 105 ASP B O 1
ATOM 3078 N N . MET B 1 106 ? 3.809 -7.707 20.312 1 63.53 106 MET B N 1
ATOM 3079 C CA . MET B 1 106 ? 2.729 -6.738 20.141 1 63.53 106 MET B CA 1
ATOM 3080 C C . MET B 1 106 ? 1.759 -6.797 21.328 1 63.53 106 MET B C 1
ATOM 3082 O O . MET B 1 106 ? 1.516 -7.871 21.875 1 63.53 106 MET B O 1
ATOM 3086 N N . ASP B 1 107 ? 1.667 -5.621 22.125 1 54.97 107 ASP B N 1
ATOM 3087 C CA . ASP B 1 107 ? 0.61 -5.617 23.125 1 54.97 107 ASP B CA 1
ATOM 3088 C C . ASP B 1 107 ? -0.758 -5.848 22.484 1 54.97 107 ASP B C 1
ATOM 3090 O O . ASP B 1 107 ? -1.491 -4.895 22.219 1 54.97 107 ASP B O 1
ATOM 3094 N N . ILE B 1 108 ? -0.799 -6.895 21.781 1 50.62 108 ILE B N 1
ATOM 3095 C CA . ILE B 1 108 ? -2.088 -7.207 21.172 1 50.62 108 ILE B CA 1
ATOM 3096 C C . ILE B 1 108 ? -3.115 -7.5 22.266 1 50.62 108 ILE B C 1
ATOM 3098 O O . ILE B 1 108 ? -3.143 -8.602 22.828 1 50.62 108 ILE B O 1
ATOM 3102 N N . ARG B 1 109 ? -3.232 -6.648 23.344 1 43.88 109 ARG B N 1
ATOM 3103 C CA . ARG B 1 109 ? -4.34 -6.977 24.234 1 43.88 109 ARG B CA 1
ATOM 3104 C C . ARG B 1 109 ? -5.547 -7.473 23.438 1 43.88 109 ARG B C 1
ATOM 3106 O O . ARG B 1 109 ? -5.941 -6.855 22.453 1 43.88 109 ARG B O 1
ATOM 3113 N N . LYS B 1 110 ? -5.652 -8.727 23.438 1 43.72 110 LYS B N 1
ATOM 3114 C CA . LYS B 1 110 ? -6.891 -9.383 23.031 1 43.72 110 LYS B CA 1
ATOM 3115 C C . LYS B 1 110 ? -8.102 -8.484 23.266 1 43.72 110 LYS B C 1
ATOM 3117 O O . LYS B 1 110 ? -8.812 -8.641 24.266 1 43.72 110 LYS B O 1
ATOM 3122 N N . HIS B 1 111 ? -7.992 -7.336 23.531 1 40.88 111 HIS B N 1
ATOM 3123 C CA . HIS B 1 111 ? -9.273 -6.719 23.859 1 40.88 111 HIS B CA 1
ATOM 3124 C C . HIS B 1 111 ? -10.312 -6.992 22.766 1 40.88 111 HIS B C 1
ATOM 3126 O O . HIS B 1 111 ? -10.5 -6.168 21.875 1 40.88 111 HIS B O 1
ATOM 3132 N N . CYS B 1 112 ? -10.266 -8.102 22.188 1 41.81 112 CYS B N 1
ATOM 3133 C CA . CYS B 1 112 ? -11.5 -8.422 21.484 1 41.81 112 CYS B CA 1
ATOM 3134 C C . CYS B 1 112 ? -12.711 -8.148 22.359 1 41.81 112 CYS B C 1
ATOM 3136 O O . CYS B 1 112 ? -13.359 -9.078 22.844 1 41.81 112 CYS B O 1
ATOM 3138 N N . ALA B 1 113 ? -12.641 -7.668 23.562 1 40.44 113 ALA B N 1
ATOM 3139 C CA . ALA B 1 113 ? -14.031 -7.504 23.984 1 40.44 113 ALA B CA 1
ATOM 3140 C C . ALA B 1 113 ? -14.867 -6.875 22.875 1 40.44 113 ALA B C 1
ATOM 3142 O O . ALA B 1 113 ? -14.508 -5.824 22.328 1 40.44 113 ALA B O 1
ATOM 3143 N N . TYR B 1 114 ? -15.406 -7.871 22.156 1 41.47 114 TYR B N 1
ATOM 3144 C CA . TYR B 1 114 ? -16.406 -7.547 21.156 1 41.47 114 TYR B CA 1
ATOM 3145 C C . TYR B 1 114 ? -17.156 -6.266 21.516 1 41.47 114 TYR B C 1
ATOM 3147 O O . TYR B 1 114 ? -17.812 -6.195 22.562 1 41.47 114 TYR B O 1
ATOM 3155 N N . HIS B 1 115 ? -16.719 -5.223 21.234 1 46.34 115 HIS B N 1
ATOM 3156 C CA . HIS B 1 115 ? -17.688 -4.133 21.312 1 46.34 115 HIS B CA 1
ATOM 3157 C C . HIS B 1 115 ? -18.5 -4.027 20.031 1 46.34 115 HIS B C 1
ATOM 3159 O O . HIS B 1 115 ? -17.938 -3.844 18.938 1 46.34 115 HIS B O 1
ATOM 3165 N N . PRO B 1 116 ? -19.719 -4.453 20.172 1 48.75 116 PRO B N 1
ATOM 3166 C CA . PRO B 1 116 ? -20.672 -4.426 19.047 1 48.75 116 PRO B CA 1
ATOM 3167 C C . PRO B 1 116 ? -20.438 -3.248 18.109 1 48.75 116 PRO B C 1
ATOM 3169 O O . PRO B 1 116 ? -20.688 -3.354 16.906 1 48.75 116 PRO B O 1
ATOM 3172 N N . GLN B 1 117 ? -19.953 -2.172 18.703 1 49.22 117 GLN B N 1
ATOM 3173 C CA . GLN B 1 117 ? -19.875 -0.992 17.844 1 49.22 117 GLN B CA 1
ATOM 3174 C C . GLN B 1 117 ? -18.734 -1.124 16.844 1 49.22 117 GLN B C 1
ATOM 3176 O O . GLN B 1 117 ? -18.828 -0.592 15.727 1 49.22 117 GLN B O 1
ATOM 3181 N N . ILE B 1 118 ? -17.703 -1.847 17.234 1 52.5 118 ILE B N 1
ATOM 3182 C CA . ILE B 1 118 ? -16.562 -1.978 16.328 1 52.5 118 ILE B CA 1
ATOM 3183 C C . ILE B 1 118 ? -16.922 -2.93 15.188 1 52.5 118 ILE B C 1
ATOM 3185 O O . ILE B 1 118 ? -16.547 -2.709 14.039 1 52.5 118 ILE B O 1
ATOM 3189 N N . GLY B 1 119 ? -17.703 -3.922 15.492 1 56.38 119 GLY B N 1
ATOM 3190 C CA . GLY B 1 119 ? -18.141 -4.875 14.492 1 56.38 119 GLY B CA 1
ATOM 3191 C C . GLY B 1 119 ? -18.938 -4.234 13.367 1 56.38 119 GLY B C 1
ATOM 3192 O O . GLY B 1 119 ? -18.891 -4.695 12.227 1 56.38 119 GLY B O 1
ATOM 3193 N N . GLY B 1 120 ? -19.562 -3.139 13.766 1 59.56 120 GLY B N 1
ATOM 3194 C CA . GLY B 1 120 ? -20.391 -2.461 12.773 1 59.56 120 GLY B CA 1
ATOM 3195 C C . GLY B 1 120 ? -19.578 -1.845 11.648 1 59.56 120 GLY B C 1
ATOM 3196 O O . GLY B 1 120 ? -20.016 -1.828 10.492 1 59.56 120 GLY B O 1
ATOM 3197 N N . GLY B 1 121 ? -18.344 -1.41 11.969 1 63.06 121 GLY B N 1
ATOM 3198 C CA . GLY B 1 121 ? -17.516 -0.779 10.953 1 63.06 121 GLY B CA 1
ATOM 3199 C C . GLY B 1 121 ? -17 -1.752 9.906 1 63.06 121 GLY B C 1
ATOM 3200 O O . GLY B 1 121 ? -17.109 -1.49 8.711 1 63.06 121 GLY B O 1
ATOM 3201 N N . VAL B 1 122 ? -16.609 -2.936 10.281 1 72.19 122 VAL B N 1
ATOM 3202 C CA . VAL B 1 122 ? -16.094 -3.92 9.336 1 72.19 122 VAL B CA 1
ATOM 3203 C C . VAL B 1 122 ? -17.234 -4.516 8.523 1 72.19 122 VAL B C 1
ATOM 3205 O O . VAL B 1 122 ? -17.078 -4.793 7.332 1 72.19 122 VAL B O 1
ATOM 3208 N N . GLU B 1 123 ? -18.406 -4.711 9.25 1 75.25 123 GLU B N 1
ATOM 3209 C CA . GLU B 1 123 ? -19.578 -5.242 8.555 1 75.25 123 GLU B CA 1
ATOM 3210 C C . GLU B 1 123 ? -20.016 -4.316 7.418 1 75.25 123 GLU B C 1
ATOM 3212 O O . GLU B 1 123 ? -20.391 -4.781 6.34 1 75.25 123 GLU B O 1
ATOM 3217 N N . ARG B 1 124 ? -19.922 -3.076 7.645 1 77.94 124 ARG B N 1
ATOM 3218 C CA . ARG B 1 124 ? -20.25 -2.107 6.609 1 77.94 124 ARG B CA 1
ATOM 3219 C C . ARG B 1 124 ? -19.266 -2.178 5.445 1 77.94 124 ARG B C 1
ATOM 3221 O O . ARG B 1 124 ? -19.672 -2.188 4.281 1 77.94 124 ARG B O 1
ATOM 3228 N N . GLU B 1 125 ? -17.984 -2.223 5.773 1 86.31 125 GLU B N 1
ATOM 3229 C CA . GLU B 1 125 ? -16.969 -2.318 4.727 1 86.31 125 GLU B CA 1
ATOM 3230 C C . GLU B 1 125 ? -17.109 -3.621 3.943 1 86.31 125 GLU B C 1
ATOM 3232 O O . GLU B 1 125 ? -17 -3.629 2.717 1 86.31 125 GLU B O 1
ATOM 3237 N N . ASN B 1 126 ? -17.422 -4.695 4.676 1 86.62 126 ASN B N 1
ATOM 3238 C CA . ASN B 1 126 ? -17.609 -5.98 4.012 1 86.62 126 ASN B CA 1
ATOM 3239 C C . ASN B 1 126 ? -18.797 -5.953 3.059 1 86.62 126 ASN B C 1
ATOM 3241 O O . ASN B 1 126 ? -18.734 -6.508 1.96 1 86.62 126 ASN B O 1
ATOM 3245 N N . GLY B 1 127 ? -19.844 -5.328 3.547 1 88.06 127 GLY B N 1
ATOM 3246 C CA . GLY B 1 127 ? -21 -5.16 2.68 1 88.06 127 GLY B CA 1
ATOM 3247 C C . GLY B 1 127 ? -20.703 -4.355 1.431 1 88.06 127 GLY B C 1
ATOM 3248 O O . GLY B 1 127 ? -21.125 -4.715 0.333 1 88.06 127 GLY B O 1
ATOM 3249 N N . THR B 1 128 ? -19.953 -3.334 1.589 1 88.25 128 THR B N 1
ATOM 3250 C CA . THR B 1 128 ? -19.578 -2.482 0.468 1 88.25 128 THR B CA 1
ATOM 3251 C C . THR B 1 128 ? -18.703 -3.25 -0.523 1 88.25 128 THR B C 1
ATOM 3253 O O . THR B 1 128 ? -18.922 -3.172 -1.734 1 88.25 128 THR B O 1
ATOM 3256 N N . ILE B 1 129 ? -17.75 -4.027 -0.024 1 93.06 129 ILE B N 1
ATOM 3257 C CA . ILE B 1 129 ? -16.859 -4.812 -0.883 1 93.06 129 ILE B CA 1
ATOM 3258 C C . ILE B 1 129 ? -17.688 -5.805 -1.699 1 93.06 129 ILE B C 1
ATOM 3260 O O . ILE B 1 129 ? -17.531 -5.895 -2.92 1 93.06 129 ILE B O 1
ATOM 3264 N N . LYS B 1 130 ? -18.562 -6.5 -1.063 1 91.5 130 LYS B N 1
ATOM 3265 C CA . LYS B 1 130 ? -19.359 -7.523 -1.737 1 91.5 130 LYS B CA 1
ATOM 3266 C C . LYS B 1 130 ? -20.25 -6.906 -2.814 1 91.5 130 LYS B C 1
ATOM 3268 O O . LYS B 1 130 ? -20.281 -7.395 -3.945 1 91.5 130 LYS B O 1
ATOM 3273 N N . ASN B 1 131 ? -20.875 -5.832 -2.453 1 90.75 131 ASN B N 1
ATOM 3274 C CA . ASN B 1 131 ? -21.781 -5.176 -3.389 1 90.75 131 ASN B CA 1
ATOM 3275 C C . ASN B 1 131 ? -21.047 -4.609 -4.594 1 90.75 131 ASN B C 1
ATOM 3277 O O . ASN B 1 131 ? -21.453 -4.805 -5.734 1 90.75 131 ASN B O 1
ATOM 3281 N N . LYS B 1 132 ? -19.984 -3.959 -4.355 1 91.06 132 LYS B N 1
ATOM 3282 C CA . LYS B 1 132 ? -19.234 -3.326 -5.434 1 91.06 132 LYS B CA 1
ATOM 3283 C C . LYS B 1 132 ? -18.531 -4.367 -6.309 1 91.06 132 LYS B C 1
ATOM 3285 O O . LYS B 1 132 ? -18.406 -4.184 -7.52 1 91.06 132 LYS B O 1
ATOM 3290 N N . LEU B 1 133 ? -18.078 -5.438 -5.664 1 92.62 133 LEU B N 1
ATOM 3291 C CA . LEU B 1 133 ? -17.5 -6.527 -6.449 1 92.62 133 LEU B CA 1
ATOM 3292 C C . LEU B 1 133 ? -18.547 -7.133 -7.383 1 92.62 133 LEU B C 1
ATOM 3294 O O . LEU B 1 133 ? -18.266 -7.371 -8.562 1 92.62 133 LEU B O 1
ATOM 3298 N N . ALA B 1 134 ? -19.719 -7.359 -6.836 1 91.06 134 ALA B N 1
ATOM 3299 C CA . ALA B 1 134 ? -20.812 -7.922 -7.641 1 91.06 134 ALA B CA 1
ATOM 3300 C C . ALA B 1 134 ? -21.109 -7.035 -8.844 1 91.06 134 ALA B C 1
ATOM 3302 O O . ALA B 1 134 ? -21.234 -7.523 -9.969 1 91.06 134 ALA B O 1
ATOM 3303 N N . LYS B 1 135 ? -21.203 -5.809 -8.57 1 87.31 135 LYS B N 1
ATOM 3304 C CA . LYS B 1 135 ? -21.5 -4.855 -9.633 1 87.31 135 LYS B CA 1
ATOM 3305 C C . LYS B 1 135 ? -20.391 -4.816 -10.672 1 87.31 135 LYS B C 1
ATOM 3307 O O . LYS B 1 135 ? -20.641 -4.855 -11.875 1 87.31 135 LYS B O 1
ATOM 3312 N N . CYS B 1 136 ? -19.172 -4.715 -10.227 1 87.44 136 CYS B N 1
ATOM 3313 C CA . CYS B 1 136 ? -18.016 -4.648 -11.117 1 87.44 136 CYS B CA 1
ATOM 3314 C C . CYS B 1 136 ? -17.922 -5.902 -11.977 1 87.44 136 CYS B C 1
ATOM 3316 O O . CYS B 1 136 ? -17.672 -5.816 -13.18 1 87.44 136 CYS B O 1
ATOM 3318 N N . CYS B 1 137 ? -18.109 -6.996 -11.32 1 88.44 137 CYS B N 1
ATOM 3319 C CA . CYS B 1 137 ? -18.047 -8.258 -12.047 1 88.44 137 CYS B CA 1
ATOM 3320 C C . CYS B 1 137 ? -19.156 -8.344 -13.094 1 88.44 137 CYS B C 1
ATOM 3322 O O . CYS B 1 137 ? -18.922 -8.805 -14.211 1 88.44 137 CYS B O 1
ATOM 3324 N N . ALA B 1 138 ? -20.297 -7.945 -12.766 1 86.25 138 ALA B N 1
ATOM 3325 C CA . ALA B 1 138 ? -21.438 -7.969 -13.688 1 86.25 138 ALA B CA 1
ATOM 3326 C C . ALA B 1 138 ? -21.203 -7.039 -14.875 1 86.25 138 ALA B C 1
ATOM 3328 O O . ALA B 1 138 ? -21.484 -7.398 -16.016 1 86.25 138 ALA B O 1
ATOM 3329 N N . ASP B 1 139 ? -20.609 -5.91 -14.609 1 79.56 139 ASP B N 1
ATOM 3330 C CA . ASP B 1 139 ? -20.422 -4.879 -15.625 1 79.56 139 ASP B CA 1
ATOM 3331 C C . ASP B 1 139 ? -19.281 -5.238 -16.578 1 79.56 139 ASP B C 1
ATOM 3333 O O . ASP B 1 139 ? -19.312 -4.867 -17.75 1 79.56 139 ASP B O 1
ATOM 3337 N N . THR B 1 140 ? -18.312 -5.996 -16.094 1 77.06 140 THR B N 1
ATOM 3338 C CA . THR B 1 140 ? -17.094 -6.113 -16.891 1 77.06 140 THR B CA 1
ATOM 3339 C C . THR B 1 140 ? -16.828 -7.57 -17.25 1 77.06 140 THR B C 1
ATOM 3341 O O . THR B 1 140 ? -16.016 -7.855 -18.141 1 77.06 140 THR B O 1
ATOM 3344 N N . GLY B 1 141 ? -17.422 -8.492 -16.5 1 83.12 141 GLY B N 1
ATOM 3345 C CA . GLY B 1 141 ? -17.125 -9.906 -16.719 1 83.12 141 GLY B CA 1
ATOM 3346 C C . GLY B 1 141 ? -15.859 -10.359 -16.016 1 83.12 141 GLY B C 1
ATOM 3347 O O . GLY B 1 141 ? -15.477 -11.523 -16.125 1 83.12 141 GLY B O 1
ATOM 3348 N N . LEU B 1 142 ? -15.242 -9.43 -15.352 1 87.25 142 LEU B N 1
ATOM 3349 C CA . LEU B 1 142 ? -14.039 -9.789 -14.609 1 87.25 142 LEU B CA 1
ATOM 3350 C C . LEU B 1 142 ? -14.383 -10.672 -13.414 1 87.25 142 LEU B C 1
ATOM 3352 O O . LEU B 1 142 ? -15.469 -10.562 -12.844 1 87.25 142 LEU B O 1
ATOM 3356 N N . SER B 1 143 ? -13.453 -11.586 -13.102 1 91.69 143 SER B N 1
ATOM 3357 C CA . SER B 1 143 ? -13.594 -12.289 -11.836 1 91.69 143 SER B CA 1
ATOM 3358 C C . SER B 1 143 ? -13.438 -11.344 -10.648 1 91.69 143 SER B C 1
ATOM 3360 O O . SER B 1 143 ? -12.883 -10.25 -10.797 1 91.69 143 SER B O 1
ATOM 3362 N N . TRP B 1 144 ? -13.945 -11.75 -9.5 1 93.62 144 TRP B N 1
ATOM 3363 C CA . TRP B 1 144 ? -13.859 -10.836 -8.367 1 93.62 144 TRP B CA 1
ATOM 3364 C C . TRP B 1 144 ? -12.414 -10.633 -7.941 1 93.62 144 TRP B C 1
ATOM 3366 O O . TRP B 1 144 ? -12.055 -9.562 -7.441 1 93.62 144 TRP B O 1
ATOM 3376 N N . THR B 1 145 ? -11.594 -11.648 -8.156 1 94.25 145 THR B N 1
ATOM 3377 C CA . THR B 1 145 ? -10.188 -11.484 -7.816 1 94.25 145 THR B CA 1
ATOM 3378 C C . THR B 1 145 ? -9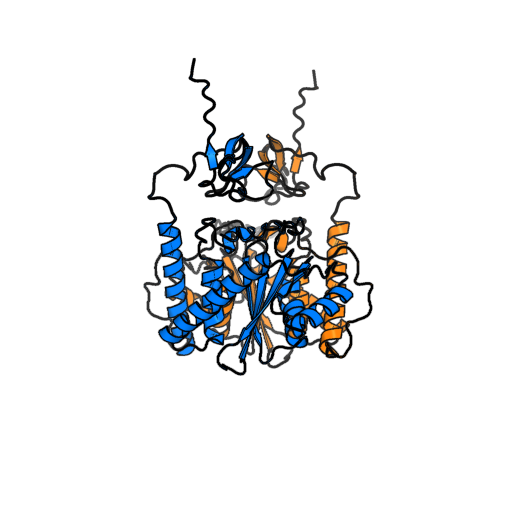.531 -10.43 -8.703 1 94.25 145 THR B C 1
ATOM 3380 O O . THR B 1 145 ? -8.688 -9.656 -8.234 1 94.25 145 THR B O 1
ATOM 3383 N N . GLN B 1 146 ? -9.938 -10.32 -9.906 1 91.56 146 GLN B N 1
ATOM 3384 C CA . GLN B 1 146 ? -9.406 -9.336 -10.836 1 91.56 146 GLN B CA 1
ATOM 3385 C C . GLN B 1 146 ? -9.984 -7.949 -10.562 1 91.56 146 GLN B C 1
ATOM 3387 O O . GLN B 1 146 ? -9.305 -6.938 -10.734 1 91.56 146 GLN B O 1
ATOM 3392 N N . ALA B 1 147 ? -11.203 -7.918 -10.117 1 93.31 147 ALA B N 1
ATOM 3393 C CA . ALA B 1 147 ? -11.914 -6.66 -9.914 1 93.31 147 ALA B CA 1
ATOM 3394 C C . ALA B 1 147 ? -11.555 -6.035 -8.57 1 93.31 147 ALA B C 1
ATOM 3396 O O . ALA B 1 147 ? -11.805 -4.848 -8.352 1 93.31 147 ALA B O 1
ATOM 3397 N N . LEU B 1 148 ? -10.969 -6.766 -7.711 1 95.62 148 LEU B N 1
ATOM 3398 C CA . LEU B 1 148 ? -10.797 -6.379 -6.312 1 95.62 148 LEU B CA 1
ATOM 3399 C C . LEU B 1 148 ? -10 -5.082 -6.203 1 95.62 148 LEU B C 1
ATOM 3401 O O . LEU B 1 148 ? -10.391 -4.168 -5.477 1 95.62 148 LEU B O 1
ATOM 3405 N N . PRO B 1 149 ? -8.93 -4.934 -7.012 1 95.44 149 PRO B N 1
ATOM 3406 C CA . PRO B 1 149 ? -8.164 -3.688 -6.879 1 95.44 149 PRO B CA 1
ATOM 3407 C C . PRO B 1 149 ? -8.977 -2.453 -7.262 1 95.44 149 PRO B C 1
ATOM 3409 O O . PRO B 1 149 ? -8.812 -1.39 -6.656 1 95.44 149 PRO B O 1
ATOM 3412 N N . ILE B 1 150 ? -9.789 -2.584 -8.203 1 92.81 150 ILE B N 1
ATOM 3413 C CA . ILE B 1 150 ? -10.633 -1.474 -8.641 1 92.81 150 ILE B CA 1
ATOM 3414 C C . ILE B 1 150 ? -11.617 -1.11 -7.531 1 92.81 150 ILE B C 1
ATOM 3416 O O . ILE B 1 150 ? -11.812 0.069 -7.227 1 92.81 150 ILE B O 1
ATOM 3420 N N . VAL B 1 151 ? -12.188 -2.129 -6.945 1 94.38 151 VAL B N 1
ATOM 3421 C CA . VAL B 1 151 ? -13.164 -1.922 -5.879 1 94.38 151 VAL B CA 1
ATOM 3422 C C . VAL B 1 151 ? -12.484 -1.287 -4.672 1 94.38 151 VAL B C 1
ATOM 3424 O O . VAL B 1 151 ? -13.023 -0.366 -4.055 1 94.38 151 VAL B O 1
ATOM 3427 N N . LEU B 1 152 ? -11.328 -1.77 -4.348 1 95.94 152 LEU B N 1
ATOM 3428 C CA . LEU B 1 152 ? -10.586 -1.195 -3.229 1 95.94 152 LEU B CA 1
ATOM 3429 C C . LEU B 1 152 ? -10.219 0.258 -3.51 1 95.94 152 LEU B C 1
ATOM 3431 O O . LEU B 1 152 ? -10.289 1.104 -2.613 1 95.94 152 LEU B O 1
ATOM 3435 N N . MET B 1 153 ? -9.82 0.54 -4.715 1 93.94 153 MET B N 1
ATOM 3436 C CA . MET B 1 153 ? -9.531 1.921 -5.094 1 93.94 153 MET B CA 1
ATOM 3437 C C . MET B 1 153 ? -10.742 2.816 -4.848 1 93.94 153 MET B C 1
ATOM 3439 O O . MET B 1 153 ? -10.617 3.895 -4.266 1 93.94 153 MET B O 1
ATOM 3443 N N . TYR B 1 154 ? -11.875 2.348 -5.281 1 90.94 154 TYR B N 1
ATOM 3444 C CA . TYR B 1 154 ? -13.117 3.088 -5.078 1 90.94 154 TYR B CA 1
ATOM 3445 C C . TYR B 1 154 ? -13.352 3.359 -3.596 1 90.94 154 TYR B C 1
ATOM 3447 O O . TYR B 1 154 ? -13.648 4.492 -3.203 1 90.94 154 TYR B O 1
ATOM 3455 N N . MET B 1 155 ? -13.188 2.381 -2.828 1 91.94 155 MET B N 1
ATOM 3456 C CA . MET B 1 155 ? -13.445 2.512 -1.397 1 91.94 155 MET B CA 1
ATOM 3457 C C . MET B 1 155 ? -12.438 3.459 -0.748 1 91.94 155 MET B C 1
ATOM 3459 O O . MET B 1 155 ? -12.805 4.27 0.106 1 91.94 155 MET B O 1
ATOM 3463 N N . ARG B 1 156 ? -11.211 3.377 -1.15 1 92.69 156 ARG B N 1
ATOM 3464 C CA . ARG B 1 156 ? -10.125 4.141 -0.543 1 92.69 156 ARG B CA 1
ATOM 3465 C C . ARG B 1 156 ? -10.203 5.613 -0.937 1 92.69 156 ARG B C 1
ATOM 3467 O O . ARG B 1 156 ? -9.82 6.492 -0.162 1 92.69 156 ARG B O 1
ATOM 3474 N N . MET B 1 157 ? -10.75 5.863 -2.123 1 90.19 157 MET B N 1
ATOM 3475 C CA . MET B 1 157 ? -10.594 7.211 -2.66 1 90.19 157 MET B CA 1
ATOM 3476 C C . MET B 1 157 ? -11.938 7.941 -2.68 1 90.19 157 MET B C 1
ATOM 3478 O O . MET B 1 157 ? -11.977 9.164 -2.822 1 90.19 157 MET B O 1
ATOM 3482 N N . ARG B 1 158 ? -12.961 7.223 -2.479 1 84.19 158 ARG B N 1
ATOM 3483 C CA . ARG B 1 158 ? -14.266 7.871 -2.441 1 84.19 158 ARG B CA 1
ATOM 3484 C C . ARG B 1 158 ? -14.445 8.68 -1.159 1 84.19 158 ARG B C 1
ATOM 3486 O O . ARG B 1 158 ? -13.961 8.281 -0.098 1 84.19 158 ARG B O 1
ATOM 3493 N N . LYS B 1 159 ? -15.164 9.719 -1.372 1 78.25 159 LYS B N 1
ATOM 3494 C CA . LYS B 1 159 ? -15.461 10.531 -0.195 1 78.25 159 LYS B CA 1
ATOM 3495 C C . LYS B 1 159 ? -16.531 9.883 0.664 1 78.25 159 LYS B C 1
ATOM 3497 O O . LYS B 1 159 ? -17.516 9.328 0.139 1 78.25 159 LYS B O 1
ATOM 3502 N N . ILE B 1 160 ? -16.172 9.859 1.887 1 67.81 160 ILE B N 1
ATOM 3503 C CA . ILE B 1 160 ? -17.141 9.344 2.838 1 67.81 160 ILE B CA 1
ATOM 3504 C C . ILE B 1 160 ? -18.094 10.461 3.268 1 67.81 160 ILE B C 1
ATOM 3506 O O . ILE B 1 160 ? -17.656 11.578 3.555 1 67.81 160 ILE B O 1
ATOM 3510 N N . THR B 1 161 ? -19.406 10.156 3.135 1 59.72 161 THR B N 1
ATOM 3511 C CA . THR B 1 161 ? -20.469 11.133 3.326 1 59.72 161 THR B CA 1
ATOM 3512 C C . THR B 1 161 ? -20.312 11.859 4.66 1 59.72 161 THR B C 1
ATOM 3514 O O . THR B 1 161 ? -20.438 13.078 4.73 1 59.72 161 THR B O 1
ATOM 3517 N N . ARG B 1 162 ? -19.938 11.141 5.664 1 55.72 162 ARG B N 1
ATOM 3518 C CA . ARG B 1 162 ? -19.922 11.695 7.012 1 55.72 162 ARG B CA 1
ATOM 3519 C C . ARG B 1 162 ? -18.766 12.68 7.176 1 55.72 162 ARG B C 1
ATOM 3521 O O . ARG B 1 162 ? -18.953 13.773 7.719 1 55.72 162 ARG B O 1
ATOM 3528 N N . SER B 1 163 ? -17.578 12.445 6.652 1 57.88 163 SER B N 1
ATOM 3529 C CA . SER B 1 163 ? -16.375 13.234 6.879 1 57.88 163 SER B CA 1
ATOM 3530 C C . SER B 1 163 ? -16.031 14.07 5.652 1 57.88 163 SER B C 1
ATOM 3532 O O . SER B 1 163 ? -15.227 15 5.742 1 57.88 163 SER B O 1
ATOM 3534 N N . GLN B 1 164 ? -16.609 13.766 4.539 1 64 164 GLN B N 1
ATOM 3535 C CA . GLN B 1 164 ? -16.297 14.367 3.246 1 64 164 GLN B CA 1
ATOM 3536 C C . GLN B 1 164 ? -14.828 14.156 2.887 1 64 164 GLN B C 1
ATOM 3538 O O . GLN B 1 164 ? -14.242 14.953 2.15 1 64 164 GLN B O 1
ATOM 3543 N N . LEU B 1 165 ? -14.242 13.266 3.697 1 72.06 165 LEU B N 1
ATOM 3544 C CA . LEU B 1 165 ? -12.883 12.852 3.389 1 72.06 165 LEU B CA 1
ATOM 3545 C C . LEU B 1 165 ? -12.836 11.391 2.967 1 72.06 165 LEU B C 1
ATOM 3547 O O . LEU B 1 165 ? -13.562 10.555 3.52 1 72.06 165 LEU B O 1
ATOM 3551 N N . SER B 1 166 ? -12.008 11.258 2.025 1 83.31 166 SER B N 1
ATOM 3552 C CA . SER B 1 166 ? -11.781 9.859 1.661 1 83.31 166 SER B CA 1
ATOM 3553 C C . SER B 1 166 ? -10.797 9.195 2.617 1 83.31 166 SER B C 1
ATOM 3555 O O . SER B 1 166 ? -10.07 9.875 3.344 1 83.31 166 SER B O 1
ATOM 3557 N N . GLN B 1 167 ? -10.812 7.863 2.689 1 85.88 167 GLN B N 1
ATOM 3558 C CA . GLN B 1 167 ? -9.812 7.125 3.455 1 85.88 167 GLN B CA 1
ATOM 3559 C C . GLN B 1 167 ? -8.398 7.523 3.043 1 85.88 167 GLN B C 1
ATOM 3561 O O . GLN B 1 167 ? -7.508 7.645 3.891 1 85.88 167 GLN B O 1
ATOM 3566 N N . PHE B 1 168 ? -8.258 7.82 1.782 1 88.62 168 PHE B N 1
ATOM 3567 C CA . PHE B 1 168 ? -6.98 8.242 1.223 1 88.62 168 PHE B CA 1
ATOM 3568 C C . PHE B 1 168 ? -6.543 9.578 1.812 1 88.62 168 PHE B C 1
ATOM 3570 O O . PHE B 1 168 ? -5.41 9.719 2.275 1 88.62 168 PHE B O 1
ATOM 3577 N N . GLU B 1 169 ? -7.395 10.391 1.839 1 76.5 169 GLU B N 1
ATOM 3578 C CA . GLU B 1 169 ? -7.102 11.727 2.361 1 76.5 169 GLU B CA 1
ATOM 3579 C C . GLU B 1 169 ? -6.797 11.672 3.857 1 76.5 169 GLU B C 1
ATOM 3581 O O . GLU B 1 169 ? -5.93 12.406 4.344 1 76.5 169 GLU B O 1
ATOM 3586 N N . ILE B 1 170 ? -7.496 10.875 4.473 1 73.94 170 ILE B N 1
ATOM 3587 C CA . ILE B 1 170 ? -7.277 10.734 5.91 1 73.94 170 ILE B CA 1
ATOM 3588 C C . ILE B 1 170 ? -5.879 10.164 6.16 1 73.94 170 ILE B C 1
ATOM 3590 O O . ILE B 1 170 ? -5.156 10.641 7.039 1 73.94 170 ILE B O 1
ATOM 3594 N N . LEU B 1 171 ? -5.461 9.25 5.367 1 78.75 171 LEU B N 1
ATOM 3595 C CA . LEU B 1 171 ? -4.211 8.539 5.594 1 78.75 171 LEU B CA 1
ATOM 3596 C C . LEU B 1 171 ? -3.025 9.344 5.066 1 78.75 171 LEU B C 1
ATOM 3598 O O . LEU B 1 171 ? -1.97 9.391 5.703 1 78.75 171 LEU B O 1
ATOM 3602 N N . PHE B 1 172 ? -3.242 10.008 3.916 1 74.38 172 PHE B N 1
ATOM 3603 C CA . PHE B 1 172 ? -2.086 10.586 3.242 1 74.38 172 PHE B CA 1
ATOM 3604 C C . PHE B 1 172 ? -2.096 12.102 3.357 1 74.38 172 PHE B C 1
ATOM 3606 O O . PHE B 1 172 ? -1.115 12.766 3.01 1 74.38 172 PHE B O 1
ATOM 3613 N N . GLY B 1 173 ? -3.176 12.609 3.771 1 65.56 173 GLY B N 1
ATOM 3614 C CA . GLY B 1 173 ? -3.26 14.039 4 1 65.56 173 GLY B CA 1
ATOM 3615 C C . GLY B 1 173 ? -3.459 14.844 2.729 1 65.56 173 GLY B C 1
ATOM 3616 O O . GLY B 1 173 ? -3.328 16.062 2.73 1 65.56 173 GLY B O 1
ATOM 3617 N N . ALA B 1 174 ? -3.59 14.203 1.663 1 65.81 174 ALA B N 1
ATOM 3618 C CA . ALA B 1 174 ? -3.816 14.852 0.373 1 65.81 174 ALA B CA 1
ATOM 3619 C C . ALA B 1 174 ? -4.758 14.023 -0.497 1 65.81 174 ALA B C 1
ATOM 3621 O O . ALA B 1 174 ? -4.816 12.797 -0.37 1 65.81 174 ALA B O 1
ATOM 3622 N N . PRO B 1 175 ? -5.5 14.742 -1.307 1 71.62 175 PRO B N 1
ATOM 3623 C CA . PRO B 1 175 ? -6.387 13.992 -2.197 1 71.62 175 PRO B CA 1
ATOM 3624 C C . PRO B 1 175 ? -5.621 13.172 -3.236 1 71.62 175 PRO B C 1
ATOM 3626 O O . PRO B 1 175 ? -4.508 13.539 -3.621 1 71.62 175 PRO B O 1
ATOM 3629 N N . PRO B 1 176 ? -6.23 12.086 -3.559 1 78.38 176 PRO B N 1
ATOM 3630 C CA . PRO B 1 176 ? -5.609 11.312 -4.637 1 78.38 176 PRO B CA 1
ATOM 3631 C C . PRO B 1 176 ? -5.727 12 -5.996 1 78.38 176 PRO B C 1
ATOM 3633 O O . PRO B 1 176 ? -6.641 12.805 -6.211 1 78.38 176 PRO B O 1
ATOM 3636 N N . GLN B 1 177 ? -4.781 11.719 -6.793 1 77.56 177 GLN B N 1
ATOM 3637 C CA . GLN B 1 177 ? -4.898 12.18 -8.172 1 77.56 177 GLN B CA 1
ATOM 3638 C C . GLN B 1 177 ? -5.742 11.219 -9 1 77.56 177 GLN B C 1
ATOM 3640 O O . GLN B 1 177 ? -5.352 10.07 -9.219 1 77.56 177 GLN B O 1
ATOM 3645 N N . ILE B 1 178 ? -6.867 11.664 -9.391 1 76.44 178 ILE B N 1
ATOM 3646 C CA . ILE B 1 178 ? -7.801 10.789 -10.086 1 76.44 178 ILE B CA 1
ATOM 3647 C C . ILE B 1 178 ? -7.984 11.266 -11.523 1 76.44 178 ILE B C 1
ATOM 3649 O O . ILE B 1 178 ? -8.805 10.719 -12.266 1 76.44 178 ILE B O 1
ATOM 3653 N N . GLY B 1 179 ? -7.156 12.109 -11.977 1 69.31 179 GLY B N 1
ATOM 3654 C CA . GLY B 1 179 ? -7.242 12.609 -13.344 1 69.31 179 GLY B CA 1
ATOM 3655 C C . GLY B 1 179 ? -8.305 13.68 -13.516 1 69.31 179 GLY B C 1
ATOM 3656 O O . GLY B 1 179 ? -9.242 13.773 -12.727 1 69.31 179 GLY B O 1
ATOM 3657 N N . LEU B 1 180 ? -8.047 14.641 -14.312 1 55.91 180 LEU B N 1
ATOM 3658 C CA . LEU B 1 180 ? -8.938 15.781 -14.508 1 55.91 180 LEU B CA 1
ATOM 3659 C C . LEU B 1 180 ? -10.047 15.43 -15.5 1 55.91 180 LEU B C 1
ATOM 3661 O O . LEU B 1 180 ? -11.148 15.984 -15.422 1 55.91 180 LEU B O 1
ATOM 3665 N N . LYS B 1 181 ? -9.641 14.656 -16.531 1 58 181 LYS B N 1
ATOM 3666 C CA . LYS B 1 181 ? -10.586 14.406 -17.625 1 58 181 LYS B CA 1
ATOM 3667 C C . LYS B 1 181 ? -10.875 12.914 -17.766 1 58 181 LYS B C 1
ATOM 3669 O O . LYS B 1 181 ? -10.047 12.078 -17.391 1 58 181 LYS B O 1
ATOM 3674 N N . ALA B 1 182 ? -12.195 12.594 -17.984 1 54.38 182 ALA B N 1
ATOM 3675 C CA . ALA B 1 182 ? -12.562 11.227 -18.344 1 54.38 182 ALA B CA 1
ATOM 3676 C C . ALA B 1 182 ? -11.695 10.695 -19.469 1 54.38 182 ALA B C 1
ATOM 3678 O O . ALA B 1 182 ? -11.305 11.453 -20.375 1 54.38 182 ALA B O 1
ATOM 3679 N N . PRO B 1 183 ? -11.195 9.43 -19.328 1 53.94 183 PRO B N 1
ATOM 3680 C CA . PRO B 1 183 ? -10.398 8.875 -20.422 1 53.94 183 PRO B CA 1
ATOM 3681 C C . PRO B 1 183 ? -11.055 9.078 -21.781 1 53.94 183 PRO B C 1
ATOM 3683 O O . PRO B 1 183 ? -12.266 8.883 -21.938 1 53.94 183 PRO B O 1
ATOM 3686 N N . GLY B 1 184 ? -10.602 10.023 -22.578 1 51.03 184 GLY B N 1
ATOM 3687 C CA . GLY B 1 184 ? -11.188 10.25 -23.891 1 51.03 184 GLY B CA 1
ATOM 3688 C C . GLY B 1 184 ? -10.555 9.398 -24.969 1 51.03 184 GLY B C 1
ATOM 3689 O O . GLY B 1 184 ? -11.016 9.406 -26.109 1 51.03 184 GLY B O 1
ATOM 3690 N N . CYS B 1 185 ? -9.523 8.781 -24.656 1 52.91 185 CYS B N 1
ATOM 3691 C CA . CYS B 1 185 ? -8.836 8.219 -25.812 1 52.91 185 CYS B CA 1
ATOM 3692 C C . CYS B 1 185 ? -9.109 6.723 -25.922 1 52.91 185 CYS B C 1
ATOM 3694 O O . CYS B 1 185 ? -9.484 6.074 -24.953 1 52.91 185 CYS B O 1
ATOM 3696 N N . PRO B 1 186 ? -8.867 6.191 -27.188 1 56.56 186 PRO B N 1
ATOM 3697 C CA . PRO B 1 186 ? -9.047 4.77 -27.5 1 56.56 186 PRO B CA 1
ATOM 3698 C C . PRO B 1 186 ? -8.258 3.859 -26.562 1 56.56 186 PRO B C 1
ATOM 3700 O O . PRO B 1 186 ? -7.23 4.273 -26 1 56.56 186 PRO B O 1
ATOM 3703 N N . LEU B 1 187 ? -8.852 2.711 -26.266 1 60.44 187 LEU B N 1
ATOM 3704 C CA . LEU B 1 187 ? -8.273 1.645 -25.453 1 60.44 187 LEU B CA 1
ATOM 3705 C C . LEU B 1 187 ? -6.867 1.303 -25.938 1 60.44 187 LEU B C 1
ATOM 3707 O O . LEU B 1 187 ? -6.586 1.362 -27.141 1 60.44 187 LEU B O 1
ATOM 3711 N N . PRO B 1 188 ? -5.949 1.188 -24.969 1 59.38 188 PRO B N 1
ATOM 3712 C CA . PRO B 1 188 ? -4.605 0.77 -25.375 1 59.38 188 PRO B CA 1
ATOM 3713 C C . PRO B 1 188 ? -4.617 -0.34 -26.422 1 59.38 188 PRO B C 1
ATOM 3715 O O . PRO B 1 188 ? -5.578 -1.109 -26.5 1 59.38 188 PRO B O 1
ATOM 3718 N N . SER B 1 189 ? -3.678 -0.287 -27.328 1 58.34 189 SER B N 1
ATOM 3719 C CA . SER B 1 189 ? -3.588 -1.284 -28.391 1 58.34 189 SER B CA 1
ATOM 3720 C C . SER B 1 189 ? -3.635 -2.699 -27.828 1 58.34 189 SER B C 1
ATOM 3722 O O . SER B 1 189 ? -3.178 -2.941 -26.703 1 58.34 189 SER B O 1
ATOM 3724 N N . THR B 1 190 ? -4.398 -3.553 -28.422 1 54.75 190 THR B N 1
ATOM 3725 C CA . THR B 1 190 ? -4.621 -4.957 -28.094 1 54.75 190 THR B CA 1
ATOM 3726 C C . THR B 1 190 ? -3.295 -5.684 -27.891 1 54.75 190 THR B C 1
ATOM 3728 O O . THR B 1 190 ? -3.24 -6.715 -27.219 1 54.75 190 THR B O 1
ATOM 3731 N N . THR B 1 191 ? -2.268 -5.188 -28.453 1 56.53 191 THR B N 1
ATOM 3732 C CA . THR B 1 191 ? -1.019 -5.934 -28.328 1 56.53 191 THR B CA 1
ATOM 3733 C C . THR B 1 191 ? -0.549 -5.957 -26.875 1 56.53 191 THR B C 1
ATOM 3735 O O . THR B 1 191 ? 0.046 -6.941 -26.422 1 56.53 191 THR B O 1
ATOM 3738 N N . LEU B 1 192 ? -0.828 -4.852 -26.188 1 55.81 192 LEU B N 1
ATOM 3739 C CA . LEU B 1 192 ? -0.326 -4.77 -24.828 1 55.81 192 LEU B CA 1
ATOM 3740 C C . LEU B 1 192 ? -1.318 -5.383 -23.844 1 55.81 192 LEU B C 1
ATOM 3742 O O . LEU B 1 192 ? -0.934 -5.816 -22.75 1 55.81 192 LEU B O 1
ATOM 3746 N N . CYS B 1 193 ? -2.564 -5.324 -24.312 1 60.12 193 CYS B N 1
ATOM 3747 C CA . CYS B 1 193 ? -3.537 -5.664 -23.281 1 60.12 193 CYS B CA 1
ATOM 3748 C C . CYS B 1 193 ? -4.445 -6.797 -23.734 1 60.12 193 CYS B C 1
ATOM 3750 O O . CYS B 1 193 ? -5.012 -6.746 -24.828 1 60.12 193 CYS B O 1
ATOM 3752 N N . GLU B 1 194 ? -4.188 -7.934 -23.125 1 66.75 194 GLU B N 1
ATOM 3753 C CA . GLU B 1 194 ? -5.199 -8.977 -23.25 1 66.75 194 GLU B CA 1
ATOM 3754 C C . GLU B 1 194 ? -6.59 -8.445 -22.922 1 66.75 194 GLU B C 1
ATOM 3756 O O . GLU B 1 194 ? -6.723 -7.391 -22.297 1 66.75 194 GLU B O 1
ATOM 3761 N N . ASP B 1 195 ? -7.57 -9.062 -23.609 1 65.44 195 ASP B N 1
ATOM 3762 C CA . ASP B 1 195 ? -8.969 -8.688 -23.438 1 65.44 195 ASP B CA 1
ATOM 3763 C C . ASP B 1 195 ? -9.281 -8.391 -21.969 1 65.44 195 ASP B C 1
ATOM 3765 O O . ASP B 1 195 ? -9.977 -7.422 -21.672 1 65.44 195 ASP B O 1
ATOM 3769 N N . ALA B 1 196 ? -8.633 -9.164 -21.188 1 71.5 196 ALA B N 1
ATOM 3770 C CA . ALA B 1 196 ? -8.891 -8.992 -19.766 1 71.5 196 ALA B CA 1
ATOM 3771 C C . ALA B 1 196 ? -8.312 -7.676 -19.25 1 71.5 196 ALA B C 1
ATOM 3773 O O . ALA B 1 196 ? -8.93 -6.996 -18.438 1 71.5 196 ALA B O 1
ATOM 3774 N N . MET B 1 197 ? -7.25 -7.242 -19.844 1 75.56 197 MET B N 1
ATOM 3775 C CA . MET B 1 197 ? -6.609 -6.004 -19.422 1 75.56 197 MET B CA 1
ATOM 3776 C C . MET B 1 197 ? -7.371 -4.789 -19.938 1 75.56 197 MET B C 1
ATOM 3778 O O . MET B 1 197 ? -7.488 -3.777 -19.25 1 75.56 197 MET B O 1
ATOM 3782 N N . LEU B 1 198 ? -7.887 -4.98 -21.094 1 72.94 198 LEU B N 1
ATOM 3783 C CA . LEU B 1 198 ? -8.688 -3.896 -21.656 1 72.94 198 LEU B CA 1
ATOM 3784 C C . LEU B 1 198 ? -9.938 -3.662 -20.812 1 72.94 198 LEU B C 1
ATOM 3786 O O . LEU B 1 198 ? -10.281 -2.518 -20.516 1 72.94 198 LEU B O 1
ATOM 3790 N N . SER B 1 199 ? -10.562 -4.793 -20.562 1 75.12 199 SER B N 1
ATOM 3791 C CA . SER B 1 199 ? -11.742 -4.684 -19.703 1 75.12 199 SER B CA 1
ATOM 3792 C C . SER B 1 199 ? -11.398 -4.043 -18.375 1 75.12 199 SER B C 1
ATOM 3794 O O . SER B 1 199 ? -12.156 -3.223 -17.859 1 75.12 199 SER B O 1
ATOM 3796 N N . TYR B 1 200 ? -10.32 -4.395 -17.922 1 81.69 200 TYR B N 1
ATOM 3797 C CA . TYR B 1 200 ? -9.867 -3.828 -16.656 1 81.69 200 TYR B CA 1
ATOM 3798 C C . TYR B 1 200 ? -9.672 -2.322 -16.781 1 81.69 200 TYR B C 1
ATOM 3800 O O . TYR B 1 200 ? -10.102 -1.562 -15.906 1 81.69 200 TYR B O 1
ATOM 3808 N N . CYS B 1 201 ? -9.109 -1.943 -17.844 1 77.06 201 CYS B N 1
ATOM 3809 C CA . CYS B 1 201 ? -8.828 -0.529 -18.062 1 77.06 201 CYS B CA 1
ATOM 3810 C C . CYS B 1 201 ? -10.117 0.284 -18.125 1 77.06 201 CYS B C 1
ATOM 3812 O O . CYS B 1 201 ? -10.195 1.377 -17.562 1 77.06 201 CYS B O 1
ATOM 3814 N N . VAL B 1 202 ? -10.977 -0.255 -18.734 1 74.31 202 VAL B N 1
ATOM 3815 C CA . VAL B 1 202 ? -12.266 0.422 -18.875 1 74.31 202 VAL B CA 1
ATOM 3816 C C . VAL B 1 202 ? -12.922 0.583 -17.516 1 74.31 202 VAL B C 1
ATOM 3818 O O . VAL B 1 202 ? -13.422 1.659 -17.172 1 74.31 202 VAL B O 1
ATOM 3821 N N . ASN B 1 203 ? -12.875 -0.432 -16.766 1 79.56 203 ASN B N 1
ATOM 3822 C CA . ASN B 1 203 ? -13.492 -0.384 -15.438 1 79.56 203 ASN B CA 1
ATOM 3823 C C . ASN B 1 203 ? -12.734 0.546 -14.5 1 79.56 203 ASN B C 1
ATOM 3825 O O . ASN B 1 203 ? -13.344 1.272 -13.711 1 79.56 203 ASN B O 1
ATOM 3829 N N . LEU B 1 204 ? -11.516 0.47 -14.617 1 80.69 204 LEU B N 1
ATOM 3830 C CA . LEU B 1 204 ? -10.703 1.384 -13.828 1 80.69 204 LEU B CA 1
ATOM 3831 C C . LEU B 1 204 ? -11.023 2.834 -14.164 1 80.69 204 LEU B C 1
ATOM 3833 O O . LEU B 1 204 ? -11.219 3.658 -13.273 1 80.69 204 LEU B O 1
ATOM 3837 N N . SER B 1 205 ? -11.117 3.088 -15.422 1 77.31 205 SER B N 1
ATOM 3838 C CA . SER B 1 205 ? -11.43 4.438 -15.883 1 77.31 205 SER B CA 1
ATOM 3839 C C . SER B 1 205 ? -12.812 4.879 -15.414 1 77.31 205 SER B C 1
ATOM 3841 O O . SER B 1 205 ? -13 6.023 -14.992 1 77.31 205 SER B O 1
ATOM 3843 N N . SER B 1 206 ? -13.703 3.982 -15.516 1 78.06 206 SER B N 1
ATOM 3844 C CA . SER B 1 206 ? -15.062 4.281 -15.07 1 78.06 206 SER B CA 1
ATOM 3845 C C . SER B 1 206 ? -15.109 4.559 -13.578 1 78.06 206 SER B C 1
ATOM 3847 O O . SER B 1 206 ? -15.805 5.473 -13.125 1 78.06 206 SER B O 1
ATOM 3849 N N . THR B 1 207 ? -14.438 3.793 -12.852 1 80.69 207 THR B N 1
ATOM 3850 C CA . THR B 1 207 ? -14.391 3.979 -11.406 1 80.69 207 THR B CA 1
ATOM 3851 C C . THR B 1 207 ? -13.75 5.316 -11.055 1 80.69 207 THR B C 1
ATOM 3853 O O . THR B 1 207 ? -14.234 6.035 -10.18 1 80.69 207 THR B O 1
ATOM 3856 N N . LEU B 1 208 ? -12.727 5.645 -11.734 1 77.94 208 LEU B N 1
ATOM 3857 C CA . LEU B 1 208 ? -12.07 6.93 -11.516 1 77.94 208 LEU B CA 1
ATOM 3858 C C . LEU B 1 208 ? -13.016 8.086 -11.836 1 77.94 208 LEU B C 1
ATOM 3860 O O . LEU B 1 208 ? -13.047 9.086 -11.125 1 77.94 208 LEU B O 1
ATOM 3864 N N . ALA B 1 209 ? -13.75 7.891 -12.875 1 75.5 209 ALA B N 1
ATOM 3865 C CA . ALA B 1 209 ? -14.734 8.898 -13.242 1 75.5 209 ALA B CA 1
ATOM 3866 C C . ALA B 1 209 ? -15.797 9.055 -12.156 1 75.5 209 ALA B C 1
ATOM 3868 O O . ALA B 1 209 ? -16.219 10.172 -11.852 1 75.5 209 ALA B O 1
ATOM 3869 N N . ASP B 1 210 ? -16.203 7.969 -11.656 1 78 210 ASP B N 1
ATOM 3870 C CA . ASP B 1 210 ? -17.188 7.992 -10.578 1 78 210 ASP B CA 1
ATOM 3871 C C . ASP B 1 210 ? -16.641 8.727 -9.352 1 78 210 ASP B C 1
ATOM 3873 O O . ASP B 1 210 ? -17.359 9.523 -8.734 1 78 210 ASP B O 1
ATOM 3877 N N . ILE B 1 211 ? -15.469 8.461 -9.023 1 77.81 211 ILE B N 1
ATOM 3878 C CA . ILE B 1 211 ? -14.844 9.117 -7.883 1 77.81 211 ILE B CA 1
ATOM 3879 C C . ILE B 1 211 ? -14.742 10.617 -8.156 1 77.81 211 ILE B C 1
ATOM 3881 O O . ILE B 1 211 ? -15.016 11.438 -7.27 1 77.81 211 ILE B O 1
ATOM 3885 N N . ARG B 1 212 ? -14.383 10.945 -9.344 1 71.19 212 ARG B N 1
ATOM 3886 C CA . ARG B 1 212 ? -14.266 12.352 -9.727 1 71.19 212 ARG B CA 1
ATOM 3887 C C . ARG B 1 212 ? -15.602 13.078 -9.547 1 71.19 212 ARG B C 1
ATOM 3889 O O . ARG B 1 212 ? -15.633 14.211 -9.062 1 71.19 212 ARG B O 1
ATOM 3896 N N . ARG B 1 213 ? -16.562 12.438 -9.945 1 71.06 213 ARG B N 1
ATOM 3897 C CA . ARG B 1 213 ? -17.891 13.023 -9.82 1 71.06 213 ARG B CA 1
ATOM 3898 C C . ARG B 1 213 ? -18.25 13.258 -8.359 1 71.06 213 ARG B C 1
ATOM 3900 O O . ARG B 1 213 ? -18.844 14.281 -8.016 1 71.06 213 ARG B O 1
ATOM 3907 N N . GLN B 1 214 ? -17.891 12.406 -7.527 1 69.75 214 GLN B N 1
ATOM 3908 C CA . GLN B 1 214 ? -18.188 12.539 -6.105 1 69.75 214 GLN B CA 1
ATOM 3909 C C . GLN B 1 214 ? -17.359 13.664 -5.48 1 69.75 214 GLN B C 1
ATOM 3911 O O . GLN B 1 214 ? -17.859 14.43 -4.656 1 69.75 214 GLN B O 1
ATOM 3916 N N . VAL B 1 215 ? -16.188 13.703 -5.949 1 62.78 215 VAL B N 1
ATOM 3917 C CA . VAL B 1 215 ? -15.297 14.734 -5.43 1 62.78 215 VAL B CA 1
ATOM 3918 C C . VAL B 1 215 ? -15.766 16.109 -5.918 1 62.78 215 VAL B C 1
ATOM 3920 O O . VAL B 1 215 ? -15.789 17.062 -5.148 1 62.78 215 VAL B O 1
ATOM 3923 N N . ALA B 1 216 ? -16.094 16.094 -7.223 1 59.25 216 ALA B N 1
ATOM 3924 C CA . ALA B 1 216 ? -16.594 17.328 -7.801 1 59.25 216 ALA B CA 1
ATOM 3925 C C . ALA B 1 216 ? -17.906 17.766 -7.129 1 59.25 216 ALA B C 1
ATOM 3927 O O . ALA B 1 216 ? -18.125 18.953 -6.906 1 59.25 216 ALA B O 1
ATOM 3928 N N . ALA B 1 217 ? -18.688 16.812 -6.922 1 56.25 217 ALA B N 1
ATOM 3929 C CA . ALA B 1 217 ? -19.984 17.094 -6.289 1 56.25 217 ALA B CA 1
ATOM 3930 C C . ALA B 1 217 ? -19.781 17.562 -4.852 1 56.25 217 ALA B C 1
ATOM 3932 O O . ALA B 1 217 ? -20.594 18.344 -4.332 1 56.25 217 ALA B O 1
ATOM 3933 N N . ALA B 1 218 ? -18.812 17.031 -4.363 1 51.53 218 ALA B N 1
ATOM 3934 C CA . ALA B 1 218 ? -18.516 17.422 -2.986 1 51.53 218 ALA B CA 1
ATOM 3935 C C . ALA B 1 218 ? -17.812 18.781 -2.941 1 51.53 218 ALA B C 1
ATOM 3937 O O . ALA B 1 218 ? -17.812 19.438 -1.903 1 51.53 218 ALA B O 1
ATOM 3938 N N . LEU B 1 219 ? -17.078 19.078 -4.105 1 40.97 219 LEU B N 1
ATOM 3939 C CA . LEU B 1 219 ? -16.453 20.391 -4.184 1 40.97 219 LEU B CA 1
ATOM 3940 C C . LEU B 1 219 ? -17.5 21.5 -4.223 1 40.97 219 LEU B C 1
ATOM 3942 O O . LEU B 1 219 ? -18.469 21.422 -4.992 1 40.97 219 LEU B O 1
ATOM 3946 N N . PRO B 1 220 ? -17.672 22.203 -3.197 1 35 220 PRO B N 1
ATOM 3947 C CA . PRO B 1 220 ? -18.609 23.328 -3.309 1 35 220 PRO B CA 1
ATOM 3948 C C . PRO B 1 220 ? -18.5 24.047 -4.652 1 35 220 PRO B C 1
ATOM 3950 O O . PRO B 1 220 ? -17.453 24 -5.305 1 35 220 PRO B O 1
ATOM 3953 N N . THR B 1 221 ? -19.672 24.281 -5.48 1 34.72 221 THR B N 1
ATOM 3954 C CA . THR B 1 221 ? -19.656 25.234 -6.59 1 34.72 221 THR B CA 1
ATOM 3955 C C . THR B 1 221 ? -18.547 26.25 -6.422 1 34.72 221 THR B C 1
ATOM 3957 O O . THR B 1 221 ? -18.312 26.766 -5.32 1 34.72 221 THR B O 1
ATOM 3960 N N . PRO B 1 222 ? -17.656 26.312 -7.434 1 32.22 222 PRO B N 1
ATOM 3961 C CA . PRO B 1 222 ? -16.578 27.297 -7.379 1 32.22 222 PRO B CA 1
ATOM 3962 C C . PRO B 1 222 ? -16.984 28.594 -6.668 1 32.22 222 PRO B C 1
ATOM 3964 O O . PRO B 1 222 ? -17.703 29.406 -7.238 1 32.22 222 PRO B O 1
ATOM 3967 N N . ALA B 1 223 ? -17.562 28.719 -5.586 1 31.34 223 ALA B N 1
ATOM 3968 C CA . ALA B 1 223 ? -17.328 30.062 -5.039 1 31.34 223 ALA B CA 1
ATOM 3969 C C . ALA B 1 223 ? -15.852 30.438 -5.086 1 31.34 223 ALA B C 1
ATOM 3971 O O . ALA B 1 223 ? -14.984 29.578 -4.875 1 31.34 223 ALA B O 1
ATOM 3972 N N . THR B 1 224 ? -15.344 31.328 -5.977 1 34.88 224 THR B N 1
ATOM 3973 C CA . THR B 1 224 ? -14.055 31.922 -6.277 1 34.88 224 THR B CA 1
ATOM 3974 C C . THR B 1 224 ? -13.102 31.781 -5.094 1 34.88 224 THR B C 1
ATOM 3976 O O . THR B 1 224 ? -11.883 31.922 -5.246 1 34.88 224 THR B O 1
ATOM 3979 N N . GLY B 1 225 ? -13.367 31.969 -3.818 1 35.06 225 GLY B N 1
ATOM 3980 C CA . GLY B 1 225 ? -12.508 32.25 -2.678 1 35.06 225 GLY B CA 1
ATOM 3981 C C . GLY B 1 225 ? -12.055 30.984 -1.966 1 35.06 225 GLY B C 1
ATOM 3982 O O . GLY B 1 225 ? -12.484 29.875 -2.314 1 35.06 225 GLY B O 1
ATOM 3983 N N . PRO B 1 226 ? -10.93 30.906 -1.282 1 39.84 226 PRO B N 1
ATOM 3984 C CA . PRO B 1 226 ? -10.484 29.844 -0.382 1 39.84 226 PRO B CA 1
ATOM 3985 C C . PRO B 1 226 ? -11.641 29.094 0.254 1 39.84 226 PRO B C 1
ATOM 3987 O O . PRO B 1 226 ? -12.719 29.656 0.459 1 39.84 226 PRO B O 1
ATOM 3990 N N . LEU B 1 227 ? -11.867 27.859 -0.142 1 44.16 227 LEU B N 1
ATOM 3991 C CA . LEU B 1 227 ? -13.016 27.078 0.316 1 44.16 227 LEU B CA 1
ATOM 3992 C C . LEU B 1 227 ? -13.461 27.531 1.702 1 44.16 227 LEU B C 1
ATOM 3994 O O . LEU B 1 227 ? -14.602 27.297 2.098 1 44.16 227 LEU B O 1
ATOM 3998 N N . HIS B 1 228 ? -12.656 27.656 2.414 1 49.78 228 HIS B N 1
ATOM 3999 C CA . HIS B 1 228 ? -12.922 28.359 3.666 1 49.78 228 HIS B CA 1
ATOM 4000 C C . HIS B 1 228 ? -11.961 29.516 3.867 1 49.78 228 HIS B C 1
ATOM 4002 O O . HIS B 1 228 ? -10.914 29.578 3.217 1 49.78 228 HIS B O 1
ATOM 4008 N N . ARG B 1 229 ? -12.305 30.578 4.188 1 54.47 229 ARG B N 1
ATOM 4009 C CA . ARG B 1 229 ? -11.516 31.766 4.504 1 54.47 229 ARG B CA 1
ATOM 4010 C C . ARG B 1 229 ? -10.836 31.625 5.863 1 54.47 229 ARG B C 1
ATOM 4012 O O . ARG B 1 229 ? -10.516 32.625 6.504 1 54.47 229 ARG B O 1
ATOM 4019 N N . LEU B 1 230 ? -10.711 30.25 6.254 1 62.09 230 LEU B N 1
ATOM 4020 C CA . LEU B 1 230 ? -10.164 30.062 7.59 1 62.09 230 LEU B CA 1
ATOM 4021 C C . LEU B 1 230 ? -8.648 30.234 7.59 1 62.09 230 LEU B C 1
ATOM 4023 O O . LEU B 1 230 ? -7.969 29.797 6.656 1 62.09 230 LEU B O 1
ATOM 4027 N N . GLN B 1 231 ? -8.141 31.062 8.344 1 64.56 231 GLN B N 1
ATOM 4028 C CA . GLN B 1 231 ? -6.715 31.328 8.516 1 64.56 231 GLN B CA 1
ATOM 4029 C C . GLN B 1 231 ? -6.207 30.812 9.859 1 64.56 231 GLN B C 1
ATOM 4031 O O . GLN B 1 231 ? -6.969 30.734 10.828 1 64.56 231 GLN B O 1
ATOM 4036 N N . PRO B 1 232 ? -5.023 30.25 9.82 1 67.81 232 PRO B N 1
ATOM 4037 C CA . PRO B 1 232 ? -4.484 29.938 11.148 1 67.81 232 PRO B CA 1
ATOM 4038 C C . PRO B 1 232 ? -4.633 31.094 12.125 1 67.81 232 PRO B C 1
ATOM 4040 O O . PRO B 1 232 ? -4.379 32.25 11.766 1 67.81 232 PRO B O 1
ATOM 4043 N N . GLY B 1 233 ? -5.141 30.922 13.344 1 70.06 233 GLY B N 1
ATOM 4044 C CA . GLY B 1 233 ? -5.461 31.953 14.32 1 70.06 233 GLY B CA 1
ATOM 4045 C C . GLY B 1 233 ? -6.953 32.156 14.484 1 70.06 233 GLY B C 1
ATOM 4046 O O . GLY B 1 233 ? -7.391 32.75 15.477 1 70.06 233 GLY B O 1
ATOM 4047 N N . ASP B 1 234 ? -7.699 31.797 13.523 1 72.31 234 ASP B N 1
ATOM 4048 C CA . ASP B 1 234 ? -9.148 31.938 13.625 1 72.31 234 ASP B CA 1
ATOM 4049 C C . ASP B 1 234 ? -9.719 31 14.688 1 72.31 234 ASP B C 1
ATOM 4051 O O . ASP B 1 234 ? -9.148 29.938 14.969 1 72.31 234 ASP B O 1
ATOM 4055 N N . PHE B 1 235 ? -10.617 31.547 15.43 1 78.94 235 PHE B N 1
ATOM 4056 C CA . PHE B 1 235 ? -11.344 30.703 16.359 1 78.94 235 PHE B CA 1
ATOM 4057 C C . PHE B 1 235 ? -12.578 30.109 15.703 1 78.94 235 PHE B C 1
ATOM 4059 O O . PHE B 1 235 ? -13.305 30.797 14.992 1 78.94 235 PHE B O 1
ATOM 4066 N N . MET B 1 236 ? -12.656 28.812 15.852 1 78.19 236 MET B N 1
ATOM 4067 C CA . MET B 1 236 ? -13.789 28.156 15.203 1 78.19 236 MET B CA 1
ATOM 4068 C C . MET B 1 236 ? -14.469 27.172 16.156 1 78.19 236 MET B C 1
ATOM 4070 O O . MET B 1 236 ? -13.859 26.719 17.125 1 78.19 236 MET B O 1
ATOM 4074 N N . LEU B 1 237 ? -15.773 27 15.844 1 80.25 237 LEU B N 1
ATOM 4075 C CA . LEU B 1 237 ? -16.547 25.922 16.469 1 80.25 237 LEU B CA 1
ATOM 4076 C C . LEU B 1 237 ? -16.547 24.672 15.602 1 80.25 237 LEU B C 1
ATOM 4078 O O . LEU B 1 237 ? -16.531 24.766 14.375 1 80.25 237 LEU B O 1
ATOM 4082 N N . ILE B 1 238 ? -16.297 23.625 16.188 1 79.62 238 ILE B N 1
ATOM 4083 C CA . ILE B 1 238 ? -16.25 22.359 15.484 1 79.62 238 ILE B CA 1
ATOM 4084 C C . ILE B 1 238 ? -17.5 21.531 15.805 1 79.62 238 ILE B C 1
ATOM 4086 O O . ILE B 1 238 ? -17.891 21.438 16.969 1 79.62 238 ILE B O 1
ATOM 4090 N N . LYS B 1 239 ? -18.078 21.078 14.875 1 74.81 239 LYS B N 1
ATOM 4091 C CA . LYS B 1 239 ? -19.281 20.266 15.031 1 74.81 239 LYS B CA 1
ATOM 4092 C C . LYS B 1 239 ? -18.984 18.984 15.805 1 74.81 239 LYS B C 1
ATOM 4094 O O . LYS B 1 239 ? -18 18.297 15.516 1 74.81 239 LYS B O 1
ATOM 4099 N N . ASP B 1 240 ? -19.672 18.703 16.828 1 68.81 240 ASP B N 1
ATOM 4100 C CA . ASP B 1 240 ? -19.516 17.516 17.656 1 68.81 240 ASP B CA 1
ATOM 4101 C C . ASP B 1 240 ? -20.422 16.391 17.172 1 68.81 240 ASP B C 1
ATOM 4103 O O . ASP B 1 240 ? -21.641 16.422 17.359 1 68.81 240 ASP B O 1
ATOM 4107 N N . PHE B 1 241 ? -19.812 15.422 16.562 1 60.03 241 PHE B N 1
ATOM 4108 C CA . PHE B 1 241 ? -20.609 14.32 16.016 1 60.03 241 PHE B CA 1
ATOM 4109 C C . PHE B 1 241 ? -20.828 13.234 17.062 1 60.03 241 PHE B C 1
ATOM 4111 O O . PHE B 1 241 ? -21.594 12.297 16.828 1 60.03 241 PHE B O 1
ATOM 4118 N N . ARG B 1 242 ? -20.266 13.32 18.125 1 51.16 242 ARG B N 1
ATOM 4119 C CA . ARG B 1 242 ? -20.375 12.32 19.188 1 51.16 242 ARG B CA 1
ATOM 4120 C C . ARG B 1 242 ? -21.438 12.734 20.203 1 51.16 242 ARG B C 1
ATOM 4122 O O . ARG B 1 242 ? -21.438 12.234 21.328 1 51.16 242 ARG B O 1
ATOM 4129 N N . ARG B 1 243 ? -22.25 13.492 19.844 1 53.69 243 ARG B N 1
ATOM 4130 C CA . ARG B 1 243 ? -23.25 13.961 20.797 1 53.69 243 ARG B CA 1
ATOM 4131 C C . ARG B 1 243 ? -24.094 12.797 21.312 1 53.69 243 ARG B C 1
ATOM 4133 O O . ARG B 1 243 ? -24.578 11.977 20.547 1 53.69 243 ARG B O 1
ATOM 4140 N N . LYS B 1 244 ? -23.984 12.547 22.531 1 49.12 244 LYS B N 1
ATOM 4141 C CA . LYS B 1 244 ? -24.781 11.508 23.188 1 49.12 244 LYS B CA 1
ATOM 4142 C C . LYS B 1 244 ? -26.188 12 23.5 1 49.12 244 LYS B C 1
ATOM 4144 O O . LYS B 1 244 ? -27.125 11.203 23.641 1 49.12 244 LYS B O 1
ATOM 4149 N N . SER B 1 245 ? -26.312 13.328 23.828 1 51.16 245 SER B N 1
ATOM 4150 C CA . SER B 1 245 ? -27.609 13.883 24.172 1 51.16 245 SER B CA 1
ATOM 4151 C C . SER B 1 245 ? -28.047 14.953 23.172 1 51.16 245 SER B C 1
ATOM 4153 O O . SER B 1 245 ? -27.203 15.656 22.609 1 51.16 245 SER B O 1
ATOM 4155 N N . TRP B 1 246 ? -29.297 14.945 22.781 1 52.28 246 TRP B N 1
ATOM 4156 C CA . TRP B 1 246 ? -29.891 15.914 21.859 1 52.28 246 TRP B CA 1
ATOM 4157 C C . TRP B 1 246 ? -29.703 17.344 22.375 1 52.28 246 TRP B C 1
ATOM 4159 O O . TRP B 1 246 ? -29.688 18.297 21.594 1 52.28 246 TRP B O 1
ATOM 4169 N N . LYS B 1 247 ? -29.531 17.547 23.672 1 56.53 247 LYS B N 1
ATOM 4170 C CA . LYS B 1 247 ? -29.422 18.859 24.297 1 56.53 247 LYS B CA 1
ATOM 4171 C C . LYS B 1 247 ? -27.969 19.359 24.25 1 56.53 247 LYS B C 1
ATOM 4173 O O . LYS B 1 247 ? -27.703 20.516 24.578 1 56.53 247 LYS B O 1
ATOM 4178 N N . SER B 1 248 ? -27.156 18.484 23.797 1 57.5 248 SER B N 1
ATOM 4179 C CA . SER B 1 248 ? -25.766 18.891 23.812 1 57.5 248 SER B CA 1
ATOM 4180 C C . SER B 1 248 ? -25.438 19.781 22.625 1 57.5 248 SER B C 1
ATOM 4182 O O . SER B 1 248 ? -26.078 19.688 21.578 1 57.5 248 SER B O 1
ATOM 4184 N N . ASN B 1 249 ? -24.625 20.734 22.812 1 63.91 249 ASN B N 1
ATOM 4185 C CA . ASN B 1 249 ? -24.25 21.703 21.781 1 63.91 249 ASN B CA 1
ATOM 4186 C C . ASN B 1 249 ? -23.609 21.016 20.594 1 63.91 249 ASN B C 1
ATOM 4188 O O . ASN B 1 249 ? -22.703 20.203 20.75 1 63.91 249 ASN B O 1
ATOM 4192 N N . ARG B 1 250 ? -24.203 21.188 19.5 1 71.12 250 ARG B N 1
ATOM 4193 C CA . ARG B 1 250 ? -23.75 20.594 18.234 1 71.12 250 ARG B CA 1
ATOM 4194 C C . ARG B 1 250 ? -22.328 21.047 17.906 1 71.12 250 ARG B C 1
ATOM 4196 O O . ARG B 1 250 ? -21.625 20.359 17.172 1 71.12 250 ARG B O 1
ATOM 4203 N N . TRP B 1 251 ? -22.109 22.188 18.438 1 73.75 251 TRP B N 1
ATOM 4204 C CA . TRP B 1 251 ? -20.812 22.781 18.109 1 73.75 251 TRP B CA 1
ATOM 4205 C C . TRP B 1 251 ? -19.922 22.859 19.328 1 73.75 251 TRP B C 1
ATOM 4207 O O . TRP B 1 251 ? -20.344 23.297 20.406 1 73.75 251 TRP B O 1
ATOM 4217 N N . GLN B 1 252 ? -18.781 22.328 19.25 1 77.44 252 GLN B N 1
ATOM 4218 C CA . GLN B 1 252 ? -17.781 22.422 20.297 1 77.44 252 GLN B CA 1
ATOM 4219 C C . GLN B 1 252 ? -16.734 23.469 19.953 1 77.44 252 GLN B C 1
ATOM 4221 O O . GLN B 1 252 ? -16.344 23.625 18.797 1 77.44 252 GLN B O 1
ATOM 4226 N N . GLY B 1 253 ? -16.297 24.188 21.047 1 76.88 253 GLY B N 1
ATOM 4227 C CA . GLY B 1 253 ? -15.344 25.266 20.906 1 76.88 253 GLY B CA 1
ATOM 4228 C C . GLY B 1 253 ? -15.781 26.531 21.609 1 76.88 253 GLY B C 1
ATOM 4229 O O . GLY B 1 253 ? -16.641 26.5 22.5 1 76.88 253 GLY B O 1
ATOM 4230 N N . PRO B 1 254 ? -14.969 27.516 21.266 1 77.56 254 PRO B N 1
ATOM 4231 C CA . PRO B 1 254 ? -14.148 27.797 20.094 1 77.56 254 PRO B CA 1
ATOM 4232 C C . PRO B 1 254 ? -12.734 27.234 20.219 1 77.56 254 PRO B C 1
ATOM 4234 O O . PRO B 1 254 ? -12.156 27.219 21.297 1 77.56 254 PRO B O 1
ATOM 4237 N N . TYR B 1 255 ? -12.367 26.703 19.078 1 81 255 TYR B N 1
ATOM 4238 C CA . TYR B 1 255 ? -10.992 26.219 18.969 1 81 255 TYR B CA 1
ATOM 4239 C C . TYR B 1 255 ? -10.195 27.078 18 1 81 255 TYR B C 1
ATOM 4241 O O . TYR B 1 255 ? -10.727 27.562 17 1 81 255 TYR B O 1
ATOM 4249 N N . GLN B 1 256 ? -9.039 27.312 18.453 1 77.12 256 GLN B N 1
ATOM 4250 C CA . GLN B 1 256 ? -8.164 28.078 17.578 1 77.12 256 GLN B CA 1
ATOM 4251 C C . GLN B 1 256 ? -7.578 27.188 16.469 1 77.12 256 GLN B C 1
ATOM 4253 O O . GLN B 1 256 ? -7.039 26.125 16.75 1 77.12 256 GLN B O 1
ATOM 4258 N N . VAL B 1 257 ? -7.734 27.656 15.297 1 76.5 257 VAL B N 1
ATOM 4259 C CA . VAL B 1 257 ? -7.195 26.953 14.141 1 76.5 257 VAL B CA 1
ATOM 4260 C C . VAL B 1 257 ? -5.672 27.078 14.125 1 76.5 257 VAL B C 1
ATOM 4262 O O . VAL B 1 257 ? -5.137 28.188 14.148 1 76.5 257 VAL B O 1
ATOM 4265 N N . LEU B 1 258 ? -5.055 25.922 14.156 1 69.44 258 LEU B N 1
ATOM 4266 C CA . LEU B 1 258 ? -3.598 25.938 14.125 1 69.44 258 LEU B CA 1
ATOM 4267 C C . LEU B 1 258 ? -3.078 25.812 12.695 1 69.44 258 LEU B C 1
ATOM 4269 O O . LEU B 1 258 ? -2.133 26.516 12.32 1 69.44 258 LEU B O 1
ATOM 4273 N N . LEU B 1 259 ? -3.762 24.953 12.008 1 67.62 259 LEU B N 1
ATOM 4274 C CA . LEU B 1 259 ? -3.369 24.672 10.633 1 67.62 259 LEU B CA 1
ATOM 4275 C C . LEU B 1 259 ? -4.594 24.547 9.734 1 67.62 259 LEU B C 1
ATOM 4277 O O . LEU B 1 259 ? -5.672 24.172 10.195 1 67.62 259 LEU B O 1
ATOM 4281 N N . VAL B 1 260 ? -4.406 25.172 8.508 1 61.91 260 VAL B N 1
ATOM 4282 C CA . VAL B 1 260 ? -5.492 25.078 7.535 1 61.91 260 VAL B CA 1
ATOM 4283 C C . VAL B 1 260 ? -5 24.391 6.27 1 61.91 260 VAL B C 1
ATOM 4285 O O . VAL B 1 260 ? -3.871 24.609 5.828 1 61.91 260 VAL B O 1
ATOM 4288 N N . THR B 1 261 ? -5.707 23.5 5.879 1 60.09 261 THR B N 1
ATOM 4289 C CA . THR B 1 261 ? -5.543 22.938 4.543 1 60.09 261 THR B CA 1
ATOM 4290 C C . THR B 1 261 ? -6.68 23.391 3.625 1 60.09 261 THR B C 1
ATOM 4292 O O . THR B 1 261 ? -7.523 24.188 4.023 1 60.09 261 THR B O 1
ATOM 4295 N N . GLN B 1 262 ? -6.641 22.984 2.434 1 57.34 262 GLN B N 1
ATOM 4296 C CA . GLN B 1 262 ? -7.695 23.375 1.504 1 57.34 262 GLN B CA 1
ATOM 4297 C C . GLN B 1 262 ? -9.062 22.938 2.012 1 57.34 262 GLN B C 1
ATOM 4299 O O . GLN B 1 262 ? -10.07 23.609 1.762 1 57.34 262 GLN B O 1
ATOM 4304 N N . THR B 1 263 ? -9.07 21.969 2.701 1 54.31 263 THR B N 1
ATOM 4305 C CA . THR B 1 263 ? -10.398 21.469 3.035 1 54.31 263 THR B CA 1
ATOM 4306 C C . THR B 1 263 ? -10.539 21.266 4.543 1 54.31 263 THR B C 1
ATOM 4308 O O . THR B 1 263 ? -11.641 21.016 5.043 1 54.31 263 THR B O 1
ATOM 4311 N N . ALA B 1 264 ? -9.477 21.328 5.27 1 64.62 264 ALA B N 1
ATOM 4312 C CA . ALA B 1 264 ? -9.539 20.969 6.684 1 64.62 264 ALA B CA 1
ATOM 4313 C C . ALA B 1 264 ? -8.727 21.938 7.535 1 64.62 264 ALA B C 1
ATOM 4315 O O . ALA B 1 264 ? -7.859 22.656 7.02 1 64.62 264 ALA B O 1
ATOM 4316 N N . VAL B 1 265 ? -9.18 21.906 8.844 1 69 265 VAL B N 1
ATOM 4317 C CA . VAL B 1 265 ? -8.5 22.734 9.836 1 69 265 VAL B CA 1
ATOM 4318 C C . VAL B 1 265 ? -8 21.859 10.984 1 69 265 VAL B C 1
ATOM 4320 O O . VAL B 1 265 ? -8.617 20.844 11.32 1 69 265 VAL B O 1
ATOM 4323 N N . LYS B 1 266 ? -6.926 22.172 11.398 1 71.44 266 LYS B N 1
ATOM 4324 C CA . LYS B 1 266 ? -6.371 21.562 12.602 1 71.44 266 LYS B CA 1
ATOM 4325 C C . LYS B 1 266 ? -6.457 22.5 13.797 1 71.44 266 LYS B C 1
ATOM 4327 O O . LYS B 1 266 ? -6.094 23.672 13.695 1 71.44 266 LYS B O 1
ATOM 4332 N N . VAL B 1 267 ? -7.066 21.953 14.938 1 72.56 267 VAL B N 1
ATOM 4333 C CA . VAL B 1 267 ? -7.199 22.734 16.172 1 72.56 267 VAL B CA 1
ATOM 4334 C C . VAL B 1 267 ? -6.371 22.078 17.281 1 72.56 267 VAL B C 1
ATOM 4336 O O . VAL B 1 267 ? -6.09 20.891 17.234 1 72.56 267 VAL B O 1
ATOM 4339 N N . ALA B 1 268 ? -5.844 22.938 18.203 1 66.88 268 ALA B N 1
ATOM 4340 C CA . ALA B 1 268 ? -4.961 22.484 19.281 1 66.88 268 ALA B CA 1
ATOM 4341 C C . ALA B 1 268 ? -5.645 21.422 20.141 1 66.88 268 ALA B C 1
ATOM 4343 O O . ALA B 1 268 ? -4.988 20.5 20.641 1 66.88 268 ALA B O 1
ATOM 4344 N N . GLU B 1 269 ? -6.918 21.438 20.266 1 66.69 269 GLU B N 1
ATOM 4345 C CA . GLU B 1 269 ? -7.648 20.641 21.234 1 66.69 269 GLU B CA 1
ATOM 4346 C C . GLU B 1 269 ? -8.031 19.281 20.641 1 66.69 269 GLU B C 1
ATOM 4348 O O . GLU B 1 269 ? -8.469 18.391 21.359 1 66.69 269 GLU B O 1
ATOM 4353 N N . ARG B 1 270 ? -7.883 19.234 19.375 1 65.38 270 ARG B N 1
ATOM 4354 C CA . ARG B 1 270 ? -8.234 17.969 18.734 1 65.38 270 ARG B CA 1
ATOM 4355 C C . ARG B 1 270 ? -7.066 17.422 17.938 1 65.38 270 ARG B C 1
ATOM 4357 O O . ARG B 1 270 ? -6.387 18.172 17.219 1 65.38 270 ARG B O 1
ATOM 4364 N N . ALA B 1 271 ? -6.836 16.297 18.234 1 58.38 271 ALA B N 1
ATOM 4365 C CA . ALA B 1 271 ? -5.703 15.656 17.562 1 58.38 271 ALA B CA 1
ATOM 4366 C C . ALA B 1 271 ? -5.988 15.445 16.078 1 58.38 271 ALA B C 1
ATOM 4368 O O . ALA B 1 271 ? -5.07 15.445 15.258 1 58.38 271 ALA B O 1
ATOM 4369 N N . ARG B 1 272 ? -7.223 15.438 15.789 1 58.53 272 ARG B N 1
ATOM 4370 C CA . ARG B 1 272 ? -7.625 15.102 14.422 1 58.53 272 ARG B CA 1
ATOM 4371 C C . ARG B 1 272 ? -7.891 16.359 13.609 1 58.53 272 ARG B C 1
ATOM 4373 O O . ARG B 1 272 ? -8.273 17.391 14.156 1 58.53 272 ARG B O 1
ATOM 4380 N N . TRP B 1 273 ? -7.602 16.312 12.305 1 65.56 273 TRP B N 1
ATOM 4381 C CA . TRP B 1 273 ? -8.039 17.359 11.391 1 65.56 273 TRP B CA 1
ATOM 4382 C C . TRP B 1 273 ? -9.562 17.375 11.281 1 65.56 273 TRP B C 1
ATOM 4384 O O . TRP B 1 273 ? -10.211 16.328 11.328 1 65.56 273 TRP B O 1
ATOM 4394 N N . VAL B 1 274 ? -9.984 18.609 11.281 1 67.81 274 VAL B N 1
ATOM 4395 C CA . VAL B 1 274 ? -11.422 18.812 11.156 1 67.81 274 VAL B CA 1
ATOM 4396 C C . VAL B 1 274 ? -11.734 19.422 9.781 1 67.81 274 VAL B C 1
ATOM 4398 O O . VAL B 1 274 ? -11.133 20.422 9.391 1 67.81 274 VAL B O 1
ATOM 4401 N N . HIS B 1 275 ? -12.492 18.734 9.047 1 65.88 275 HIS B N 1
ATOM 4402 C CA . HIS B 1 275 ? -12.922 19.281 7.766 1 65.88 275 HIS B CA 1
ATOM 4403 C C . HIS B 1 275 ? -13.531 20.672 7.934 1 65.88 275 HIS B C 1
ATOM 4405 O O . HIS B 1 275 ? -14.281 20.922 8.883 1 65.88 275 HIS B O 1
ATOM 4411 N N . ALA B 1 276 ? -13.273 21.531 7 1 68.69 276 ALA B N 1
ATOM 4412 C CA . ALA B 1 276 ? -13.672 22.938 7.094 1 68.69 276 ALA B CA 1
ATOM 4413 C C . ALA B 1 276 ? -15.188 23.062 7.152 1 68.69 276 ALA B C 1
ATOM 4415 O O . ALA B 1 276 ? -15.711 24 7.766 1 68.69 276 ALA B O 1
ATOM 4416 N N . SER B 1 277 ? -15.836 22.188 6.641 1 64.69 277 SER B N 1
ATOM 4417 C CA . SER B 1 277 ? -17.297 22.25 6.633 1 64.69 277 SER B CA 1
ATOM 4418 C C . SER B 1 277 ? -17.875 21.938 8.008 1 64.69 277 SER B C 1
ATOM 4420 O O . SER B 1 277 ? -19.031 22.25 8.289 1 64.69 277 SER B O 1
ATOM 4422 N N . HIS B 1 278 ? -17.141 21.359 8.789 1 68.62 278 HIS B N 1
ATOM 4423 C CA . HIS B 1 278 ? -17.594 21.062 10.148 1 68.62 278 HIS B CA 1
ATOM 4424 C C . HIS B 1 278 ? -17.156 22.141 11.125 1 68.62 278 HIS B C 1
ATOM 4426 O O . HIS B 1 278 ? -17.188 21.938 12.344 1 68.62 278 HIS B O 1
ATOM 4432 N N . CYS B 1 279 ? -16.688 23.078 10.539 1 71.5 279 CYS B N 1
ATOM 4433 C CA . CYS B 1 279 ? -16.203 24.188 11.359 1 71.5 279 CYS B CA 1
ATOM 4434 C C . CYS B 1 279 ? -17.031 25.438 11.109 1 71.5 279 CYS B C 1
ATOM 4436 O O . CYS B 1 279 ? -17.516 25.672 10 1 71.5 279 CYS B O 1
ATOM 4438 N N . LYS B 1 280 ? -17.391 26.172 12.109 1 73.38 280 LYS B N 1
ATOM 4439 C CA . LYS B 1 280 ? -18.047 27.469 12.031 1 73.38 280 LYS B CA 1
ATOM 4440 C C . LYS B 1 280 ? -17.156 28.562 12.602 1 73.38 280 LYS B C 1
ATOM 4442 O O . LYS B 1 280 ? -16.625 28.438 13.703 1 73.38 280 LYS B O 1
ATOM 4447 N N . VAL B 1 281 ? -16.844 29.578 11.859 1 69.19 281 VAL B N 1
ATOM 4448 C CA . VAL B 1 281 ? -16.016 30.703 12.289 1 69.19 281 VAL B CA 1
ATOM 4449 C C . VAL B 1 281 ? -16.734 31.484 13.391 1 69.19 281 VAL B C 1
ATOM 4451 O O . VAL B 1 281 ? -17.938 31.734 13.289 1 69.19 281 VAL B O 1
ATOM 4454 N N . VAL B 1 282 ? -16.031 31.641 14.539 1 69.31 282 VAL B N 1
ATOM 4455 C CA . VAL B 1 282 ? -16.578 32.531 15.555 1 69.31 282 VAL B CA 1
ATOM 4456 C C . VAL B 1 282 ? -16.281 34 15.18 1 69.31 282 VAL B C 1
ATOM 4458 O O . VAL B 1 282 ? -15.109 34.375 15.008 1 69.31 282 VAL B O 1
ATOM 4461 N N . VAL B 1 283 ? -17.234 34.75 14.641 1 54.09 283 VAL B N 1
ATOM 4462 C CA . VAL B 1 283 ? -17.109 36.188 14.422 1 54.09 283 VAL B CA 1
ATOM 4463 C C . VAL B 1 283 ? -17.062 36.906 15.758 1 54.09 283 VAL B C 1
ATOM 4465 O O . VAL B 1 283 ? -18 36.812 16.562 1 54.09 283 VAL B O 1
ATOM 4468 N N . THR B 1 284 ? -15.938 37.094 16.344 1 48.34 284 THR B N 1
ATOM 4469 C CA . THR B 1 284 ? -15.945 38.031 17.469 1 48.34 284 THR B CA 1
ATOM 4470 C C . THR B 1 284 ? -16.562 39.375 17.062 1 48.34 284 THR B C 1
ATOM 4472 O O . THR B 1 284 ? -16.25 39.906 16.016 1 48.34 284 THR B O 1
ATOM 4475 N N . GLY B 1 285 ? -17.719 39.469 17.266 1 46.09 285 GLY B N 1
ATOM 4476 C CA . GLY B 1 285 ? -18.422 40.75 17.219 1 46.09 285 GLY B CA 1
ATOM 4477 C C . GLY B 1 285 ? -17.562 41.938 17.641 1 46.09 285 GLY B C 1
ATOM 4478 O O . GLY B 1 285 ? -18.078 42.938 18.109 1 46.09 285 GLY B O 1
ATOM 4479 N N . LYS B 1 286 ? -16.328 42.188 17.453 1 42.56 286 LYS B N 1
ATOM 4480 C CA . LYS B 1 286 ? -16.062 43.562 17.781 1 42.56 286 LYS B CA 1
ATOM 4481 C C . LYS B 1 286 ? -16.875 44.5 16.891 1 42.56 286 LYS B C 1
ATOM 4483 O O . LYS B 1 286 ? -16.734 45.719 16.969 1 42.56 286 LYS B O 1
ATOM 4488 N N . GLU B 1 287 ? -17.5 44.125 15.742 1 37.38 287 GLU B N 1
ATOM 4489 C CA . GLU B 1 287 ? -18.109 45.344 15.297 1 37.38 287 GLU B CA 1
ATOM 4490 C C . GLU B 1 287 ? -19.359 45.688 16.125 1 37.38 287 GLU B C 1
ATOM 4492 O O . GLU B 1 287 ? -20.109 46.594 15.789 1 37.38 287 GLU B O 1
ATOM 4497 N N . LYS B 1 288 ? -19.875 44.938 17.078 1 35.44 288 LYS B N 1
ATOM 4498 C CA . LYS B 1 288 ? -20.984 45.688 17.625 1 35.44 288 LYS B CA 1
ATOM 4499 C C . LYS B 1 288 ? -20.484 46.906 18.406 1 35.44 288 LYS B C 1
ATOM 4501 O O . LYS B 1 288 ? -21.266 47.594 19.078 1 35.44 288 LYS B O 1
ATOM 4506 N N . GLN B 1 289 ? -19.203 47.562 18.203 1 24.48 289 GLN B N 1
ATOM 4507 C CA . GLN B 1 289 ? -19.438 48.969 18.516 1 24.48 289 GLN B CA 1
ATOM 4508 C C . GLN B 1 289 ? -19.984 49.75 17.312 1 24.48 289 GLN B C 1
ATOM 4510 O O . GLN B 1 289 ? -19.609 49.469 16.172 1 24.48 289 GLN B O 1
#

Radius of gyration: 25.58 Å; Cα contacts (8 Å, |Δi|>4): 967; chains: 2; bounding box: 101×74×61 Å

Nearest PDB structures (foldseek):
  7q5b-assembly1_B  TM=5.157E-01  e=1.400E-10  Saccharomyces cerevisiae S288C
  7usf-assembly1_A  TM=6.158E-01  e=2.247E-08  Mouse mammary tumor virus
  7q5b-assembly1_A  TM=5.012E-01  e=5.446E-10  Saccharomyces cerevisiae S288C
  5ejk-assembly1_E  TM=5.758E-01  e=3.397E-08  Rous sarcoma virus - Prague C
  3jca-assembly1_E  TM=5.447E-01  e=1.401E-08  Mouse mammary tumor virus

InterPro domains:
  IPR001584 Integrase, catalytic core [PF00665] (20-116)
  IPR001584 Integrase, catalytic core [PS50994] (18-183)
  IPR012337 Ribonuclease H-like superfamily [SSF53098] (16-162)
  IPR036397 Ribonuclease H superfamily [G3DSA:3.30.420.10] (15-189)
  IPR040643 Murine leukemia virus integrase, C-terminal [PF18697] (228-281)

Solvent-accessible surface area (backbone atoms only — not comparable to full-atom values): 31964 Å² total; per-residue (Å²): 132,84,79,74,74,74,78,74,78,71,75,63,88,72,68,68,72,74,50,87,42,80,42,31,27,34,39,38,43,77,44,83,52,76,78,41,96,76,21,30,29,30,43,34,38,31,20,65,48,44,62,38,69,47,75,42,78,28,61,58,93,36,28,44,54,45,40,47,46,43,66,55,53,40,32,34,71,58,29,50,44,45,30,62,35,50,69,81,61,44,64,29,49,50,52,24,48,51,38,49,20,50,23,52,58,32,66,42,60,74,64,55,65,79,45,71,71,60,47,51,57,54,52,50,51,50,51,49,50,54,52,46,38,51,50,49,23,70,75,58,68,45,48,53,77,72,43,42,40,52,46,46,22,48,61,29,58,28,63,33,84,89,65,69,42,17,24,38,27,63,51,50,72,44,76,67,38,63,59,93,56,70,54,77,45,72,74,54,62,64,86,61,30,53,72,68,47,47,43,46,49,52,49,45,48,51,48,35,43,52,40,47,50,50,50,54,68,65,40,70,74,83,61,92,60,65,84,51,87,72,45,60,69,40,38,24,25,34,56,44,86,75,64,86,50,91,85,49,67,53,53,41,74,73,34,46,25,48,39,61,54,82,56,28,29,27,30,83,90,38,95,55,74,37,42,46,86,45,41,42,78,59,75,75,60,69,67,77,111,134,81,78,74,73,73,78,72,78,74,73,63,89,71,67,69,73,74,49,88,42,79,43,31,29,33,37,37,43,76,45,82,53,75,77,40,97,77,20,30,29,32,43,35,38,30,19,66,48,43,61,36,69,48,74,42,78,28,63,60,93,37,28,44,53,45,41,48,46,42,65,56,52,42,31,35,72,58,29,50,46,44,30,58,32,50,70,82,62,45,63,30,49,51,51,24,49,51,38,50,21,52,23,52,59,35,67,43,58,72,64,52,67,79,44,73,72,61,45,50,57,55,52,50,51,51,51,50,51,52,53,46,36,52,50,49,23,70,74,58,68,43,48,54,75,70,41,41,40,51,45,45,22,48,61,28,58,29,64,34,84,89,66,68,42,17,24,38,27,63,51,50,71,44,76,67,38,60,61,93,56,72,56,78,45,69,74,52,61,64,88,61,28,53,73,69,48,48,45,46,49,52,51,44,47,51,50,35,44,53,40,47,49,52,52,53,67,62,39,69,73,82,61,93,58,65,81,50,86,71,44,61,69,41,39,23,25,33,56,43,86,76,64,86,50,93,85,49,67,54,54,41,74,74,33,45,26,51,39,62,55,80,57,29,30,28,31,82,90,39,93,55,74,36,42,45,86,46,42,43,78,59,75,73,58,72,66,79,109

Foldseek 3Di:
DPPPDDPPPCPDPPPPPQDLAWQQEKEWEKDADPDDPLFGIKIWIATRRLRQIDIDTDNDLALVVLLCCCVPPNCVVPNDHLEYEYPVPSVRNVVNCVVVCVVVVRPHVCVCPVDVVSVVSVVVVSVQLVVVLVVLCVVQVDHSVLCNVLSSCLQQQAQDPVQRGGSVCQRPVDHDDLDDDQPPDDFPDCVVAPSNRSSVVVSSSVSSVVRVVRNVVSPPDPPVDQSDPDDQQFFKWFADPPDPDPPDDRTDDRFGFHDDDSFWTDGPVDSGTHGPVRIGTDPPPPVVD/DPPPDDPPPCPDPPPPPQDLAWQQEKEWEKDADPDDPLFGIKIWIATRRLRQIDIDTDNDLALVVLLCCCVPPPCVVPNDHLEYEYPVPSVRNVVNCVVVCVVVVRPHPRVCPVDVVSVVSVVVVSVQLVVVLVVLCVVQVDHSVLCNVLSSCLQQQAQDPVQRGGSVCQRPVDHDDLDDDQPPDDFPDCVVDPSNRSSVVVSSSVSSVVRVVRNVVSPPDPPVDQSDPDDQQFFKWFADPPDPDPPDDRTDDRFGFHDDDSFWTDGPVDSGTHGVVRIGTDPPPPVVD